Protein AF-0000000082584108 (afdb_homodimer)

Secondary structure (DSSP, 8-state):
----EEHHHHHHHHHHHHHHHHHHHH---HHHHHHHHHHHHHHHHHT-S---HHHHHHH--TT--STHHHHHHHHHHGGGEE-SPP--HHHHHHHTTT-TT-----GGGGGS--SSEEEEETTTTEEEEEEEETTEEEEEEEE--------EEE-TTT--EE-TTTEEEEEEBP---SS-TT--SBEEEEEES-HHHHHTT---SHHHHHHHHHHTT--/----EEHHHHHHHHHHHHHHHHHHHH---HHHHHHHHHHHHHHHHTT-S---HHHHHHH--TT--STHHHHHHHHHHGGGEE-SPP--HHHHHHHTTT-TT-----GGGTTS--SSEEEEETTTTEEEEEEEETTEEEEEEEE--------EEE-TTT--EE-TTTEEEEEEBP---SSSTT--SBEEEEEES-HHHHHTT---SHHHHHHHHHHTT--

Radius of gyration: 22.36 Å; Cα contacts (8 Å, |Δi|>4): 696; chains: 2; bounding box: 54×60×50 Å

Sequence (438 aa):
MEAFIKKHEYNYIKKCLNDLNNTFKSCVDINIVEASKAYISDKILNTFTSLSHEQKELLDINEINDPFQIDKYLDGLDKYVYGMPKVTNAQISKLFKKEKKLKLQNLDSQDSKNVYLGWIDEPIKKLFVAYNMNGNLIGMTCRMPNHSSNNTHICSLCNHVGRKDEVAFVSPVCKTSNSGEGAYKSIGFYICLDSKKCNDRIASTEKLERILKNVNNIKMEAFIKKHEYNYIKKCLNDLNNTFKSCVDINIVEASKAYISDKILNTFTSLSHEQKELLDINEINDPFQIDKYLDGLDKYVYGMPKVTNAQISKLFKKEKKLKLQNLDSQDSKNVYLGWIDEPIKKLFVAYNMNGNLIGMTCRMPNHSSNNTHICSLCNHVGRKDEVAFVSPVCKTSNSGEGAYKSIGFYICLDSKKCNDRIASTEKLERILKNVNNIK

InterPro domains:
  IPR010841 Elongation factor G-binding protein, N-terminal [PF07299] (4-85)
  IPR032330 Elongation factor G-binding protein, C-terminal treble-clef zinc-finger [PF16571] (100-207)
  IPR038344 EF-G binding protein, N-terminal domain superfamily [G3DSA:1.20.1280.250] (1-82)

Structure (mmCIF, N/CA/C/O backbone):
data_AF-0000000082584108-model_v1
#
loop_
_entity.id
_entity.type
_entity.pdbx_description
1 polymer 'FusB/FusC family EF-G-binding protein'
#
loop_
_atom_site.group_PDB
_atom_site.id
_atom_site.type_symbol
_atom_s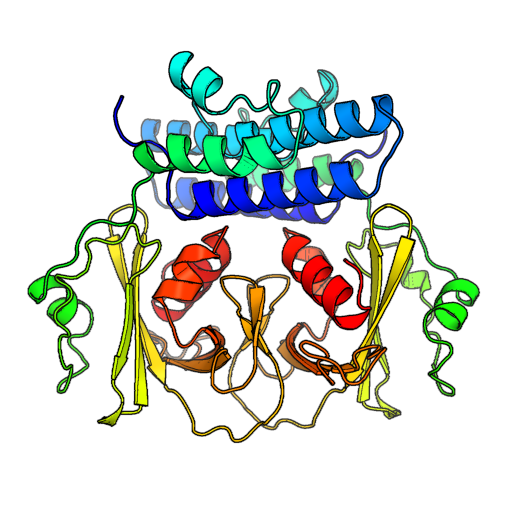ite.label_atom_id
_atom_site.label_alt_id
_atom_site.label_comp_id
_atom_site.label_asym_id
_atom_site.label_entity_id
_atom_site.label_seq_id
_atom_site.pdbx_PDB_ins_code
_atom_site.Cartn_x
_atom_site.Cartn_y
_atom_site.Cartn_z
_atom_site.occupancy
_atom_site.B_iso_or_equiv
_atom_site.auth_seq_id
_atom_site.auth_comp_id
_atom_site.auth_asym_id
_atom_site.auth_atom_id
_atom_site.pdbx_PDB_model_num
ATOM 1 N N . MET A 1 1 ? 15.797 -13.25 -20.016 1 81.75 1 MET A N 1
ATOM 2 C CA . MET A 1 1 ? 15.828 -13.016 -18.578 1 81.75 1 MET A CA 1
ATOM 3 C C . MET A 1 1 ? 14.57 -13.562 -17.906 1 81.75 1 MET A C 1
ATOM 5 O O . MET A 1 1 ? 13.477 -13.477 -18.469 1 81.75 1 MET A O 1
ATOM 9 N N . GLU A 1 2 ? 14.781 -14.18 -16.828 1 90.19 2 GLU A N 1
ATOM 10 C CA . GLU A 1 2 ? 13.695 -14.805 -16.094 1 90.19 2 GLU A CA 1
ATOM 11 C C . GLU A 1 2 ? 12.867 -13.766 -15.336 1 90.19 2 GLU A C 1
ATOM 13 O O . GLU A 1 2 ? 13.344 -12.656 -15.078 1 90.19 2 GLU A O 1
ATOM 18 N N . ALA A 1 3 ? 11.594 -14.109 -15.156 1 94.81 3 ALA A N 1
ATOM 19 C CA . ALA A 1 3 ? 10.719 -13.242 -14.375 1 94.81 3 ALA A CA 1
ATOM 20 C C . ALA A 1 3 ? 11.289 -12.992 -12.984 1 94.81 3 ALA A C 1
ATOM 22 O O . ALA A 1 3 ? 11.773 -13.922 -12.328 1 94.81 3 ALA A O 1
ATOM 23 N N . PHE A 1 4 ? 11.344 -11.633 -12.578 1 96.5 4 PHE A N 1
ATOM 24 C CA . PHE A 1 4 ? 11.953 -11.32 -11.289 1 96.5 4 PHE A CA 1
ATOM 25 C C . PHE A 1 4 ? 11.109 -10.305 -10.531 1 96.5 4 PHE A C 1
ATOM 27 O O . PHE A 1 4 ? 11.461 -9.914 -9.414 1 96.5 4 PHE A O 1
ATOM 34 N N . ILE A 1 5 ? 10.031 -9.867 -11.109 1 97.56 5 ILE A N 1
ATOM 35 C CA . ILE A 1 5 ? 9.156 -8.875 -10.492 1 97.56 5 ILE A CA 1
ATOM 36 C C . ILE A 1 5 ? 7.875 -9.547 -10 1 97.56 5 ILE A C 1
ATOM 38 O O . ILE A 1 5 ? 7.102 -10.086 -10.805 1 97.56 5 ILE A O 1
ATOM 42 N N . LYS A 1 6 ? 7.652 -9.477 -8.734 1 97.19 6 LYS A N 1
ATOM 43 C CA . LYS A 1 6 ? 6.391 -9.992 -8.219 1 97.19 6 LYS A CA 1
ATOM 44 C C . LYS A 1 6 ? 5.219 -9.117 -8.641 1 97.19 6 LYS A C 1
ATOM 46 O O . LYS A 1 6 ? 5.383 -7.914 -8.867 1 97.19 6 LYS A O 1
ATOM 51 N N . LYS A 1 7 ? 4.078 -9.695 -8.695 1 97.38 7 LYS A N 1
ATOM 52 C CA . LYS A 1 7 ? 2.896 -8.984 -9.172 1 97.38 7 LYS A CA 1
ATOM 53 C C . LYS A 1 7 ? 2.633 -7.73 -8.344 1 97.38 7 LYS A C 1
ATOM 55 O O . LYS A 1 7 ? 2.318 -6.672 -8.898 1 97.38 7 LYS A O 1
ATOM 60 N N . HIS A 1 8 ? 2.76 -7.777 -6.992 1 98.06 8 HIS A N 1
ATOM 61 C CA . HIS A 1 8 ? 2.498 -6.598 -6.172 1 98.06 8 HIS A CA 1
ATOM 62 C C . HIS A 1 8 ? 3.574 -5.535 -6.375 1 98.06 8 HIS A C 1
ATOM 64 O O . HIS A 1 8 ? 3.303 -4.34 -6.262 1 98.06 8 HIS A O 1
ATOM 70 N N . GLU A 1 9 ? 4.781 -5.938 -6.73 1 98 9 GLU A N 1
ATOM 71 C CA . GLU A 1 9 ? 5.844 -4.988 -7.051 1 98 9 GLU A CA 1
ATOM 72 C C . GLU A 1 9 ? 5.559 -4.266 -8.367 1 98 9 GLU A C 1
ATOM 74 O O . GLU A 1 9 ? 5.777 -3.057 -8.469 1 98 9 GLU A O 1
ATOM 79 N N . TYR A 1 10 ? 5.129 -5.07 -9.289 1 98.31 10 TYR A N 1
ATOM 80 C CA . TYR A 1 10 ? 4.727 -4.477 -10.562 1 98.31 10 TYR A CA 1
ATOM 81 C C . TYR A 1 10 ? 3.617 -3.451 -10.359 1 98.31 10 TYR A C 1
ATOM 83 O O . TYR A 1 10 ? 3.645 -2.371 -10.953 1 98.31 10 TYR A O 1
ATOM 91 N N . ASN A 1 11 ? 2.58 -3.807 -9.539 1 98.38 11 ASN A N 1
ATOM 92 C CA . ASN A 1 11 ? 1.493 -2.885 -9.234 1 98.38 11 ASN A CA 1
ATOM 93 C C . ASN A 1 11 ? 2.01 -1.617 -8.555 1 98.38 11 ASN A C 1
ATOM 95 O O . ASN A 1 11 ? 1.476 -0.529 -8.781 1 98.38 11 ASN A O 1
ATOM 99 N N . TYR A 1 12 ? 3.035 -1.747 -7.699 1 98.12 12 TYR A N 1
ATOM 100 C CA . TYR A 1 12 ? 3.648 -0.586 -7.066 1 98.12 12 TYR A CA 1
ATOM 101 C C . TYR A 1 12 ? 4.316 0.312 -8.102 1 98.12 12 TYR A C 1
ATOM 103 O O . TYR A 1 12 ? 4.207 1.538 -8.031 1 98.12 12 TYR A O 1
ATOM 111 N N . ILE A 1 13 ? 4.984 -0.255 -9.047 1 98.44 13 ILE A N 1
ATOM 112 C CA . ILE A 1 13 ? 5.633 0.501 -10.109 1 98.44 13 ILE A CA 1
ATOM 113 C C . ILE A 1 13 ? 4.578 1.235 -10.938 1 98.44 13 ILE A C 1
ATOM 115 O O . ILE A 1 13 ? 4.75 2.41 -11.273 1 98.44 13 ILE A O 1
ATOM 119 N N . LYS A 1 14 ? 3.584 0.509 -11.242 1 97.94 14 LYS A N 1
ATOM 120 C CA . LYS A 1 14 ? 2.48 1.116 -11.984 1 97.94 14 LYS A CA 1
ATOM 121 C C . LYS A 1 14 ? 1.935 2.338 -11.25 1 97.94 14 LYS A C 1
ATOM 123 O O . LYS A 1 14 ? 1.669 3.371 -11.867 1 97.94 14 LYS A O 1
ATOM 128 N N . LYS A 1 15 ? 1.729 2.215 -9.984 1 96.56 15 LYS A N 1
ATOM 129 C CA . LYS A 1 15 ? 1.267 3.336 -9.18 1 96.56 15 LYS A CA 1
ATOM 130 C C . LYS A 1 15 ? 2.248 4.504 -9.242 1 96.56 15 LYS A C 1
ATOM 132 O O . LYS A 1 15 ? 1.84 5.66 -9.375 1 96.56 15 LYS A O 1
ATOM 137 N N . CYS A 1 16 ? 3.533 4.242 -9.117 1 97.19 16 CYS A N 1
ATOM 138 C CA . CYS A 1 16 ? 4.57 5.266 -9.203 1 97.19 16 CYS A CA 1
ATOM 139 C C . CYS A 1 16 ? 4.508 5.992 -10.539 1 97.19 16 CYS A C 1
ATOM 141 O O . CYS A 1 16 ? 4.629 7.219 -10.586 1 97.19 16 CYS A O 1
ATOM 143 N N . LEU A 1 17 ? 4.293 5.266 -11.594 1 97.62 17 LEU A N 1
ATOM 144 C CA . LEU A 1 17 ? 4.27 5.863 -12.922 1 97.62 17 LEU A CA 1
ATOM 145 C C . LEU A 1 17 ? 2.992 6.668 -13.133 1 97.62 17 LEU A C 1
ATOM 147 O O . LEU A 1 17 ? 2.992 7.656 -13.875 1 97.62 17 LEU A O 1
ATOM 151 N N . ASN A 1 18 ? 1.944 6.195 -12.484 1 95.38 18 ASN A N 1
ATOM 152 C CA . ASN A 1 18 ? 0.742 7.02 -12.5 1 95.38 18 ASN A CA 1
ATOM 153 C C . ASN A 1 18 ? 0.973 8.367 -11.812 1 95.38 18 ASN A C 1
ATOM 155 O O . ASN A 1 18 ? 0.444 9.391 -12.25 1 95.38 18 ASN A O 1
ATOM 159 N N . ASP A 1 19 ? 1.688 8.352 -10.719 1 93.56 19 ASP A N 1
ATOM 160 C CA . ASP A 1 19 ? 2.07 9.602 -10.07 1 93.56 19 ASP A CA 1
ATOM 161 C C . ASP A 1 19 ? 2.904 10.477 -11 1 93.56 19 ASP A C 1
ATOM 163 O O . ASP A 1 19 ? 2.736 11.703 -11.031 1 93.56 19 ASP A O 1
ATOM 167 N N . LEU A 1 20 ? 3.779 9.898 -11.711 1 95.56 20 LEU A N 1
ATOM 168 C CA . LEU A 1 20 ? 4.594 10.633 -12.672 1 95.56 20 LEU A CA 1
ATOM 169 C C . LEU A 1 20 ? 3.727 11.234 -13.773 1 95.56 20 LEU A C 1
ATOM 171 O O . LEU A 1 20 ? 3.943 12.375 -14.188 1 95.56 20 LEU A O 1
ATOM 175 N N . ASN A 1 21 ? 2.828 10.398 -14.227 1 95.5 21 ASN A N 1
ATOM 176 C CA . ASN A 1 21 ? 1.881 10.875 -15.234 1 95.5 21 ASN A CA 1
ATOM 177 C C . ASN A 1 21 ? 1.145 12.125 -14.758 1 95.5 21 ASN A C 1
ATOM 179 O O . ASN A 1 21 ? 0.963 13.07 -15.523 1 95.5 21 ASN A O 1
ATOM 183 N N . ASN A 1 22 ? 0.681 12.109 -13.5 1 92.12 22 ASN A N 1
ATOM 184 C CA . ASN A 1 22 ? 0.005 13.266 -12.922 1 92.12 22 ASN A CA 1
ATOM 185 C C . ASN A 1 22 ? 0.927 14.477 -12.867 1 92.12 22 ASN A C 1
ATOM 187 O O . ASN A 1 22 ? 0.483 15.609 -13.062 1 92.12 22 ASN A O 1
ATOM 191 N N . THR A 1 23 ? 2.158 14.305 -12.57 1 91.69 23 THR A N 1
ATOM 192 C CA . THR A 1 23 ? 3.141 15.383 -12.531 1 91.69 23 THR A CA 1
ATOM 193 C C . THR A 1 23 ? 3.324 16 -13.914 1 91.69 23 THR A C 1
ATOM 195 O O . THR A 1 23 ? 3.414 17.219 -14.047 1 91.69 23 THR A O 1
ATOM 198 N N . PHE A 1 24 ? 3.389 15.125 -14.93 1 92.75 24 PHE A N 1
ATOM 199 C CA . PHE A 1 24 ? 3.508 15.602 -16.297 1 92.75 24 PHE A CA 1
ATOM 200 C C . PHE A 1 24 ? 2.348 16.531 -16.656 1 92.75 24 PHE A C 1
ATOM 202 O O . PHE A 1 24 ? 2.527 17.516 -17.375 1 92.75 24 PHE A O 1
ATOM 209 N N . LYS A 1 25 ? 1.238 16.219 -16.156 1 90.88 25 LYS A N 1
ATOM 210 C CA . LYS A 1 25 ? 0.021 16.938 -16.516 1 90.88 25 LYS A CA 1
ATOM 211 C C . LYS A 1 25 ? -0.118 18.234 -15.719 1 90.88 25 LYS A C 1
ATOM 213 O O . LYS A 1 25 ? -0.604 19.234 -16.234 1 90.88 25 LYS A O 1
ATOM 218 N N . SER A 1 26 ? 0.315 18.25 -14.5 1 88.31 26 SER A N 1
ATOM 219 C CA . SER A 1 26 ? 0.018 19.359 -13.602 1 88.31 26 SER A CA 1
ATOM 220 C C . SER A 1 26 ? 1.205 20.312 -13.492 1 88.31 26 SER A C 1
ATOM 222 O O . SER A 1 26 ? 1.053 21.453 -13.055 1 88.31 26 SER A O 1
ATOM 224 N N . CYS A 1 27 ? 2.334 19.875 -13.836 1 88.19 27 CYS A N 1
ATOM 225 C CA . CYS A 1 27 ? 3.535 20.672 -13.625 1 88.19 27 CYS A CA 1
ATOM 226 C C . CYS A 1 27 ? 4.16 21.078 -14.953 1 88.19 27 CYS A C 1
ATOM 228 O O . CYS A 1 27 ? 4.441 20.234 -15.797 1 88.19 27 CYS A O 1
ATOM 230 N N . VAL A 1 28 ? 4.449 22.359 -15.047 1 88.94 28 VAL A N 1
ATOM 231 C CA . VAL A 1 28 ? 5.047 22.875 -16.281 1 88.94 28 VAL A CA 1
ATOM 232 C C . VAL A 1 28 ? 6.551 23.062 -16.078 1 88.94 28 VAL A C 1
ATOM 234 O O . VAL A 1 28 ? 7.312 23.078 -17.047 1 88.94 28 VAL A O 1
ATOM 237 N N . ASP A 1 29 ? 7 23.094 -14.922 1 93.19 29 ASP A N 1
ATOM 238 C CA . ASP A 1 29 ? 8.414 23.297 -14.641 1 93.19 29 ASP A CA 1
ATOM 239 C C . ASP A 1 29 ? 9.219 22.016 -14.859 1 93.19 29 ASP A C 1
ATOM 241 O O . ASP A 1 29 ? 9.062 21.047 -14.117 1 93.19 29 ASP A O 1
ATOM 245 N N . ILE A 1 30 ? 10.125 22.172 -15.727 1 90.5 30 ILE A N 1
ATOM 246 C CA . ILE A 1 30 ? 10.898 21 -16.141 1 90.5 30 ILE A CA 1
ATOM 247 C C . ILE A 1 30 ? 11.773 20.531 -14.977 1 90.5 30 ILE A C 1
ATOM 249 O O . ILE A 1 30 ? 12.016 19.328 -14.82 1 90.5 30 ILE A O 1
ATOM 253 N N . ASN A 1 31 ? 12.195 21.375 -14.305 1 93.06 31 ASN A N 1
ATOM 254 C CA . ASN A 1 31 ? 13.047 21.016 -13.18 1 93.06 31 ASN A CA 1
ATOM 255 C C . ASN A 1 31 ? 12.281 20.234 -12.109 1 93.06 31 ASN A C 1
ATOM 257 O O . ASN A 1 31 ? 12.82 19.312 -11.5 1 93.06 31 ASN A O 1
ATOM 261 N N . ILE A 1 32 ? 11.094 20.719 -11.891 1 92 32 ILE A N 1
ATOM 262 C CA . ILE A 1 32 ? 10.242 20.031 -10.922 1 92 32 ILE A CA 1
ATOM 263 C C . ILE A 1 32 ? 9.891 18.641 -11.445 1 92 32 ILE A C 1
ATOM 265 O O . ILE A 1 32 ? 9.875 17.672 -10.68 1 92 32 ILE A O 1
ATOM 269 N N . VAL A 1 33 ? 9.625 18.516 -12.742 1 92.81 33 VAL A N 1
ATOM 270 C CA . VAL A 1 33 ? 9.312 17.234 -13.375 1 92.81 33 VAL A CA 1
ATOM 271 C C . VAL A 1 33 ? 10.508 16.297 -13.258 1 92.81 33 VAL A C 1
ATOM 273 O O . VAL A 1 33 ? 10.344 15.125 -12.914 1 92.81 33 VAL A O 1
ATOM 276 N N . GLU A 1 34 ? 11.711 16.766 -13.445 1 94.25 34 GLU A N 1
ATOM 277 C CA . GLU A 1 34 ? 12.93 15.953 -13.367 1 94.25 34 GLU A CA 1
ATOM 278 C C . GLU A 1 34 ? 13.203 15.5 -11.938 1 94.25 34 GLU A C 1
ATOM 280 O O . GLU A 1 34 ? 13.672 14.383 -11.719 1 94.25 34 GLU A O 1
ATOM 285 N N . ALA A 1 35 ? 12.953 16.406 -11.117 1 93.38 35 ALA A N 1
ATOM 286 C CA . ALA A 1 35 ? 13.125 16.062 -9.711 1 93.38 35 ALA A CA 1
ATOM 287 C C . ALA A 1 35 ? 12.141 14.961 -9.297 1 93.38 35 ALA A C 1
ATOM 289 O O . ALA A 1 35 ? 12.5 14.055 -8.547 1 93.38 35 ALA A O 1
ATOM 290 N N . SER A 1 36 ? 10.922 15.086 -9.727 1 93.62 36 SER A N 1
ATOM 291 C CA . SER A 1 36 ? 9.898 14.086 -9.438 1 93.62 36 SER A CA 1
ATOM 292 C C . SER A 1 36 ? 10.258 12.742 -10.062 1 93.62 36 SER A C 1
ATOM 294 O O . SER A 1 36 ? 10.062 11.688 -9.445 1 93.62 36 SER A O 1
ATOM 296 N N . LYS A 1 37 ? 10.758 12.812 -11.273 1 95.12 37 LYS A N 1
ATOM 297 C CA . LYS A 1 37 ? 11.172 11.586 -11.969 1 95.12 37 LYS A CA 1
ATOM 298 C C . LYS A 1 37 ? 12.312 10.891 -11.227 1 95.12 37 LYS A C 1
ATOM 300 O O . LYS A 1 37 ? 12.312 9.672 -11.094 1 95.12 37 LYS A O 1
ATOM 305 N N . ALA A 1 38 ? 13.25 11.656 -10.773 1 95.06 38 ALA A N 1
ATOM 306 C CA . ALA A 1 38 ? 14.367 11.102 -10.008 1 95.06 38 ALA A CA 1
ATOM 307 C C . ALA A 1 38 ? 13.875 10.461 -8.711 1 95.06 38 ALA A C 1
ATOM 309 O O . ALA A 1 38 ? 14.344 9.383 -8.336 1 95.06 38 ALA A O 1
ATOM 310 N N . TYR A 1 39 ? 12.977 11.133 -8.109 1 93.69 39 TYR A N 1
ATOM 311 C CA . TYR A 1 39 ? 12.406 10.633 -6.867 1 93.69 39 TYR A CA 1
ATOM 312 C C . TYR A 1 39 ? 11.672 9.312 -7.094 1 93.69 39 TYR A C 1
ATOM 314 O O . TYR A 1 39 ? 11.867 8.352 -6.348 1 93.69 39 TYR A O 1
ATOM 322 N N . ILE A 1 40 ? 10.898 9.242 -8.109 1 96.19 40 ILE A N 1
ATOM 323 C CA . ILE A 1 40 ? 10.117 8.055 -8.445 1 96.19 40 ILE A CA 1
ATOM 324 C C . ILE A 1 40 ? 11.039 6.918 -8.852 1 96.19 40 ILE A C 1
ATOM 326 O O . ILE A 1 40 ? 10.805 5.758 -8.508 1 96.19 40 ILE A O 1
ATOM 330 N N . SER A 1 41 ? 12.078 7.23 -9.562 1 96.69 41 SER A N 1
ATOM 331 C CA . SER A 1 41 ? 13.078 6.234 -9.938 1 96.69 41 SER A CA 1
ATOM 332 C C . SER A 1 41 ? 13.695 5.578 -8.711 1 96.69 41 SER A C 1
ATOM 334 O O . SER A 1 41 ? 13.844 4.355 -8.664 1 96.69 41 SER A O 1
ATOM 336 N N . ASP A 1 42 ? 13.984 6.379 -7.777 1 93.75 42 ASP A N 1
ATOM 337 C CA . ASP A 1 42 ? 14.555 5.852 -6.539 1 93.75 42 ASP A CA 1
ATOM 338 C C . ASP A 1 42 ? 13.562 4.945 -5.816 1 93.75 42 ASP A C 1
ATOM 340 O O . ASP A 1 42 ? 13.93 3.889 -5.305 1 93.75 42 ASP A O 1
ATOM 344 N N . LYS A 1 43 ? 12.406 5.336 -5.781 1 94.31 43 LYS A N 1
ATOM 345 C CA . LYS A 1 43 ? 11.359 4.547 -5.137 1 94.31 43 LYS A CA 1
ATOM 346 C C . LYS A 1 43 ? 11.227 3.17 -5.785 1 94.31 43 LYS A C 1
ATOM 348 O O . LYS A 1 43 ? 11.102 2.16 -5.09 1 94.31 43 LYS A O 1
ATOM 353 N N . ILE A 1 44 ? 11.281 3.182 -7.086 1 96.88 44 ILE A N 1
ATOM 354 C CA . ILE A 1 44 ? 11.125 1.944 -7.844 1 96.88 44 ILE A CA 1
ATOM 355 C C . ILE A 1 44 ? 12.312 1.021 -7.574 1 96.88 44 ILE A C 1
ATOM 357 O O . ILE A 1 44 ? 12.125 -0.16 -7.27 1 96.88 44 ILE A O 1
ATOM 361 N N . LEU A 1 45 ? 13.5 1.556 -7.602 1 94.62 45 LEU A N 1
ATOM 362 C CA . LEU A 1 45 ? 14.695 0.748 -7.41 1 94.62 45 LEU A CA 1
ATOM 363 C C . LEU A 1 45 ? 14.773 0.227 -5.977 1 94.62 45 LEU A C 1
ATOM 365 O O . LEU A 1 45 ? 15.242 -0.89 -5.742 1 94.62 45 LEU A O 1
ATOM 369 N N . ASN A 1 46 ? 14.258 0.952 -5.07 1 92.06 46 ASN A N 1
ATOM 370 C CA . ASN A 1 46 ? 14.352 0.607 -3.654 1 92.06 46 ASN A CA 1
ATOM 371 C C . ASN A 1 46 ? 13.367 -0.492 -3.275 1 92.06 46 ASN A C 1
ATOM 373 O O . ASN A 1 46 ? 13.445 -1.05 -2.18 1 92.06 46 ASN A O 1
ATOM 377 N N . THR A 1 47 ? 12.445 -0.805 -4.188 1 92.31 47 THR A N 1
ATOM 378 C CA . THR A 1 47 ? 11.5 -1.896 -3.963 1 92.31 47 THR A CA 1
ATOM 379 C C . THR A 1 47 ? 12.219 -3.24 -3.961 1 92.31 47 THR A C 1
ATOM 381 O O . THR A 1 47 ? 11.719 -4.219 -3.406 1 92.31 47 THR A O 1
ATOM 384 N N . PHE A 1 48 ? 13.469 -3.232 -4.516 1 92.88 48 PHE A N 1
ATOM 385 C CA . PHE A 1 48 ? 14.219 -4.473 -4.676 1 92.88 48 PHE A CA 1
ATOM 386 C C . PHE A 1 48 ? 15.484 -4.453 -3.826 1 92.88 48 PHE A C 1
ATOM 388 O O . PHE A 1 48 ? 16.125 -3.412 -3.686 1 92.88 48 PHE A O 1
ATOM 395 N N . THR A 1 49 ? 15.758 -5.609 -3.254 1 84.62 49 THR A N 1
ATOM 396 C CA . THR A 1 49 ? 16.922 -5.699 -2.379 1 84.62 49 THR A CA 1
ATOM 397 C C . THR A 1 49 ? 18.188 -5.957 -3.189 1 84.62 49 THR A C 1
ATOM 399 O O . THR A 1 49 ? 19.281 -5.598 -2.762 1 84.62 49 THR A O 1
ATOM 402 N N . SER A 1 50 ? 18.078 -6.676 -4.211 1 88.25 50 SER A N 1
ATOM 403 C CA . SER A 1 50 ? 19.219 -6.996 -5.059 1 88.25 50 SER A CA 1
ATOM 404 C C . SER A 1 50 ? 18.812 -7.027 -6.531 1 88.25 50 SER A C 1
ATOM 406 O O . SER A 1 50 ? 17.766 -7.559 -6.883 1 88.25 50 SER A O 1
ATOM 408 N N . LEU A 1 51 ? 19.578 -6.289 -7.316 1 92.81 51 LEU A N 1
ATOM 409 C CA . LEU A 1 51 ? 19.312 -6.211 -8.75 1 92.81 51 LEU A CA 1
ATOM 410 C C . LEU A 1 51 ? 20.609 -6.398 -9.547 1 92.81 51 LEU A C 1
ATOM 412 O O . LEU A 1 51 ? 21.656 -5.863 -9.172 1 92.81 51 LEU A O 1
ATOM 416 N N . SER A 1 52 ? 20.516 -7.254 -10.508 1 95.06 52 SER A N 1
ATOM 417 C CA . SER A 1 52 ? 21.609 -7.293 -11.484 1 95.06 52 SER A CA 1
ATOM 418 C C . SER A 1 52 ? 21.641 -6.023 -12.32 1 95.06 52 SER A C 1
ATOM 420 O O . SER A 1 52 ? 20.719 -5.211 -12.273 1 95.06 52 SER A O 1
ATOM 422 N N . HIS A 1 53 ? 22.703 -5.906 -13.07 1 94.94 53 HIS A N 1
ATOM 423 C CA . HIS A 1 53 ? 22.828 -4.75 -13.953 1 94.94 53 HIS A CA 1
ATOM 424 C C . HIS A 1 53 ? 21.719 -4.723 -14.992 1 94.94 53 HIS A C 1
ATOM 426 O O . HIS A 1 53 ? 21.156 -3.668 -15.273 1 94.94 53 HIS A O 1
ATOM 432 N N . GLU A 1 54 ? 21.453 -5.82 -15.516 1 96 54 GLU A N 1
ATOM 433 C CA . GLU A 1 54 ? 20.406 -5.93 -16.531 1 96 54 GLU A CA 1
ATOM 434 C C . GLU A 1 54 ? 19.031 -5.582 -15.961 1 96 54 GLU A C 1
ATOM 436 O O . GLU A 1 54 ? 18.219 -4.93 -16.625 1 96 54 GLU A O 1
ATOM 441 N N . GLN A 1 55 ? 18.766 -6.02 -14.758 1 97 55 GLN A N 1
ATOM 442 C CA . GLN A 1 55 ? 17.484 -5.742 -14.094 1 97 55 GLN A CA 1
ATOM 443 C C . GLN A 1 55 ? 17.344 -4.25 -13.797 1 97 55 GLN A C 1
ATOM 445 O O . GLN A 1 55 ? 16.266 -3.686 -13.953 1 97 55 GLN A O 1
ATOM 450 N N . LYS A 1 56 ? 18.406 -3.6 -13.422 1 96 56 LYS A N 1
ATOM 451 C CA . LYS A 1 56 ? 18.391 -2.162 -13.172 1 96 56 LYS A CA 1
ATOM 452 C C . LYS A 1 56 ? 18.062 -1.385 -14.438 1 96 56 LYS A C 1
ATOM 454 O O . LYS A 1 56 ? 17.344 -0.382 -14.398 1 96 56 LYS A O 1
ATOM 459 N N . GLU A 1 57 ? 18.578 -1.85 -15.508 1 95.88 57 GLU A N 1
ATOM 460 C CA . GLU A 1 57 ? 18.328 -1.202 -16.781 1 95.88 57 GLU A CA 1
ATOM 461 C C . GLU A 1 57 ? 16.859 -1.331 -17.188 1 95.88 57 GLU A C 1
ATOM 463 O O . GLU A 1 57 ? 16.266 -0.395 -17.734 1 95.88 57 GLU A O 1
ATOM 468 N N . LEU A 1 58 ? 16.391 -2.471 -16.922 1 96.5 58 LEU A N 1
ATOM 469 C CA . LEU A 1 58 ? 14.984 -2.723 -17.234 1 96.5 58 LEU A CA 1
ATOM 470 C C . LEU A 1 58 ? 14.07 -1.819 -16.422 1 96.5 58 LEU A C 1
ATOM 472 O O . LEU A 1 58 ? 13.016 -1.391 -16.891 1 96.5 58 LEU A O 1
ATOM 476 N N . LEU A 1 59 ? 14.492 -1.456 -15.164 1 97.62 59 LEU A N 1
ATOM 477 C CA . LEU A 1 59 ? 13.664 -0.697 -14.234 1 97.62 59 LEU A CA 1
ATOM 478 C C . LEU A 1 59 ? 13.922 0.8 -14.367 1 97.62 59 LEU A C 1
ATOM 480 O O . LEU A 1 59 ? 13.258 1.611 -13.727 1 97.62 59 LEU A O 1
ATOM 484 N N . ASP A 1 60 ? 14.766 1.125 -15.266 1 96.81 60 ASP A N 1
ATOM 485 C CA . ASP A 1 60 ? 15.133 2.523 -15.461 1 96.81 60 ASP A CA 1
ATOM 486 C C . ASP A 1 60 ? 14.008 3.295 -16.156 1 96.81 60 ASP A C 1
ATOM 488 O O . ASP A 1 60 ? 13.57 2.924 -17.25 1 96.81 60 ASP A O 1
ATOM 492 N N . ILE A 1 61 ? 13.641 4.426 -15.508 1 97.31 61 ILE A N 1
ATOM 493 C CA . ILE A 1 61 ? 12.523 5.184 -16.078 1 97.31 61 ILE A CA 1
ATOM 494 C C . ILE A 1 61 ? 13.031 6.531 -16.594 1 97.31 61 ILE A C 1
ATOM 496 O O . ILE A 1 61 ? 12.234 7.43 -16.875 1 97.31 61 ILE A O 1
ATOM 500 N N . ASN A 1 62 ? 14.242 6.746 -16.719 1 94.44 62 ASN A N 1
ATOM 501 C CA . ASN A 1 62 ? 14.844 8.023 -17.078 1 94.44 62 ASN A CA 1
ATOM 502 C C . ASN A 1 62 ? 14.43 8.461 -18.484 1 94.44 62 ASN A C 1
ATOM 504 O O . ASN A 1 62 ? 14.398 9.656 -18.781 1 94.44 62 ASN A O 1
ATOM 508 N N . GLU A 1 63 ? 14.094 7.5 -19.297 1 92.62 63 GLU A N 1
ATOM 509 C CA . GLU A 1 63 ? 13.773 7.812 -20.688 1 92.62 63 GLU A CA 1
ATOM 510 C C . GLU A 1 63 ? 12.289 8.109 -20.859 1 92.62 63 GLU A C 1
ATOM 512 O O . GLU A 1 63 ? 11.844 8.469 -21.953 1 92.62 63 GLU A O 1
ATOM 517 N N . ILE A 1 64 ? 11.562 7.984 -19.812 1 95.38 64 ILE A N 1
ATOM 518 C CA . ILE A 1 64 ? 10.141 8.312 -19.891 1 95.38 64 ILE A CA 1
ATOM 519 C C . ILE A 1 64 ? 9.953 9.82 -19.75 1 95.38 64 ILE A C 1
ATOM 521 O O . ILE A 1 64 ? 10.078 10.367 -18.656 1 95.38 64 ILE A O 1
ATOM 525 N N . ASN A 1 65 ? 9.539 10.422 -20.875 1 90.69 65 ASN A N 1
ATOM 526 C CA . ASN A 1 65 ? 9.43 11.883 -20.859 1 90.69 65 ASN A CA 1
ATOM 527 C C . ASN A 1 65 ? 8.031 12.344 -21.25 1 90.69 65 ASN A C 1
ATOM 529 O O . ASN A 1 65 ? 7.738 13.539 -21.234 1 90.69 65 ASN A O 1
ATOM 533 N N . ASP A 1 66 ? 7.219 11.391 -21.562 1 90.12 66 ASP A N 1
ATOM 534 C CA . ASP A 1 66 ? 5.828 11.734 -21.844 1 90.12 66 ASP A CA 1
ATOM 535 C C . ASP A 1 66 ? 4.887 10.617 -21.406 1 90.12 66 ASP A C 1
ATOM 537 O O . ASP A 1 66 ? 5.293 9.461 -21.297 1 90.12 66 ASP A O 1
ATOM 541 N N . PRO A 1 67 ? 3.602 11.055 -21.109 1 90.5 67 PRO A N 1
ATOM 542 C CA . PRO A 1 67 ? 2.594 10.117 -20.609 1 90.5 67 PRO A CA 1
ATOM 543 C C . PRO A 1 67 ? 2.398 8.914 -21.531 1 90.5 67 PRO A C 1
ATOM 545 O O . PRO A 1 67 ? 2.1 7.812 -21.047 1 90.5 67 PRO A O 1
ATOM 548 N N . PHE A 1 68 ? 2.68 8.984 -22.766 1 91.12 68 PHE A N 1
ATOM 549 C CA . PHE A 1 68 ? 2.412 7.922 -23.719 1 91.12 68 PHE A CA 1
ATOM 550 C C . PHE A 1 68 ? 3.445 6.809 -23.594 1 91.12 68 PHE A C 1
ATOM 552 O O . PHE A 1 68 ? 3.184 5.668 -23.984 1 91.12 68 PHE A O 1
ATOM 559 N N . GLN A 1 69 ? 4.613 7.117 -23.125 1 95.81 69 GLN A N 1
ATOM 560 C CA . GLN A 1 69 ? 5.68 6.133 -22.984 1 95.81 69 GLN A CA 1
ATOM 561 C C . GLN A 1 69 ? 5.43 5.223 -21.781 1 95.81 69 GLN A C 1
ATOM 563 O O . GLN A 1 69 ? 6.031 4.152 -21.672 1 95.81 69 GLN A O 1
ATOM 568 N N . ILE A 1 70 ? 4.52 5.652 -20.891 1 96.88 70 ILE A N 1
ATOM 569 C CA . ILE A 1 70 ? 4.305 4.934 -19.641 1 96.88 70 ILE A CA 1
ATOM 570 C C . ILE A 1 70 ? 3.676 3.57 -19.922 1 96.88 70 ILE A C 1
ATOM 572 O O . ILE A 1 70 ? 4.145 2.547 -19.422 1 96.88 70 ILE A O 1
ATOM 576 N N . ASP A 1 71 ? 2.705 3.559 -20.766 1 95.69 71 ASP A N 1
ATOM 577 C CA . ASP A 1 71 ? 2.021 2.307 -21.078 1 95.69 71 ASP A CA 1
ATOM 578 C C . ASP A 1 71 ? 2.957 1.333 -21.781 1 95.69 71 ASP A C 1
ATOM 580 O O . ASP A 1 71 ? 2.93 0.13 -21.516 1 95.69 71 ASP A O 1
ATOM 584 N N . LYS A 1 72 ? 3.756 1.853 -22.703 1 95.62 72 LYS A N 1
ATOM 585 C CA . LYS A 1 72 ? 4.715 1.015 -23.406 1 95.62 72 LYS A CA 1
ATOM 586 C C . LYS A 1 72 ? 5.742 0.415 -22.453 1 95.62 72 LYS A C 1
ATOM 588 O O . LYS A 1 72 ? 6.094 -0.761 -22.562 1 95.62 72 LYS A O 1
ATOM 593 N N . TYR A 1 73 ? 6.199 1.225 -21.594 1 97.88 73 TYR A N 1
ATOM 594 C CA . TYR A 1 73 ? 7.152 0.772 -20.578 1 97.88 73 TYR A CA 1
ATOM 595 C C . TYR A 1 73 ? 6.555 -0.341 -19.734 1 97.88 73 TYR A C 1
ATOM 597 O O . TYR A 1 73 ? 7.195 -1.373 -19.516 1 97.88 73 TYR A O 1
ATOM 605 N N . LEU A 1 74 ? 5.363 -0.128 -19.297 1 97.69 74 LEU A N 1
ATOM 606 C CA . LEU A 1 74 ? 4.695 -1.093 -18.438 1 97.69 74 LEU A CA 1
ATOM 607 C C . LEU A 1 74 ? 4.422 -2.396 -19.172 1 97.69 74 LEU A C 1
ATOM 609 O O . LEU A 1 74 ? 4.539 -3.48 -18.594 1 97.69 74 LEU A O 1
ATOM 613 N N . ASP A 1 75 ? 4.039 -2.314 -20.375 1 96.31 75 ASP A N 1
ATOM 614 C CA . ASP A 1 75 ? 3.809 -3.5 -21.203 1 96.31 75 ASP A CA 1
ATOM 615 C C . ASP A 1 75 ? 5.082 -4.332 -21.344 1 96.31 75 ASP A C 1
ATOM 617 O O . ASP A 1 75 ? 5.031 -5.562 -21.297 1 96.31 75 ASP A O 1
ATOM 621 N N . GLY A 1 76 ? 6.199 -3.68 -21.562 1 96.19 76 GLY A N 1
ATOM 622 C CA . GLY A 1 76 ? 7.477 -4.367 -21.641 1 96.19 76 GLY A CA 1
ATOM 623 C C . GLY A 1 76 ? 7.879 -5.023 -20.328 1 96.19 76 GLY A C 1
ATOM 624 O O . GLY A 1 76 ? 8.438 -6.121 -20.328 1 96.19 76 GLY A O 1
ATOM 625 N N . LEU A 1 77 ? 7.551 -4.344 -19.266 1 97.19 77 LEU A N 1
ATOM 626 C CA . LEU A 1 77 ? 7.934 -4.828 -17.953 1 97.19 77 LEU A CA 1
ATOM 627 C C . LEU A 1 77 ? 7.102 -6.043 -17.547 1 97.19 77 LEU A C 1
ATOM 629 O O . LEU A 1 77 ? 7.57 -6.906 -16.812 1 97.19 77 LEU A O 1
ATOM 633 N N . ASP A 1 78 ? 5.934 -6.113 -18.062 1 96.5 78 ASP A N 1
ATOM 634 C CA . ASP A 1 78 ? 4.98 -7.16 -17.703 1 96.5 78 ASP A CA 1
ATOM 635 C C . ASP A 1 78 ? 5.535 -8.547 -18.047 1 96.5 78 ASP A C 1
ATOM 637 O O . ASP A 1 78 ? 5.164 -9.539 -17.406 1 96.5 78 ASP A O 1
ATOM 641 N N . LYS A 1 79 ? 6.426 -8.664 -18.969 1 95.69 79 LYS A N 1
ATOM 642 C CA . LYS A 1 79 ? 7.031 -9.922 -19.406 1 95.69 79 LYS A CA 1
ATOM 643 C C . LYS A 1 79 ? 7.883 -10.531 -18.297 1 95.69 79 LYS A C 1
ATOM 645 O O . LYS A 1 79 ? 8.141 -11.734 -18.297 1 95.69 79 LYS A O 1
ATOM 650 N N . TYR A 1 80 ? 8.227 -9.688 -17.344 1 97.44 80 TYR A N 1
ATOM 651 C CA . TYR A 1 80 ? 9.141 -10.141 -16.297 1 97.44 80 TYR A CA 1
ATOM 652 C C . TYR A 1 80 ? 8.414 -10.266 -14.961 1 97.44 80 TYR A C 1
ATOM 654 O O . TYR A 1 80 ? 9.055 -10.375 -13.914 1 97.44 80 TYR A O 1
ATOM 662 N N . VAL A 1 81 ? 7.066 -10.234 -15.008 1 97.5 81 VAL A N 1
ATOM 663 C CA . VAL A 1 81 ? 6.242 -10.289 -13.812 1 97.5 81 VAL A CA 1
ATOM 664 C C . VAL A 1 81 ? 5.773 -11.719 -13.57 1 97.5 81 VAL A C 1
ATOM 666 O O . VAL A 1 81 ? 5.473 -12.445 -14.516 1 97.5 81 VAL A O 1
ATOM 669 N N . TYR A 1 82 ? 5.789 -12.133 -12.289 1 96.06 82 TYR A N 1
ATOM 670 C CA . TYR A 1 82 ? 5.262 -13.445 -11.93 1 96.06 82 TYR A CA 1
ATOM 671 C C . TYR A 1 82 ? 4.355 -13.352 -10.703 1 96.06 82 TYR A C 1
ATOM 673 O O . TYR A 1 82 ? 4.418 -12.375 -9.953 1 96.06 82 TYR A O 1
ATOM 681 N N . GLY A 1 83 ? 3.395 -14.25 -10.633 1 94.06 83 GLY A N 1
ATOM 682 C CA . GLY A 1 83 ? 2.5 -14.367 -9.492 1 94.06 83 GLY A CA 1
ATOM 683 C C . GLY A 1 83 ? 2.805 -15.57 -8.625 1 94.06 83 GLY A C 1
ATOM 684 O O . GLY A 1 83 ? 3.844 -16.219 -8.781 1 94.06 83 GLY A O 1
ATOM 685 N N . MET A 1 84 ? 1.97 -15.828 -7.668 1 93.19 84 MET A N 1
ATOM 686 C CA . MET A 1 84 ? 2.154 -16.984 -6.797 1 93.19 84 MET A CA 1
ATOM 687 C C . MET A 1 84 ? 2.092 -18.281 -7.594 1 93.19 84 MET A C 1
ATOM 689 O O . MET A 1 84 ? 1.49 -18.328 -8.664 1 93.19 84 MET A O 1
ATOM 693 N N . PRO A 1 85 ? 2.701 -19.344 -7.066 1 91.12 85 PRO A N 1
ATOM 694 C CA . PRO A 1 85 ? 2.629 -20.625 -7.754 1 91.12 85 PRO A CA 1
ATOM 695 C C . PRO A 1 85 ? 1.198 -21.141 -7.914 1 91.12 85 PRO A C 1
ATOM 697 O O . PRO A 1 85 ? 0.334 -20.828 -7.09 1 91.12 85 PRO A O 1
ATOM 700 N N . LYS A 1 86 ? 1.043 -21.859 -8.969 1 88.5 86 LYS A N 1
ATOM 701 C CA . LYS A 1 86 ? -0.254 -22.5 -9.172 1 88.5 86 LYS A CA 1
ATOM 702 C C . LYS A 1 86 ? -0.589 -23.438 -8.031 1 88.5 86 LYS A C 1
ATOM 704 O O . LYS A 1 86 ? 0.292 -24.125 -7.504 1 88.5 86 LYS A O 1
ATOM 709 N N . VAL A 1 87 ? -1.794 -23.453 -7.684 1 88.75 87 VAL A N 1
ATOM 710 C CA . VAL A 1 87 ? -2.27 -24.312 -6.598 1 88.75 87 VAL A CA 1
ATOM 711 C C . VAL A 1 87 ? -3.193 -25.391 -7.156 1 88.75 87 VAL A C 1
ATOM 713 O O . VAL A 1 87 ? -4.066 -25.094 -7.98 1 88.75 87 VAL A O 1
ATOM 716 N N . THR A 1 88 ? -3 -26.578 -6.734 1 86.31 88 THR A N 1
ATOM 717 C CA . THR A 1 88 ? -3.811 -27.688 -7.211 1 86.31 88 THR A CA 1
ATOM 718 C C . THR A 1 88 ? -5.078 -27.844 -6.375 1 86.31 88 THR A C 1
ATOM 720 O O . THR A 1 88 ? -5.16 -27.312 -5.266 1 86.31 88 THR A O 1
ATOM 723 N N . ASN A 1 89 ? -6.004 -28.547 -6.992 1 86.19 89 ASN A N 1
ATOM 724 C CA . ASN A 1 89 ? -7.223 -28.859 -6.25 1 86.19 89 ASN A CA 1
ATOM 725 C C . ASN A 1 89 ? -6.926 -29.641 -4.973 1 86.19 89 ASN A C 1
ATOM 727 O O . ASN A 1 89 ? -7.598 -29.453 -3.957 1 86.19 89 ASN A O 1
ATOM 731 N N . ALA A 1 90 ? -5.953 -30.469 -5.09 1 88.25 90 ALA A N 1
ATOM 732 C CA . ALA A 1 90 ? -5.566 -31.234 -3.916 1 88.25 90 ALA A CA 1
ATOM 733 C C . ALA A 1 90 ? -5.039 -30.328 -2.807 1 88.25 90 ALA A C 1
ATOM 735 O O . ALA A 1 90 ? -5.34 -30.547 -1.629 1 88.25 90 ALA A O 1
ATOM 736 N N . GLN A 1 91 ? -4.262 -29.375 -3.168 1 90.44 91 GLN A N 1
ATOM 737 C CA . GLN A 1 91 ? -3.719 -28.422 -2.203 1 90.44 91 GLN A CA 1
ATOM 738 C C . GLN A 1 91 ? -4.824 -27.578 -1.578 1 90.44 91 GLN A C 1
ATOM 740 O O . GLN A 1 91 ? -4.801 -27.312 -0.375 1 90.44 91 GLN A O 1
ATOM 745 N N . ILE A 1 92 ? -5.773 -27.203 -2.391 1 90.06 92 ILE A N 1
ATOM 746 C CA . ILE A 1 92 ? -6.895 -26.391 -1.919 1 90.06 92 ILE A CA 1
ATOM 747 C C . ILE A 1 92 ? -7.75 -27.219 -0.956 1 90.06 92 ILE A C 1
ATOM 749 O O . ILE A 1 92 ? -8.156 -26.719 0.098 1 90.06 92 ILE A O 1
ATOM 753 N N . SER A 1 93 ? -8.031 -28.438 -1.312 1 89.44 93 SER A N 1
ATOM 754 C CA . SER A 1 93 ? -8.828 -29.312 -0.46 1 89.44 93 SER A CA 1
ATOM 755 C C . SER A 1 93 ? -8.156 -29.531 0.891 1 89.44 93 SER A C 1
ATOM 757 O O . SER A 1 93 ? -8.828 -29.578 1.923 1 89.44 93 SER A O 1
ATOM 759 N N . LYS A 1 94 ? -6.836 -29.656 0.799 1 91.44 94 LYS A N 1
ATOM 760 C CA . LYS A 1 94 ? -6.086 -29.844 2.037 1 91.44 94 LYS A CA 1
ATOM 761 C C . LYS A 1 94 ? -6.098 -28.578 2.885 1 91.44 94 LYS A C 1
ATOM 763 O O . LYS A 1 94 ? -6.211 -28.641 4.113 1 91.44 94 LYS A O 1
ATOM 768 N N . LEU A 1 95 ? -6.039 -27.484 2.188 1 92.31 95 LEU A N 1
ATOM 769 C CA . LEU A 1 95 ? -5.984 -26.188 2.846 1 92.31 95 LEU A CA 1
ATOM 770 C C . LEU A 1 95 ? -7.305 -25.875 3.547 1 92.31 95 LEU A C 1
ATOM 772 O O . LEU A 1 95 ? -7.312 -25.297 4.637 1 92.31 95 LEU A O 1
ATOM 776 N N . PHE A 1 96 ? -8.375 -26.234 2.955 1 92.25 96 PHE A N 1
ATOM 777 C CA . PHE A 1 96 ? -9.703 -25.938 3.479 1 92.25 96 PHE A CA 1
ATOM 778 C C . PHE A 1 96 ? -10.445 -27.219 3.834 1 92.25 96 PHE A C 1
ATOM 780 O O . PHE A 1 96 ? -11.617 -27.375 3.48 1 92.25 96 PHE A O 1
ATOM 787 N N . LYS A 1 97 ? -9.844 -28.062 4.492 1 88.56 97 LYS A N 1
ATOM 788 C CA . LYS A 1 97 ? -10.359 -29.391 4.812 1 88.56 97 LYS A CA 1
ATOM 789 C C . LYS A 1 97 ? -11.609 -29.297 5.688 1 88.56 97 LYS A C 1
ATOM 791 O O . LYS A 1 97 ? -12.469 -30.188 5.648 1 88.56 97 LYS A O 1
ATOM 796 N N . LYS A 1 98 ? -11.734 -28.234 6.453 1 85.31 98 LYS A N 1
ATOM 797 C CA . LYS A 1 98 ? -12.875 -28.094 7.344 1 85.31 98 LYS A CA 1
ATOM 798 C C . LYS A 1 98 ? -14.133 -27.688 6.574 1 85.31 98 LYS A C 1
ATOM 800 O O . LYS A 1 98 ? -15.242 -27.781 7.094 1 85.31 98 LYS A O 1
ATOM 805 N N . GLU A 1 99 ? -13.852 -27.344 5.41 1 83.81 99 GLU A N 1
ATOM 806 C CA . GLU A 1 99 ? -14.992 -26.953 4.582 1 83.81 99 GLU A CA 1
ATOM 807 C C . GLU A 1 99 ? -15.5 -28.125 3.748 1 83.81 99 GLU A C 1
ATOM 809 O O . GLU A 1 99 ? -14.945 -28.422 2.689 1 83.81 99 GLU A O 1
ATOM 814 N N . LYS A 1 100 ? -16.562 -28.781 4.117 1 73.75 100 LYS A N 1
ATOM 815 C CA . LYS A 1 100 ? -17.094 -30 3.514 1 73.75 100 LYS A CA 1
ATOM 816 C C . LYS A 1 100 ? -17.719 -29.703 2.15 1 73.75 100 LYS A C 1
ATOM 818 O O . LYS A 1 100 ? -17.672 -30.547 1.248 1 73.75 100 LYS A O 1
ATOM 823 N N . LYS A 1 101 ? -18.203 -28.578 1.917 1 72.31 101 LYS A N 1
ATOM 824 C CA . LYS A 1 101 ? -18.953 -28.281 0.699 1 72.31 101 LYS A CA 1
ATOM 825 C C . LYS A 1 101 ? -18.156 -27.328 -0.206 1 72.31 101 LYS A C 1
ATOM 827 O O . LYS A 1 101 ? -18.75 -26.547 -0.947 1 72.31 101 LYS A O 1
ATOM 832 N N . LEU A 1 102 ? -16.922 -27.469 -0.132 1 76.56 102 LEU A N 1
ATOM 833 C CA . LEU A 1 102 ? -16.078 -26.562 -0.911 1 76.56 102 LEU A CA 1
ATOM 834 C C . LEU A 1 102 ? -16.156 -26.906 -2.398 1 76.56 102 LEU A C 1
ATOM 836 O O . LEU A 1 102 ? -15.938 -28.047 -2.795 1 76.56 102 LEU A O 1
ATOM 840 N N . LYS A 1 103 ? -16.766 -26 -3.143 1 71.75 103 LYS A N 1
ATOM 841 C CA . LYS A 1 103 ? -16.734 -26.172 -4.594 1 71.75 103 LYS A CA 1
ATOM 842 C C . LYS A 1 103 ? -15.414 -25.656 -5.176 1 71.75 103 LYS A C 1
ATOM 844 O O . LYS A 1 103 ? -15.062 -24.484 -5.004 1 71.75 103 LYS A O 1
ATOM 849 N N . LEU A 1 104 ? -14.617 -26.625 -5.512 1 66.75 104 LEU A N 1
ATOM 850 C CA . LEU A 1 104 ? -13.336 -26.266 -6.102 1 66.75 104 LEU A CA 1
ATOM 851 C C . LEU A 1 104 ? -13.531 -25.594 -7.457 1 66.75 104 LEU A C 1
ATOM 853 O O . LEU A 1 104 ? -14.359 -26.031 -8.258 1 66.75 104 LEU A O 1
ATOM 857 N N . GLN A 1 105 ? -13.469 -24.359 -7.5 1 60.41 105 GLN A N 1
ATOM 858 C CA . GLN A 1 105 ? -13.578 -23.703 -8.797 1 60.41 105 GLN A CA 1
ATOM 859 C C . GLN A 1 105 ? -12.367 -24 -9.68 1 60.41 105 GLN A C 1
ATOM 861 O O . GLN A 1 105 ? -11.312 -24.375 -9.172 1 60.41 105 GLN A O 1
ATOM 866 N N . ASN A 1 106 ? -12.727 -24.172 -10.977 1 54.22 106 ASN A N 1
ATOM 867 C CA . ASN A 1 106 ? -11.68 -24.328 -11.984 1 54.22 106 ASN A CA 1
ATOM 868 C C . ASN A 1 106 ? -10.578 -23.297 -11.828 1 54.22 106 ASN A C 1
ATOM 870 O O . ASN A 1 106 ? -10.75 -22.141 -12.219 1 54.22 106 ASN A O 1
ATOM 874 N N . LEU A 1 107 ? -9.812 -23.453 -10.898 1 56.09 107 LEU A N 1
ATOM 875 C CA . LEU A 1 107 ? -8.695 -22.578 -10.562 1 56.09 107 LEU A CA 1
ATOM 876 C C . LEU A 1 107 ? -7.789 -22.359 -11.773 1 56.09 107 LEU A C 1
ATOM 878 O O . LEU A 1 107 ? -6.73 -21.734 -11.656 1 56.09 107 LEU A O 1
ATOM 882 N N . ASP A 1 108 ? -8.148 -23 -12.859 1 49.84 108 ASP A N 1
ATOM 883 C CA . ASP A 1 108 ? -7.363 -22.766 -14.062 1 49.84 108 ASP A CA 1
ATOM 884 C C . ASP A 1 108 ? -7.195 -21.281 -14.336 1 49.84 108 ASP A C 1
ATOM 886 O O . ASP A 1 108 ? -6.492 -20.875 -15.266 1 49.84 108 ASP A O 1
ATOM 890 N N . SER A 1 109 ? -8.039 -20.562 -13.836 1 51.41 109 SER A N 1
ATOM 891 C CA . SER A 1 109 ? -7.781 -19.141 -14 1 51.41 109 SER A CA 1
ATOM 892 C C . SER A 1 109 ? -6.395 -18.766 -13.484 1 51.41 109 SER A C 1
ATOM 894 O O . SER A 1 109 ? -6.066 -17.578 -13.367 1 51.41 109 SER A O 1
ATOM 896 N N . GLN A 1 110 ? -5.754 -19.797 -13.141 1 56.31 110 GLN A N 1
ATOM 897 C CA . GLN A 1 110 ? -4.441 -19.641 -12.523 1 56.31 110 GLN A CA 1
ATOM 898 C C . GLN A 1 110 ? -3.416 -19.125 -13.539 1 56.31 110 GLN A C 1
ATOM 900 O O . GLN A 1 110 ? -2.248 -18.922 -13.195 1 56.31 110 GLN A O 1
ATOM 905 N N . ASP A 1 111 ? -3.971 -18.891 -14.664 1 59.97 111 ASP A N 1
ATOM 906 C CA . ASP A 1 111 ? -2.938 -18.406 -15.57 1 59.97 111 ASP A CA 1
ATOM 907 C C . ASP A 1 111 ? -2.605 -16.938 -15.281 1 59.97 111 ASP A C 1
ATOM 909 O O . ASP A 1 111 ? -1.758 -16.344 -15.945 1 59.97 111 ASP A O 1
ATOM 913 N N . SER A 1 112 ? -3.168 -16.484 -14.312 1 75.38 112 SER A N 1
ATOM 914 C CA . SER A 1 112 ? -2.918 -15.078 -14.047 1 75.38 112 SER A CA 1
ATOM 915 C C . SER A 1 112 ? -1.856 -14.891 -12.969 1 75.38 112 SER A C 1
ATOM 917 O O . SER A 1 112 ? -1.655 -15.773 -12.133 1 75.38 112 SER A O 1
ATOM 919 N N . LYS A 1 113 ? -1.049 -14.023 -13.258 1 91.94 113 LYS A N 1
ATOM 920 C CA . LYS A 1 113 ? -0.064 -13.586 -12.273 1 91.94 113 LYS A CA 1
ATOM 921 C C . LYS A 1 113 ? -0.744 -13.008 -11.031 1 91.94 113 LYS A C 1
ATOM 923 O O . LYS A 1 113 ? -1.037 -11.812 -10.977 1 91.94 113 LYS A O 1
ATOM 928 N N . ASN A 1 114 ? -1.102 -13.883 -10.117 1 93.81 114 ASN A N 1
ATOM 929 C CA . ASN A 1 114 ? -1.829 -13.422 -8.938 1 93.81 114 ASN A CA 1
ATOM 930 C C . ASN A 1 114 ? -0.9 -13.242 -7.742 1 93.81 114 ASN A C 1
ATOM 932 O O . ASN A 1 114 ? 0.052 -14.008 -7.57 1 93.81 114 ASN A O 1
ATOM 936 N N . VAL A 1 115 ? -1.265 -12.227 -6.977 1 96.94 115 VAL A N 1
ATOM 937 C CA . VAL A 1 115 ? -0.633 -12.102 -5.668 1 96.94 115 VAL A CA 1
ATOM 938 C C . VAL A 1 115 ? -1.204 -13.148 -4.715 1 96.94 115 VAL A C 1
ATOM 940 O O . VAL A 1 115 ? -0.456 -13.828 -4.008 1 96.94 115 VAL A O 1
ATOM 943 N N . TYR A 1 116 ? -2.5 -13.305 -4.727 1 96.19 116 TYR A N 1
ATOM 944 C CA . TYR A 1 116 ? -3.229 -14.281 -3.926 1 96.19 116 TYR A CA 1
ATOM 945 C C . TYR A 1 116 ? -4.363 -14.906 -4.727 1 96.19 116 TYR A C 1
ATOM 947 O O . TYR A 1 116 ? -4.789 -14.352 -5.742 1 96.19 116 TYR A O 1
ATOM 955 N N . LEU A 1 117 ? -4.82 -15.992 -4.262 1 93.38 117 LEU A N 1
ATOM 956 C CA . LEU A 1 117 ? -6 -16.625 -4.844 1 93.38 117 LEU A CA 1
ATOM 957 C C . LEU A 1 117 ? -7.242 -16.344 -4.004 1 93.38 117 LEU A C 1
ATOM 959 O O . LEU A 1 117 ? -7.227 -16.531 -2.783 1 93.38 117 LEU A O 1
ATOM 963 N N . GLY A 1 118 ? -8.258 -15.773 -4.652 1 93.19 118 GLY A N 1
ATOM 964 C CA . GLY A 1 118 ? -9.523 -15.5 -3.982 1 93.19 118 GLY A CA 1
ATOM 965 C C . GLY A 1 118 ? -10.734 -15.914 -4.797 1 93.19 118 GLY A C 1
ATOM 966 O O . GLY A 1 118 ? -10.742 -15.773 -6.02 1 93.19 118 GLY A O 1
ATOM 967 N N . TRP A 1 119 ? -11.711 -16.484 -4.133 1 92 119 TRP A N 1
ATOM 968 C CA . TRP A 1 119 ? -12.969 -16.797 -4.801 1 92 119 TRP A CA 1
ATOM 969 C C . TRP A 1 119 ? -14.117 -16.844 -3.801 1 92 119 TRP A C 1
ATOM 971 O O . TRP A 1 119 ? -13.898 -17 -2.6 1 92 119 TRP A O 1
ATOM 981 N N . ILE A 1 120 ? -15.289 -16.672 -4.332 1 92 120 ILE A N 1
ATOM 982 C CA . ILE A 1 120 ? -16.484 -16.656 -3.5 1 92 120 ILE A CA 1
ATOM 983 C C . ILE A 1 120 ? -17.344 -17.891 -3.791 1 92 120 ILE A C 1
ATOM 985 O O . ILE A 1 120 ? -17.562 -18.25 -4.953 1 92 120 ILE A O 1
ATOM 989 N N . ASP A 1 121 ? -17.656 -18.594 -2.717 1 90.62 121 ASP A N 1
ATOM 990 C CA . ASP A 1 121 ? -18.703 -19.609 -2.779 1 90.62 121 ASP A CA 1
ATOM 991 C C . ASP A 1 121 ? -20.078 -19.016 -2.436 1 90.62 121 ASP A C 1
ATOM 993 O O . ASP A 1 121 ? -20.422 -18.906 -1.261 1 90.62 121 ASP A O 1
ATOM 997 N N . GLU A 1 122 ? -20.844 -18.766 -3.42 1 88.75 122 GLU A N 1
ATOM 998 C CA . GLU A 1 122 ? -22.078 -18.016 -3.262 1 88.75 122 GLU A CA 1
ATOM 999 C C . GLU A 1 122 ? -23.094 -18.797 -2.436 1 88.75 122 GLU A C 1
ATOM 1001 O O . GLU A 1 122 ? -23.781 -18.219 -1.585 1 88.75 122 GLU A O 1
ATOM 1006 N N . PRO A 1 123 ? -23.266 -20.031 -2.6 1 87.5 123 PRO A N 1
ATOM 1007 C CA . PRO A 1 123 ? -24.281 -20.781 -1.846 1 87.5 123 PRO A CA 1
ATOM 1008 C C . PRO A 1 123 ? -24.062 -20.703 -0.336 1 87.5 123 PRO A C 1
ATOM 1010 O O . PRO A 1 123 ? -25.016 -20.594 0.425 1 87.5 123 PRO A O 1
ATOM 1013 N N . ILE A 1 124 ? -22.812 -20.719 0.086 1 87.88 124 ILE A N 1
ATOM 1014 C CA . ILE A 1 124 ? -22.562 -20.719 1.523 1 87.88 124 ILE A CA 1
ATOM 1015 C C . ILE A 1 124 ? -22.109 -19.328 1.969 1 87.88 124 ILE A C 1
ATOM 1017 O O . ILE A 1 124 ? -21.875 -19.094 3.156 1 87.88 124 ILE A O 1
ATOM 1021 N N . LYS A 1 125 ? -21.953 -18.391 1.076 1 90.81 125 LYS A N 1
ATOM 1022 C CA . LYS A 1 125 ? -21.625 -16.984 1.332 1 90.81 125 LYS A CA 1
ATOM 1023 C C . LYS A 1 125 ? -20.297 -16.875 2.068 1 90.81 125 LYS A C 1
ATOM 1025 O O . LYS A 1 125 ? -20.203 -16.219 3.109 1 90.81 125 LYS A O 1
ATOM 1030 N N . LYS A 1 126 ? -19.312 -17.516 1.455 1 93.62 126 LYS A N 1
ATOM 1031 C CA . LYS A 1 126 ? -17.969 -17.469 2.012 1 93.62 126 LYS A CA 1
ATOM 1032 C C . LYS A 1 126 ? -16.953 -17.047 0.95 1 93.62 126 LYS A C 1
ATOM 1034 O O . LYS A 1 126 ? -17.062 -17.438 -0.213 1 93.62 126 LYS A O 1
ATOM 1039 N N . LEU A 1 127 ? -16.047 -16.234 1.401 1 94.69 127 LEU A N 1
ATOM 1040 C CA . LEU A 1 127 ? -14.883 -15.875 0.593 1 94.69 127 LEU A CA 1
ATOM 1041 C C . LEU A 1 127 ? -13.664 -16.688 1.013 1 94.69 127 LEU A C 1
ATOM 1043 O O . LEU A 1 127 ? -13.336 -16.75 2.199 1 94.69 127 LEU A O 1
ATOM 1047 N N . PHE A 1 128 ? -13.047 -17.344 0.043 1 94.44 128 PHE A N 1
ATOM 1048 C CA . PHE A 1 128 ? -11.828 -18.109 0.277 1 94.44 128 PHE A CA 1
ATOM 1049 C C . PHE A 1 128 ? -10.609 -17.359 -0.25 1 94.44 128 PHE A C 1
ATOM 1051 O O . PHE A 1 128 ? -10.648 -16.797 -1.343 1 94.44 128 PHE A O 1
ATOM 1058 N N . VAL A 1 129 ? -9.586 -17.328 0.569 1 95.31 129 VAL A N 1
ATOM 1059 C CA . VAL A 1 129 ? -8.32 -16.703 0.201 1 95.31 129 VAL A CA 1
ATOM 1060 C C . VAL A 1 129 ? -7.172 -17.688 0.428 1 95.31 129 VAL A C 1
ATOM 1062 O O . VAL A 1 129 ? -7.105 -18.344 1.468 1 95.31 129 VAL A O 1
ATOM 1065 N N . ALA A 1 130 ? -6.332 -17.859 -0.517 1 94.88 130 ALA A N 1
ATOM 1066 C CA . ALA A 1 130 ? -5.098 -18.641 -0.411 1 94.88 130 ALA A CA 1
ATOM 1067 C C . ALA A 1 130 ? -3.893 -17.812 -0.856 1 94.88 130 ALA A C 1
ATOM 1069 O O . ALA A 1 130 ? -3.973 -17.062 -1.826 1 94.88 130 ALA A O 1
ATOM 1070 N N . TYR A 1 131 ? -2.82 -17.922 -0.173 1 96.5 131 TYR A N 1
ATOM 1071 C CA . TYR A 1 131 ? -1.615 -17.125 -0.384 1 96.5 131 TYR A CA 1
ATOM 1072 C C . TYR A 1 131 ? -0.365 -17.938 -0.074 1 96.5 131 TYR A C 1
ATOM 1074 O O . TYR A 1 131 ? -0.334 -18.688 0.9 1 96.5 131 TYR A O 1
ATOM 1082 N N . ASN A 1 132 ? 0.58 -17.875 -1.004 1 95.94 132 ASN A N 1
ATOM 1083 C CA . ASN A 1 132 ? 1.884 -18.484 -0.769 1 95.94 132 ASN A CA 1
ATOM 1084 C C . ASN A 1 132 ? 2.791 -17.562 0.05 1 95.94 132 ASN A C 1
ATOM 1086 O O . ASN A 1 132 ? 3.414 -16.656 -0.494 1 95.94 132 ASN A O 1
ATOM 1090 N N . MET A 1 133 ? 2.91 -17.844 1.293 1 95.12 133 MET A N 1
ATOM 1091 C CA . MET A 1 133 ? 3.752 -17.047 2.189 1 95.12 133 MET A CA 1
ATOM 1092 C C . MET A 1 133 ? 5.09 -17.734 2.426 1 95.12 133 MET A C 1
ATOM 1094 O O . MET A 1 133 ? 5.188 -18.656 3.25 1 95.12 133 MET A O 1
ATOM 1098 N N . ASN A 1 134 ? 6.113 -17.25 1.809 1 89.56 134 ASN A N 1
ATOM 1099 C CA . ASN A 1 134 ? 7.461 -17.797 1.947 1 89.56 134 ASN A CA 1
ATOM 1100 C C . ASN A 1 134 ? 7.488 -19.297 1.674 1 89.56 134 ASN A C 1
ATOM 1102 O O . ASN A 1 134 ? 8.023 -20.078 2.473 1 89.56 134 ASN A O 1
ATOM 1106 N N . GLY A 1 135 ? 6.773 -19.719 0.71 1 91.75 135 GLY A N 1
ATOM 1107 C CA . GLY A 1 135 ? 6.797 -21.109 0.275 1 91.75 135 GLY A CA 1
ATOM 1108 C C . GLY A 1 135 ? 5.723 -21.953 0.93 1 91.75 135 GLY A C 1
ATOM 1109 O O . GLY A 1 135 ? 5.527 -23.109 0.556 1 91.75 135 GLY A O 1
ATOM 1110 N N . ASN A 1 136 ? 4.988 -21.422 1.835 1 94.56 136 ASN A N 1
ATOM 1111 C CA . ASN A 1 136 ? 3.912 -22.125 2.521 1 94.56 136 ASN A CA 1
ATOM 1112 C C . ASN A 1 136 ? 2.541 -21.609 2.105 1 94.56 136 ASN A C 1
ATOM 1114 O O . ASN A 1 136 ? 2.289 -20.406 2.174 1 94.56 136 ASN A O 1
ATOM 1118 N N . LEU A 1 137 ? 1.729 -22.547 1.678 1 95.38 137 LEU A N 1
ATOM 1119 C CA . LEU A 1 137 ? 0.367 -22.172 1.312 1 95.38 137 LEU A CA 1
ATOM 1120 C C . LEU A 1 137 ? -0.496 -21.984 2.553 1 95.38 137 LEU A C 1
ATOM 1122 O O . LEU A 1 137 ? -0.68 -22.906 3.34 1 95.38 137 LEU A O 1
ATOM 1126 N N . ILE A 1 138 ? -0.952 -20.75 2.754 1 96.5 138 ILE A N 1
ATOM 1127 C CA . ILE A 1 138 ? -1.78 -20.375 3.896 1 96.5 138 ILE A CA 1
ATOM 1128 C C . ILE A 1 138 ? -3.129 -19.844 3.408 1 96.5 138 ILE A C 1
ATOM 1130 O O . ILE A 1 138 ? -3.199 -19.156 2.387 1 96.5 138 ILE A O 1
ATOM 1134 N N . GLY A 1 139 ? -4.199 -20.219 4.117 1 95 139 GLY A N 1
ATOM 1135 C CA . GLY A 1 139 ? -5.523 -19.812 3.674 1 95 139 GLY A CA 1
ATOM 1136 C C . GLY A 1 139 ? -6.387 -19.266 4.797 1 95 139 GLY A C 1
ATOM 1137 O O . GLY A 1 139 ? -6.016 -19.344 5.969 1 95 139 GLY A O 1
ATOM 1138 N N . MET A 1 140 ? -7.449 -18.625 4.457 1 95.94 140 MET A N 1
ATOM 1139 C CA . MET A 1 140 ? -8.5 -18.203 5.387 1 95.94 140 MET A CA 1
ATOM 1140 C C . MET A 1 140 ? -9.867 -18.266 4.727 1 95.94 140 MET A C 1
ATOM 1142 O O . MET A 1 140 ? -9.992 -18.078 3.516 1 95.94 140 MET A O 1
ATOM 1146 N N . THR A 1 141 ? -10.844 -18.609 5.477 1 95.06 141 THR A N 1
ATOM 1147 C CA . THR A 1 141 ? -12.25 -18.578 5.09 1 95.06 141 THR A CA 1
ATOM 1148 C C . THR A 1 141 ? -12.984 -17.438 5.77 1 95.06 141 THR A C 1
ATOM 1150 O O . THR A 1 141 ? -12.961 -17.312 6.996 1 95.06 141 THR A O 1
ATOM 1153 N N . CYS A 1 142 ? -13.57 -16.609 4.926 1 95.69 142 CYS A N 1
ATOM 1154 C CA . CYS A 1 142 ? -14.234 -15.422 5.441 1 95.69 142 CYS A CA 1
ATOM 1155 C C . CYS A 1 142 ? -15.75 -15.539 5.297 1 95.69 142 CYS A C 1
ATOM 1157 O O . CYS A 1 142 ? -16.25 -15.773 4.199 1 95.69 142 CYS A O 1
ATOM 1159 N N . ARG A 1 143 ? -16.438 -15.344 6.379 1 94.25 143 ARG A N 1
ATOM 1160 C CA . ARG A 1 143 ? -17.891 -15.188 6.285 1 94.25 143 ARG A CA 1
ATOM 1161 C C . ARG A 1 143 ? -18.266 -13.852 5.652 1 94.25 143 ARG A C 1
ATOM 1163 O O . ARG A 1 143 ? -17.594 -12.836 5.895 1 94.25 143 ARG A O 1
ATOM 1170 N N . MET A 1 144 ? -19.25 -13.844 4.863 1 93.62 144 MET A N 1
ATOM 1171 C CA . MET A 1 144 ? -19.766 -12.633 4.223 1 93.62 144 MET A CA 1
ATOM 1172 C C . MET A 1 144 ? -21.188 -12.328 4.691 1 93.62 144 MET A C 1
ATOM 1174 O O . MET A 1 144 ? -22.156 -12.797 4.094 1 93.62 144 MET A O 1
ATOM 1178 N N . PRO A 1 145 ? -21.266 -11.586 5.711 1 87.38 145 PRO A N 1
ATOM 1179 C CA . PRO A 1 145 ? -22.625 -11.266 6.164 1 87.38 145 PRO A CA 1
ATOM 1180 C C . PRO A 1 145 ? -23.391 -10.406 5.164 1 87.38 145 PRO A C 1
ATOM 1182 O O . PRO A 1 145 ? -22.781 -9.719 4.344 1 87.38 145 PRO A O 1
ATOM 1185 N N . ASN A 1 146 ? -24.688 -10.508 5.25 1 77.19 146 ASN A N 1
ATOM 1186 C CA . ASN A 1 146 ? -25.547 -9.68 4.41 1 77.19 146 ASN A CA 1
ATOM 1187 C C . ASN A 1 146 ? -25.641 -8.25 4.926 1 77.19 146 ASN A C 1
ATOM 1189 O O . ASN A 1 146 ? -26.094 -8.008 6.047 1 77.19 146 ASN A O 1
ATOM 1193 N N . HIS A 1 147 ? -24.594 -7.523 4.688 1 66.19 147 HIS A N 1
ATOM 1194 C CA . HIS A 1 147 ? -24.75 -6.152 5.16 1 66.19 147 HIS A CA 1
ATOM 1195 C C . HIS A 1 147 ? -25.234 -5.234 4.043 1 66.19 147 HIS A C 1
ATOM 1197 O O . HIS A 1 147 ? -24.781 -5.348 2.902 1 66.19 147 HIS A O 1
ATOM 1203 N N . SER A 1 148 ? -26.375 -4.613 4.316 1 61.25 148 SER A N 1
ATOM 1204 C CA . SER A 1 148 ? -27.125 -3.752 3.406 1 61.25 148 SER A CA 1
ATOM 1205 C C . SER A 1 148 ? -26.547 -2.34 3.385 1 61.25 148 SER A C 1
ATOM 1207 O O . SER A 1 148 ? -27.219 -1.401 2.938 1 61.25 148 SER A O 1
ATOM 1209 N N . SER A 1 149 ? -25.312 -2.178 3.66 1 67.56 149 SER A N 1
ATOM 1210 C CA . SER A 1 149 ? -25.016 -0.75 3.617 1 67.56 149 SER A CA 1
ATOM 1211 C C . SER A 1 149 ? -24.703 -0.291 2.193 1 67.56 149 SER A C 1
ATOM 1213 O O . SER A 1 149 ? -24 -0.974 1.451 1 67.56 149 SER A O 1
ATOM 1215 N N . ASN A 1 150 ? -25.406 0.723 1.824 1 74.5 150 ASN A N 1
ATOM 1216 C CA . ASN A 1 150 ? -25.172 1.365 0.535 1 74.5 150 ASN A CA 1
ATOM 1217 C C . ASN A 1 150 ? -23.922 2.238 0.558 1 74.5 150 ASN A C 1
ATOM 1219 O O . ASN A 1 150 ? -23.594 2.877 -0.441 1 74.5 150 ASN A O 1
ATOM 1223 N N . ASN A 1 151 ? -23.25 2.08 1.604 1 83.31 151 ASN A N 1
ATOM 1224 C CA . ASN A 1 151 ? -22.094 2.955 1.758 1 83.31 151 ASN A CA 1
ATOM 1225 C C . ASN A 1 151 ? -20.875 2.404 1.021 1 83.31 151 ASN A C 1
ATOM 1227 O O . ASN A 1 151 ? -20.828 1.222 0.68 1 83.31 151 ASN A O 1
ATOM 1231 N N . THR A 1 152 ? -20 3.328 0.662 1 92.88 152 THR A N 1
ATOM 1232 C CA . THR A 1 152 ? -18.734 2.982 0.043 1 92.88 152 THR A CA 1
ATOM 1233 C C . THR A 1 152 ? -17.688 2.658 1.104 1 92.88 152 THR A C 1
ATOM 1235 O O . THR A 1 152 ? -17.719 3.205 2.209 1 92.88 152 THR A O 1
ATOM 1238 N N . HIS A 1 153 ? -16.844 1.705 0.818 1 95.38 153 HIS A N 1
ATOM 1239 C CA . HIS A 1 153 ? -15.773 1.29 1.71 1 95.38 153 HIS A CA 1
ATOM 1240 C C . HIS A 1 153 ? -14.445 1.197 0.966 1 95.38 153 HIS A C 1
ATOM 1242 O O . HIS A 1 153 ? -14.414 1.252 -0.266 1 95.38 153 HIS A O 1
ATOM 1248 N N . ILE A 1 154 ? -13.414 1.185 1.697 1 96.75 154 ILE A N 1
ATOM 1249 C CA . ILE A 1 154 ? -12.086 1.071 1.104 1 96.75 154 ILE A CA 1
ATOM 1250 C C . ILE A 1 154 ? -11.523 -0.327 1.358 1 96.75 154 ILE A C 1
ATOM 1252 O O . ILE A 1 154 ? -11.609 -0.844 2.475 1 96.75 154 ILE A O 1
ATOM 1256 N N . CYS A 1 155 ? -11.023 -0.969 0.329 1 98.19 155 CYS A N 1
ATOM 1257 C CA . CYS A 1 155 ? -10.438 -2.303 0.421 1 98.19 155 CYS A CA 1
ATOM 1258 C C . CYS A 1 155 ? -9.18 -2.287 1.282 1 98.19 155 CYS A C 1
ATOM 1260 O O . CYS A 1 155 ? -8.312 -1.424 1.112 1 98.19 155 CYS A O 1
ATOM 1262 N N . SER A 1 156 ? -9.078 -3.252 2.162 1 97.81 156 SER A N 1
ATOM 1263 C CA . SER A 1 156 ? -7.945 -3.35 3.07 1 97.81 156 SER A CA 1
ATOM 1264 C C . SER A 1 156 ? -6.664 -3.697 2.32 1 97.81 156 SER A C 1
ATOM 1266 O O . SER A 1 156 ? -5.566 -3.33 2.748 1 97.81 156 SER A O 1
ATOM 1268 N N . LEU A 1 157 ? -6.77 -4.352 1.173 1 98.19 157 LEU A N 1
ATOM 1269 C CA . LEU A 1 157 ? -5.586 -4.891 0.514 1 98.19 157 LEU A CA 1
ATOM 1270 C C . LEU A 1 157 ? -5.09 -3.945 -0.576 1 98.19 157 LEU A C 1
ATOM 1272 O O . LEU A 1 157 ? -3.887 -3.717 -0.707 1 98.19 157 LEU A O 1
ATOM 1276 N N . CYS A 1 158 ? -5.988 -3.41 -1.347 1 98.12 158 CYS A N 1
ATOM 1277 C CA . CYS A 1 158 ? -5.543 -2.664 -2.518 1 98.12 158 CYS A CA 1
ATOM 1278 C C . CYS A 1 158 ? -5.957 -1.2 -2.422 1 98.12 158 CYS A C 1
ATOM 1280 O O . CYS A 1 158 ? -5.645 -0.403 -3.307 1 98.12 158 CYS A O 1
ATOM 1282 N N . ASN A 1 159 ? -6.73 -0.8 -1.479 1 96.44 159 ASN A N 1
ATOM 1283 C CA . ASN A 1 159 ? -7.156 0.565 -1.194 1 96.44 159 ASN A CA 1
ATOM 1284 C C . ASN A 1 159 ? -8.172 1.062 -2.221 1 96.44 159 ASN A C 1
ATOM 1286 O O . ASN A 1 159 ? -8.406 2.266 -2.334 1 96.44 159 ASN A O 1
ATOM 1290 N N . HIS A 1 160 ? -8.742 0.178 -3.02 1 96.44 160 HIS A N 1
ATOM 1291 C CA . HIS A 1 160 ? -9.828 0.562 -3.912 1 96.44 160 HIS A CA 1
ATOM 1292 C C . HIS A 1 160 ? -11.078 0.952 -3.127 1 96.44 160 HIS A C 1
ATOM 1294 O O . HIS A 1 160 ? -11.438 0.282 -2.158 1 96.44 160 HIS A O 1
ATOM 1300 N N . VAL A 1 161 ? -11.641 2.062 -3.486 1 94.88 161 VAL A N 1
ATOM 1301 C CA . VAL A 1 161 ? -12.898 2.506 -2.902 1 94.88 161 VAL A CA 1
ATOM 1302 C C . VAL A 1 161 ? -14.062 2.059 -3.785 1 94.88 161 VAL A C 1
ATOM 1304 O O . VAL A 1 161 ? -14.07 2.314 -4.992 1 94.88 161 VAL A O 1
ATOM 1307 N N . GLY A 1 162 ? -14.992 1.397 -3.213 1 93.69 162 GLY A N 1
ATOM 1308 C CA . GLY A 1 162 ? -16.125 0.922 -3.99 1 93.69 162 GLY A CA 1
ATOM 1309 C C . GLY A 1 162 ? -17.359 0.691 -3.152 1 93.69 162 GLY A C 1
ATOM 1310 O O . GLY A 1 162 ? -17.297 0.669 -1.922 1 93.69 162 GLY A O 1
ATOM 1311 N N . ARG A 1 163 ? -18.516 0.524 -3.869 1 92.94 163 ARG A N 1
ATOM 1312 C CA . ARG A 1 163 ? -19.797 0.221 -3.225 1 92.94 163 ARG A CA 1
ATOM 1313 C C . ARG A 1 163 ? -19.859 -1.245 -2.811 1 92.94 163 ARG A C 1
ATOM 1315 O O . ARG A 1 163 ? -18.891 -1.983 -2.957 1 92.94 163 ARG A O 1
ATOM 1322 N N . LYS A 1 164 ? -20.953 -1.599 -2.207 1 90.06 164 LYS A N 1
ATOM 1323 C CA . LYS A 1 164 ? -21.125 -2.918 -1.607 1 90.06 164 LYS A CA 1
ATOM 1324 C C . LYS A 1 164 ? -20.938 -4.023 -2.645 1 90.06 164 LYS A C 1
ATOM 1326 O O . LYS A 1 164 ? -20.594 -5.152 -2.297 1 90.06 164 LYS A O 1
ATOM 1331 N N . ASP A 1 165 ? -21.172 -3.742 -3.887 1 91.81 165 ASP A N 1
ATOM 1332 C CA . ASP A 1 165 ? -21.031 -4.746 -4.934 1 91.81 165 ASP A CA 1
ATOM 1333 C C . ASP A 1 165 ? -19.578 -4.875 -5.387 1 91.81 165 ASP A C 1
ATOM 1335 O O . ASP A 1 165 ? -19.234 -5.785 -6.141 1 91.81 165 ASP A O 1
ATOM 1339 N N . GLU A 1 166 ? -18.703 -4.059 -4.938 1 94.94 166 GLU A N 1
ATOM 1340 C CA . GLU A 1 166 ? -17.281 -4.09 -5.277 1 94.94 166 GLU A CA 1
ATOM 1341 C C . GLU A 1 166 ? -16.438 -4.418 -4.055 1 94.94 166 GLU A C 1
ATOM 1343 O O . GLU A 1 166 ? -15.484 -5.203 -4.141 1 94.94 166 GLU A O 1
ATOM 1348 N N . VAL A 1 167 ? -16.688 -3.744 -2.953 1 96.25 167 VAL A N 1
ATOM 1349 C CA . VAL A 1 167 ? -15.969 -3.898 -1.696 1 96.25 167 VAL A CA 1
ATOM 1350 C C . VAL A 1 167 ? -16.938 -4.262 -0.579 1 96.25 167 VAL A C 1
ATOM 1352 O O . VAL A 1 167 ? -17.906 -3.537 -0.331 1 96.25 167 VAL A O 1
ATOM 1355 N N . ALA A 1 168 ? -16.734 -5.414 0.09 1 94.94 168 ALA A N 1
ATOM 1356 C CA . ALA A 1 168 ? -17.672 -5.918 1.084 1 94.94 168 ALA A CA 1
ATOM 1357 C C . ALA A 1 168 ? -16.969 -6.273 2.387 1 94.94 168 ALA A C 1
ATOM 1359 O O . ALA A 1 168 ? -15.758 -6.539 2.391 1 94.94 168 ALA A O 1
ATOM 1360 N N . PHE A 1 169 ? -17.75 -6.227 3.41 1 95.06 169 PHE A N 1
ATOM 1361 C CA . PHE A 1 169 ? -17.266 -6.672 4.715 1 95.06 169 PHE A CA 1
ATOM 1362 C C . PHE A 1 169 ? -17.125 -8.188 4.754 1 95.06 169 PHE A C 1
ATOM 1364 O O . PHE A 1 169 ? -17.984 -8.914 4.254 1 95.06 169 PHE A O 1
ATOM 1371 N N . VAL A 1 170 ? -16.031 -8.641 5.355 1 95.44 170 VAL A N 1
ATOM 1372 C CA . VAL A 1 170 ? -15.844 -10.07 5.57 1 95.44 170 VAL A CA 1
ATOM 1373 C C . VAL A 1 170 ? -15.234 -10.305 6.953 1 95.44 170 VAL A C 1
ATOM 1375 O O . VAL A 1 170 ? -14.688 -9.383 7.566 1 95.44 170 VAL A O 1
ATOM 1378 N N . SER A 1 171 ? -15.352 -11.539 7.375 1 94.62 171 SER A N 1
ATOM 1379 C CA . SER A 1 171 ? -14.82 -11.898 8.68 1 94.62 171 SER A CA 1
ATOM 1380 C C . SER A 1 171 ? -14.305 -13.336 8.688 1 94.62 171 SER A C 1
ATOM 1382 O O . SER A 1 171 ? -15.086 -14.281 8.773 1 94.62 171 SER A O 1
ATOM 1384 N N . PRO A 1 172 ? -13.031 -13.43 8.648 1 93.81 172 PRO A N 1
ATOM 1385 C CA . PRO A 1 172 ? -12.469 -14.781 8.734 1 93.81 172 PRO A CA 1
ATOM 1386 C C . PRO A 1 172 ? -12.609 -15.383 10.133 1 93.81 172 PRO A C 1
ATOM 1388 O O . PRO A 1 172 ? -12.508 -14.672 11.133 1 93.81 172 PRO A O 1
ATOM 1391 N N . VAL A 1 173 ? -12.742 -16.688 10.078 1 86.31 173 VAL A N 1
ATOM 1392 C CA . VAL A 1 173 ? -12.75 -17.453 11.328 1 86.31 173 VAL A CA 1
ATOM 1393 C C . VAL A 1 173 ? -11.32 -17.781 11.742 1 86.31 173 VAL A C 1
ATOM 1395 O O . VAL A 1 173 ? -10.555 -18.359 10.969 1 86.31 173 VAL A O 1
ATOM 1398 N N . CYS A 1 174 ? -10.992 -17.406 12.93 1 87.38 174 CYS A N 1
ATOM 1399 C CA . CYS A 1 174 ? -9.633 -17.625 13.398 1 87.38 174 CYS A CA 1
ATOM 1400 C C . CYS A 1 174 ? -9.469 -19.047 13.945 1 87.38 174 CYS A C 1
ATOM 1402 O O . CYS A 1 174 ? -10.391 -19.594 14.547 1 87.38 174 CYS A O 1
ATOM 1404 N N . LYS A 1 175 ? -8.266 -19.641 13.633 1 81 175 LYS A N 1
ATOM 1405 C CA . LYS A 1 175 ? -7.93 -20.969 14.164 1 81 175 LYS A CA 1
ATOM 1406 C C . LYS A 1 175 ? -7.5 -20.875 15.625 1 81 175 LYS A C 1
ATOM 1408 O O . LYS A 1 175 ? -6.641 -20.062 15.977 1 81 175 LYS A O 1
ATOM 1413 N N . THR A 1 176 ? -8.438 -20.562 16.625 1 64.69 176 THR A N 1
ATOM 1414 C CA . THR A 1 176 ? -8.148 -20.312 18.047 1 64.69 176 THR A CA 1
ATOM 1415 C C . THR A 1 176 ? -7.562 -21.562 18.703 1 64.69 176 THR A C 1
ATOM 1417 O O . THR A 1 176 ? -8.086 -22.656 18.531 1 64.69 176 THR A O 1
ATOM 1420 N N . SER A 1 177 ? -6.297 -21.609 18.766 1 56.34 177 SER A N 1
ATOM 1421 C CA . SER A 1 177 ? -5.941 -22.656 19.703 1 56.34 177 SER A CA 1
ATOM 1422 C C . SER A 1 177 ? -6.695 -22.5 21.031 1 56.34 177 SER A C 1
ATOM 1424 O O . SER A 1 177 ? -7.387 -23.422 21.469 1 56.34 177 SER A O 1
ATOM 1426 N N . ASN A 1 178 ? -5.84 -22.219 22.25 1 47.72 178 ASN A N 1
ATOM 1427 C CA . ASN A 1 178 ? -6.223 -22.125 23.656 1 47.72 178 ASN A CA 1
ATOM 1428 C C . ASN A 1 178 ? -6.977 -20.828 23.938 1 47.72 178 ASN A C 1
ATOM 1430 O O . ASN A 1 178 ? -6.789 -19.828 23.234 1 47.72 178 ASN A O 1
ATOM 1434 N N . SER A 1 179 ? -8.078 -20.859 24.719 1 48.84 179 SER A N 1
ATOM 1435 C CA . SER A 1 179 ? -8.914 -19.891 25.422 1 48.84 179 SER A CA 1
ATOM 1436 C C . SER A 1 179 ? -8.109 -18.656 25.828 1 48.84 179 SER A C 1
ATOM 1438 O O . SER A 1 179 ? -8.625 -17.781 26.531 1 48.84 179 SER A O 1
ATOM 1440 N N . GLY A 1 180 ? -6.785 -18.609 25.469 1 46.47 180 GLY A N 1
ATOM 1441 C CA . GLY A 1 180 ? -6.121 -17.562 26.234 1 46.47 180 GLY A CA 1
ATOM 1442 C C . GLY A 1 180 ? -6.27 -16.188 25.625 1 46.47 180 GLY A C 1
ATOM 1443 O O . GLY A 1 180 ? -6.996 -16.016 24.641 1 46.47 180 GLY A O 1
ATOM 1444 N N . GLU A 1 181 ? -5.582 -15.211 26.172 1 46.47 181 GLU A N 1
ATOM 1445 C CA . GLU A 1 181 ? -5.402 -13.781 25.953 1 46.47 181 GLU A CA 1
ATOM 1446 C C . GLU A 1 181 ? -4.867 -13.492 24.562 1 46.47 181 GLU A C 1
ATOM 1448 O O . GLU A 1 181 ? -3.832 -14.031 24.156 1 46.47 181 GLU A O 1
ATOM 1453 N N . GLY A 1 182 ? -5.758 -13.117 23.531 1 54.81 182 GLY A N 1
ATOM 1454 C CA . GLY A 1 182 ? -5.391 -12.75 22.172 1 54.81 182 GLY A CA 1
ATOM 1455 C C . GLY A 1 182 ? -6.066 -13.609 21.125 1 54.81 182 GLY A C 1
ATOM 1456 O O . GLY A 1 182 ? -5.781 -13.477 19.938 1 54.81 182 GLY A O 1
ATOM 1457 N N . ALA A 1 183 ? -6.738 -14.508 21.531 1 62.72 183 ALA A N 1
ATOM 1458 C CA . ALA A 1 183 ? -7.426 -15.375 20.578 1 62.72 183 ALA A CA 1
ATOM 1459 C C . ALA A 1 183 ? -8.719 -14.734 20.094 1 62.72 183 ALA A C 1
ATOM 1461 O O . ALA A 1 183 ? -9.594 -14.391 20.891 1 62.72 183 ALA A O 1
ATOM 1462 N N . TYR A 1 184 ? -8.578 -14.258 19 1 74 184 TYR A N 1
ATOM 1463 C CA . TYR A 1 184 ? -9.773 -13.695 18.375 1 74 184 TYR A CA 1
ATOM 1464 C C . TYR A 1 184 ? -10.562 -14.773 17.641 1 74 184 TYR A C 1
ATOM 1466 O O . TYR A 1 184 ? -9.977 -15.695 17.062 1 74 184 TYR A O 1
ATOM 1474 N N . LYS A 1 185 ? -11.898 -14.68 17.859 1 80.12 185 LYS A N 1
ATOM 1475 C CA . LYS A 1 185 ? -12.766 -15.609 17.141 1 80.12 185 LYS A CA 1
ATOM 1476 C C . LYS A 1 185 ? -12.82 -15.258 15.656 1 80.12 185 LYS A C 1
ATOM 1478 O O . LYS A 1 185 ? -12.867 -16.156 14.805 1 80.12 185 LYS A O 1
ATOM 1483 N N . SER A 1 186 ? -12.766 -13.977 15.438 1 90.56 186 SER A N 1
ATOM 1484 C CA . SER A 1 186 ? -12.836 -13.492 14.062 1 90.56 186 SER A CA 1
ATOM 1485 C C . SER A 1 186 ? -12.227 -12.102 13.93 1 90.56 186 SER A C 1
ATOM 1487 O O . SER A 1 186 ? -12.023 -11.406 14.93 1 90.56 186 SER A O 1
ATOM 1489 N N . ILE A 1 187 ? -11.859 -11.773 12.742 1 94.12 187 ILE A N 1
ATOM 1490 C CA . ILE A 1 187 ? -11.305 -10.461 12.43 1 94.12 187 ILE A CA 1
ATOM 1491 C C . ILE A 1 187 ? -12.039 -9.859 11.234 1 94.12 187 ILE A C 1
ATOM 1493 O O . ILE A 1 187 ? -11.938 -10.367 10.117 1 94.12 187 ILE A O 1
ATOM 1497 N N . GLY A 1 188 ? -12.742 -8.766 11.43 1 94.5 188 GLY A N 1
ATOM 1498 C CA . GLY A 1 188 ? -13.508 -8.133 10.375 1 94.5 188 GLY A CA 1
ATOM 1499 C C . GLY A 1 188 ? -12.711 -7.105 9.586 1 94.5 188 GLY A C 1
ATOM 1500 O O . GLY A 1 188 ? -11.898 -6.375 10.156 1 94.5 188 GLY A O 1
ATOM 1501 N N . PHE A 1 189 ? -12.922 -7.062 8.266 1 96.12 189 PHE A N 1
ATOM 1502 C CA . PHE A 1 189 ? -12.328 -6.059 7.387 1 96.12 189 PHE A CA 1
ATOM 1503 C C . PHE A 1 189 ? -13.07 -6 6.055 1 96.12 189 PHE A C 1
ATOM 1505 O O . PHE A 1 189 ? -13.953 -6.812 5.797 1 96.12 189 PHE A O 1
ATOM 1512 N N . TYR A 1 190 ? -12.797 -4.961 5.25 1 96.69 190 TYR A N 1
ATOM 1513 C CA . TYR A 1 190 ? -13.391 -4.809 3.928 1 96.69 190 TYR A CA 1
ATOM 1514 C C . TYR A 1 190 ? -12.414 -5.23 2.836 1 96.69 190 TYR A C 1
ATOM 1516 O O . TYR A 1 190 ? -11.219 -4.961 2.926 1 96.69 190 TYR A O 1
ATOM 1524 N N . ILE A 1 191 ? -12.953 -5.922 1.853 1 97.62 191 ILE A N 1
ATOM 1525 C CA . ILE A 1 191 ? -12.102 -6.426 0.778 1 97.62 191 ILE A CA 1
ATOM 1526 C C . ILE A 1 191 ? -12.875 -6.402 -0.541 1 97.62 191 ILE A C 1
ATOM 1528 O O . ILE A 1 191 ? -14.109 -6.41 -0.548 1 97.62 191 ILE A O 1
ATOM 1532 N N . CYS A 1 192 ? -12.164 -6.348 -1.626 1 97.56 192 CYS A N 1
ATOM 1533 C CA . CYS A 1 192 ? -12.766 -6.445 -2.951 1 97.56 192 CYS A CA 1
ATOM 1534 C C . CYS A 1 192 ? -13.438 -7.801 -3.145 1 97.56 192 CYS A C 1
ATOM 1536 O O . CYS A 1 192 ? -12.859 -8.836 -2.812 1 97.56 192 CYS A O 1
ATOM 1538 N N . LEU A 1 193 ? -14.594 -7.77 -3.785 1 95.25 193 LEU A N 1
ATOM 1539 C CA . LEU A 1 193 ? -15.289 -9.016 -4.113 1 95.25 193 LEU A CA 1
ATOM 1540 C C . LEU A 1 193 ? -14.664 -9.672 -5.336 1 95.25 193 LEU A C 1
ATOM 1542 O O . LEU A 1 193 ? -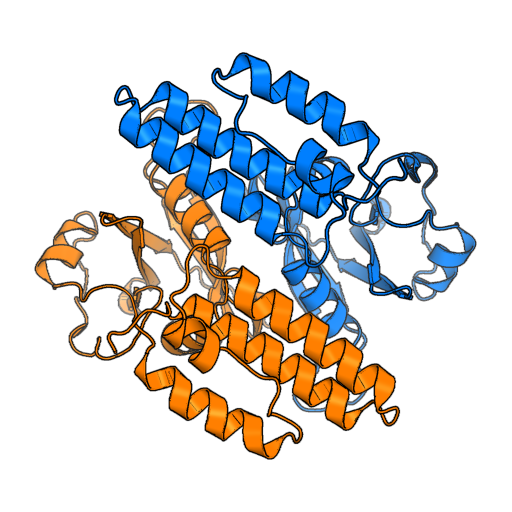14.656 -10.906 -5.445 1 95.25 193 LEU A O 1
ATOM 1546 N N . ASP A 1 194 ? -14.195 -8.922 -6.246 1 95.12 194 ASP A N 1
ATOM 1547 C CA . ASP A 1 194 ? -13.492 -9.414 -7.426 1 95.12 194 ASP A CA 1
ATOM 1548 C C . ASP A 1 194 ? -11.984 -9.508 -7.168 1 95.12 194 ASP A C 1
ATOM 1550 O O . ASP A 1 194 ? -11.266 -8.516 -7.289 1 95.12 194 ASP A O 1
ATOM 1554 N N . SER A 1 195 ? -11.531 -10.703 -6.969 1 94 195 SER A N 1
ATOM 1555 C CA . SER A 1 195 ? -10.133 -10.891 -6.605 1 94 195 SER A CA 1
ATOM 1556 C C . SER A 1 195 ? -9.211 -10.586 -7.777 1 94 195 SER A C 1
ATOM 1558 O O . SER A 1 195 ? -8.055 -10.203 -7.582 1 94 195 SER A O 1
ATOM 1560 N N . LYS A 1 196 ? -9.672 -10.742 -8.961 1 93.44 196 LYS A N 1
ATOM 1561 C CA . LYS A 1 196 ? -8.852 -10.414 -10.125 1 93.44 196 LYS A CA 1
ATOM 1562 C C . LYS A 1 196 ? -8.523 -8.922 -10.164 1 93.44 196 LYS A C 1
ATOM 1564 O O . LYS A 1 196 ? -7.379 -8.539 -10.406 1 93.44 196 LYS A O 1
ATOM 1569 N N . LYS A 1 197 ? -9.531 -8.172 -9.969 1 96.25 197 LYS A N 1
ATOM 1570 C CA . LYS A 1 197 ? -9.32 -6.727 -9.953 1 96.25 197 LYS A CA 1
ATOM 1571 C C . LYS A 1 197 ? -8.43 -6.316 -8.781 1 96.25 197 LYS A C 1
ATOM 1573 O O . LYS A 1 197 ? -7.59 -5.426 -8.914 1 96.25 197 LYS A O 1
ATOM 1578 N N . CYS A 1 198 ? -8.664 -6.914 -7.648 1 97.25 198 CYS A N 1
ATOM 1579 C CA . CYS A 1 198 ? -7.844 -6.625 -6.477 1 97.25 198 CYS A CA 1
ATOM 1580 C C . CYS A 1 198 ? -6.379 -6.965 -6.734 1 97.25 198 CYS A C 1
ATOM 1582 O O . CYS A 1 198 ? -5.484 -6.207 -6.355 1 97.25 198 CYS A O 1
ATOM 1584 N N . ASN A 1 199 ? -6.109 -8.125 -7.406 1 96.56 199 ASN A N 1
ATOM 1585 C CA . ASN A 1 199 ? -4.766 -8.57 -7.754 1 96.56 199 ASN A CA 1
ATOM 1586 C C . ASN A 1 199 ? -4.082 -7.586 -8.703 1 96.56 199 ASN A C 1
ATOM 1588 O O . ASN A 1 199 ? -2.857 -7.441 -8.672 1 96.56 199 ASN A O 1
ATOM 1592 N N . ASP A 1 200 ? -4.844 -6.852 -9.414 1 96.25 200 ASP A N 1
ATOM 1593 C CA . ASP A 1 200 ? -4.289 -5.895 -10.359 1 96.25 200 ASP A CA 1
ATOM 1594 C C . ASP A 1 200 ? -3.922 -4.586 -9.664 1 96.25 200 ASP A C 1
ATOM 1596 O O . ASP A 1 200 ? -3.232 -3.742 -10.242 1 96.25 200 ASP A O 1
ATOM 1600 N N . ARG A 1 201 ? -4.312 -4.438 -8.391 1 97.56 201 ARG A N 1
ATOM 1601 C CA . ARG A 1 201 ? -4.129 -3.15 -7.73 1 97.56 201 ARG A CA 1
ATOM 1602 C C . ARG A 1 201 ? -3.232 -3.287 -6.508 1 97.56 201 ARG A C 1
ATOM 1604 O O . ARG A 1 201 ? -2.568 -2.328 -6.105 1 97.56 201 ARG A O 1
ATOM 1611 N N . ILE A 1 202 ? -3.275 -4.418 -5.855 1 98.12 202 ILE A N 1
ATOM 1612 C CA . ILE A 1 202 ? -2.566 -4.609 -4.598 1 98.12 202 ILE A CA 1
ATOM 1613 C C . ILE A 1 202 ? -1.079 -4.328 -4.789 1 98.12 202 ILE A C 1
ATOM 1615 O O . ILE A 1 202 ? -0.432 -4.934 -5.645 1 98.12 202 ILE A O 1
ATOM 1619 N N . ALA A 1 203 ? -0.551 -3.436 -4.012 1 97.81 203 ALA A N 1
ATOM 1620 C CA . ALA A 1 203 ? 0.824 -2.982 -4.211 1 97.81 203 ALA A CA 1
ATOM 1621 C C . ALA A 1 203 ? 1.707 -3.385 -3.033 1 97.81 203 ALA A C 1
ATOM 1623 O O . ALA A 1 203 ? 2.91 -3.113 -3.031 1 97.81 203 ALA A O 1
ATOM 1624 N N . SER A 1 204 ? 1.146 -3.961 -2.021 1 96.62 204 SER A N 1
ATOM 1625 C CA . SER A 1 204 ? 1.858 -4.461 -0.851 1 96.62 204 SER A CA 1
ATOM 1626 C C . SER A 1 204 ? 1.162 -5.684 -0.259 1 96.62 204 SER A C 1
ATOM 1628 O O . SER A 1 204 ? -0.068 -5.758 -0.253 1 96.62 204 SER A O 1
ATOM 1630 N N . THR A 1 205 ? 1.966 -6.586 0.25 1 96.94 205 THR A N 1
ATOM 1631 C CA . THR A 1 205 ? 1.394 -7.805 0.806 1 96.94 205 THR A CA 1
ATOM 1632 C C . THR A 1 205 ? 1.329 -7.73 2.328 1 96.94 205 THR A C 1
ATOM 1634 O O . THR A 1 205 ? 0.887 -8.672 2.984 1 96.94 205 THR A O 1
ATOM 1637 N N . GLU A 1 206 ? 1.696 -6.629 2.893 1 94.56 206 GLU A N 1
ATOM 1638 C CA . GLU A 1 206 ? 1.82 -6.508 4.344 1 94.56 206 GLU A CA 1
ATOM 1639 C C . GLU A 1 206 ? 0.489 -6.781 5.035 1 94.56 206 GLU A C 1
ATOM 1641 O O . GLU A 1 206 ? 0.422 -7.578 5.973 1 94.56 206 GLU A O 1
ATOM 1646 N N . LYS A 1 207 ? -0.563 -6.137 4.598 1 96.44 207 LYS A N 1
ATOM 1647 C CA . LYS A 1 207 ? -1.88 -6.297 5.203 1 96.44 207 LYS A CA 1
ATOM 1648 C C . LYS A 1 207 ? -2.387 -7.727 5.047 1 96.44 207 LYS A C 1
ATOM 1650 O O . LYS A 1 207 ? -2.906 -8.312 6 1 96.44 207 LYS A O 1
ATOM 1655 N N . LEU A 1 208 ? -2.211 -8.234 3.908 1 97.75 208 LEU A N 1
ATOM 1656 C CA . LEU A 1 208 ? -2.625 -9.609 3.627 1 97.75 208 LEU A CA 1
ATOM 1657 C C . LEU A 1 208 ? -1.917 -10.586 4.555 1 97.75 208 LEU A C 1
ATOM 1659 O O . LEU A 1 208 ? -2.559 -11.453 5.156 1 97.75 208 LEU A O 1
ATOM 1663 N N . GLU A 1 209 ? -0.665 -10.406 4.68 1 96.62 209 GLU A N 1
ATOM 1664 C CA . GLU A 1 209 ? 0.131 -11.32 5.496 1 96.62 209 GLU A CA 1
ATOM 1665 C C . GLU A 1 209 ? -0.204 -11.164 6.977 1 96.62 209 GLU A C 1
ATOM 1667 O O . GLU A 1 209 ? -0.248 -12.148 7.715 1 96.62 209 GLU A O 1
ATOM 1672 N N . ARG A 1 210 ? -0.449 -9.984 7.402 1 94.5 210 ARG A N 1
ATOM 1673 C CA . ARG A 1 210 ? -0.818 -9.75 8.797 1 94.5 210 ARG A CA 1
ATOM 1674 C C . ARG A 1 210 ? -2.148 -10.414 9.133 1 94.5 210 ARG A C 1
ATOM 1676 O O . ARG A 1 210 ? -2.289 -11.039 10.188 1 94.5 210 ARG A O 1
ATOM 1683 N N . ILE A 1 211 ? -3.088 -10.297 8.273 1 96.5 211 ILE A N 1
ATOM 1684 C CA . ILE A 1 211 ? -4.395 -10.906 8.484 1 96.5 211 ILE A CA 1
ATOM 1685 C C . ILE A 1 211 ? -4.25 -12.43 8.547 1 96.5 211 ILE A C 1
ATOM 1687 O O . ILE A 1 211 ? -4.75 -13.07 9.477 1 96.5 211 ILE A O 1
ATOM 1691 N N . LEU A 1 212 ? -3.514 -12.961 7.625 1 96.44 212 LEU A N 1
ATOM 1692 C CA . LEU A 1 212 ? -3.355 -14.406 7.535 1 96.44 212 LEU A CA 1
ATOM 1693 C C . LEU A 1 212 ? -2.615 -14.945 8.758 1 96.44 212 LEU A C 1
ATOM 1695 O O . LEU A 1 212 ? -2.934 -16.031 9.25 1 96.44 212 LEU A O 1
ATOM 1699 N N . LYS A 1 213 ? -1.624 -14.203 9.188 1 93.38 213 LYS A N 1
ATOM 1700 C CA . LYS A 1 213 ? -0.889 -14.625 10.375 1 93.38 213 LYS A CA 1
ATOM 1701 C C . LYS A 1 213 ? -1.799 -14.672 11.594 1 93.38 213 LYS A C 1
ATOM 1703 O O . LYS A 1 213 ? -1.755 -15.625 12.375 1 93.38 213 LYS A O 1
ATOM 1708 N N . ASN A 1 214 ? -2.59 -13.648 11.805 1 92.12 214 ASN A N 1
ATOM 1709 C CA . ASN A 1 214 ? -3.502 -13.602 12.938 1 92.12 214 ASN A CA 1
ATOM 1710 C C . ASN A 1 214 ? -4.566 -14.688 12.852 1 92.12 214 ASN A C 1
ATOM 1712 O O . ASN A 1 214 ? -4.871 -15.352 13.844 1 92.12 214 ASN A O 1
ATOM 1716 N N . VAL A 1 215 ? -5.094 -14.914 11.711 1 93.44 215 VAL A N 1
ATOM 1717 C CA . VAL A 1 215 ? -6.168 -15.875 11.484 1 93.44 215 VAL A CA 1
ATOM 1718 C C . VAL A 1 215 ? -5.652 -17.297 11.734 1 93.44 215 VAL A C 1
ATOM 1720 O O . VAL A 1 215 ? -6.375 -18.141 12.273 1 93.44 215 VAL A O 1
ATOM 1723 N N . ASN A 1 216 ? -4.406 -17.516 11.359 1 93 216 ASN A N 1
ATOM 1724 C CA . ASN A 1 216 ? -3.85 -18.859 11.445 1 93 216 ASN A CA 1
ATOM 1725 C C . ASN A 1 216 ? -2.959 -19.031 12.672 1 93 216 ASN A C 1
ATOM 1727 O O . ASN A 1 216 ? -2.266 -20.031 12.812 1 93 216 ASN A O 1
ATOM 1731 N N . ASN A 1 217 ? -2.857 -18 13.453 1 89 217 ASN A N 1
ATOM 1732 C CA . ASN A 1 217 ? -2.062 -18.016 14.68 1 89 217 ASN A CA 1
ATOM 1733 C C . ASN A 1 217 ? -0.592 -18.297 14.391 1 89 217 ASN A C 1
ATOM 1735 O O . ASN A 1 217 ? 0.004 -19.188 15 1 89 217 ASN A O 1
ATOM 1739 N N . ILE A 1 218 ? -0.192 -17.672 13.344 1 83.62 218 ILE A N 1
ATOM 1740 C CA . ILE A 1 218 ? 1.217 -17.766 12.977 1 83.62 218 ILE A CA 1
ATOM 1741 C C . ILE A 1 218 ? 1.981 -16.594 13.594 1 83.62 218 ILE A C 1
ATOM 1743 O O . ILE A 1 218 ? 1.526 -15.445 13.539 1 83.62 218 ILE A O 1
ATOM 1747 N N . LYS A 1 219 ? 2.994 -16.891 14.227 1 71.19 219 LYS A N 1
ATOM 1748 C CA . LYS A 1 219 ? 3.832 -15.859 14.828 1 71.19 219 LYS A CA 1
ATOM 1749 C C . LYS A 1 219 ? 4.746 -15.219 13.789 1 71.19 219 LYS A C 1
ATOM 1751 O O . LYS A 1 219 ? 5.184 -15.875 12.844 1 71.19 219 LYS A O 1
ATOM 1756 N N . MET B 1 1 ? 23.297 16.031 14.703 1 81.88 1 MET B N 1
ATOM 1757 C CA . MET B 1 1 ? 22.562 15.734 13.469 1 81.88 1 MET B CA 1
ATOM 1758 C C . MET B 1 1 ? 21.078 15.984 13.641 1 81.88 1 MET B C 1
ATOM 1760 O O . MET B 1 1 ? 20.516 15.719 14.703 1 81.88 1 MET B O 1
ATOM 1764 N N . GLU B 1 2 ? 20.516 16.562 12.695 1 90.19 2 GLU B N 1
ATOM 1765 C CA . GLU B 1 2 ? 19.094 16.922 12.719 1 90.19 2 GLU B CA 1
ATOM 1766 C C . GLU B 1 2 ? 18.219 15.695 12.484 1 90.19 2 GLU B C 1
ATOM 1768 O O . GLU B 1 2 ? 18.672 14.688 11.945 1 90.19 2 GLU B O 1
ATOM 1773 N N . ALA B 1 3 ? 17.047 15.781 13.023 1 94.88 3 ALA B N 1
ATOM 1774 C CA . ALA B 1 3 ? 16.062 14.711 12.812 1 94.88 3 ALA B CA 1
ATOM 1775 C C . ALA B 1 3 ? 15.805 14.492 11.328 1 94.88 3 ALA B C 1
ATOM 1777 O O . ALA B 1 3 ? 15.641 15.453 10.578 1 94.88 3 ALA B O 1
ATOM 1778 N N . PHE B 1 4 ? 15.883 13.156 10.906 1 96.5 4 PHE B N 1
ATOM 1779 C CA . PHE B 1 4 ? 15.703 12.898 9.484 1 96.5 4 PHE B CA 1
ATOM 1780 C C . PHE B 1 4 ? 14.812 11.688 9.258 1 96.5 4 PHE B C 1
ATOM 1782 O O . PHE B 1 4 ? 14.539 11.305 8.117 1 96.5 4 PHE B O 1
ATOM 1789 N N . ILE B 1 5 ? 14.344 11.086 10.305 1 97.62 5 ILE B N 1
ATOM 1790 C CA . ILE B 1 5 ? 13.492 9.906 10.227 1 97.62 5 ILE B CA 1
ATOM 1791 C C . ILE B 1 5 ? 12.055 10.289 10.578 1 97.62 5 ILE B C 1
ATOM 1793 O O . ILE B 1 5 ? 11.773 10.711 11.703 1 97.62 5 ILE B O 1
ATOM 1797 N N . LYS B 1 6 ? 11.188 10.086 9.648 1 97.19 6 LYS B N 1
ATOM 1798 C CA . LYS B 1 6 ? 9.781 10.305 9.961 1 97.19 6 LYS B CA 1
ATOM 1799 C C . LYS B 1 6 ? 9.25 9.242 10.914 1 97.19 6 LYS B C 1
ATOM 1801 O O . LYS B 1 6 ? 9.742 8.117 10.93 1 97.19 6 LYS B O 1
ATOM 1806 N N . LYS B 1 7 ? 8.227 9.594 11.625 1 97.31 7 LYS B N 1
ATOM 1807 C CA . LYS B 1 7 ? 7.68 8.695 12.641 1 97.31 7 LYS B CA 1
ATOM 1808 C C . LYS B 1 7 ? 7.254 7.367 12.031 1 97.31 7 LYS B C 1
ATOM 1810 O O . LYS B 1 7 ? 7.516 6.305 12.594 1 97.31 7 LYS B O 1
ATOM 1815 N N . HIS B 1 8 ? 6.602 7.355 10.844 1 98.06 8 HIS B N 1
ATOM 1816 C CA . HIS B 1 8 ? 6.168 6.098 10.242 1 98.06 8 HIS B CA 1
ATOM 1817 C C . HIS B 1 8 ? 7.355 5.285 9.742 1 98.06 8 HIS B C 1
ATOM 1819 O O . HIS B 1 8 ? 7.309 4.055 9.727 1 98.06 8 HIS B O 1
ATOM 1825 N N . GLU B 1 9 ? 8.453 5.957 9.391 1 98 9 GLU B N 1
ATOM 1826 C CA . GLU B 1 9 ? 9.68 5.262 9 1 98 9 GLU B CA 1
ATOM 1827 C C . GLU B 1 9 ? 10.328 4.574 10.203 1 98 9 GLU B C 1
ATOM 1829 O O . GLU B 1 9 ? 10.797 3.439 10.094 1 98 9 GLU B O 1
ATOM 1834 N N . TYR B 1 10 ? 10.328 5.312 11.266 1 98.31 10 TYR B N 1
ATOM 1835 C CA . TYR B 1 10 ? 10.828 4.734 12.508 1 98.31 10 TYR B CA 1
ATOM 1836 C C . TYR B 1 10 ? 10.023 3.5 12.891 1 98.31 10 TYR B C 1
ATOM 1838 O O . TYR B 1 10 ? 10.594 2.484 13.305 1 98.31 10 TYR B O 1
ATOM 1846 N N . ASN B 1 11 ? 8.672 3.59 12.789 1 98.44 11 ASN B N 1
ATOM 1847 C CA . ASN B 1 11 ? 7.809 2.453 13.078 1 98.44 11 ASN B CA 1
ATOM 1848 C C . ASN B 1 11 ? 8.102 1.273 12.156 1 98.44 11 ASN B C 1
ATOM 1850 O O . ASN B 1 11 ? 8.023 0.117 12.578 1 98.44 11 ASN B O 1
ATOM 1854 N N . TYR B 1 12 ? 8.398 1.559 10.938 1 98.19 12 TYR B N 1
ATOM 1855 C CA . TYR B 1 12 ? 8.766 0.502 10 1 98.19 12 TYR B CA 1
ATOM 1856 C C . TYR B 1 12 ? 10.055 -0.183 10.43 1 98.19 12 TYR B C 1
ATOM 1858 O O . TYR B 1 12 ? 10.172 -1.409 10.359 1 98.19 12 TYR B O 1
ATOM 1866 N N . ILE B 1 13 ? 11.047 0.581 10.836 1 98.44 13 ILE B N 1
ATOM 1867 C CA . ILE B 1 13 ? 12.312 0.039 11.312 1 98.44 13 ILE B CA 1
ATOM 1868 C C . ILE B 1 13 ? 12.07 -0.841 12.531 1 98.44 13 ILE B C 1
ATOM 1870 O O . ILE B 1 13 ? 12.633 -1.936 12.641 1 98.44 13 ILE B O 1
ATOM 1874 N N . LYS B 1 14 ? 11.258 -0.331 13.414 1 97.94 14 LYS B N 1
ATOM 1875 C CA . LYS B 1 14 ? 10.898 -1.098 14.602 1 97.94 14 LYS B CA 1
ATOM 1876 C C . LYS B 1 14 ? 10.297 -2.447 14.227 1 97.94 14 LYS B C 1
ATOM 1878 O O . LYS B 1 14 ? 10.633 -3.473 14.82 1 97.94 14 LYS B O 1
ATOM 1883 N N . LYS B 1 15 ? 9.453 -2.441 13.258 1 96.5 15 LYS B N 1
ATOM 1884 C CA . LYS B 1 15 ? 8.844 -3.682 12.781 1 96.5 15 LYS B CA 1
ATOM 1885 C C . LYS B 1 15 ? 9.906 -4.621 12.211 1 96.5 15 LYS B C 1
ATOM 1887 O O . LYS B 1 15 ? 9.883 -5.824 12.477 1 96.5 15 LYS B O 1
ATOM 1892 N N . CYS B 1 16 ? 10.789 -4.113 11.469 1 97.19 16 CYS B N 1
ATOM 1893 C CA . CYS B 1 16 ? 11.883 -4.898 10.891 1 97.19 16 CYS B CA 1
ATOM 1894 C C . CYS B 1 16 ? 12.719 -5.543 11.992 1 97.19 16 CYS B C 1
ATOM 1896 O O . CYS B 1 16 ? 13.086 -6.715 11.891 1 97.19 16 CYS B O 1
ATOM 1898 N N . LEU B 1 17 ? 12.992 -4.816 12.992 1 97.56 17 LEU B N 1
ATOM 1899 C CA . LEU B 1 17 ? 13.836 -5.32 14.07 1 97.56 17 LEU B CA 1
ATOM 1900 C C . LEU B 1 17 ? 13.086 -6.352 14.906 1 97.56 17 LEU B C 1
ATOM 1902 O O . LEU B 1 17 ? 13.695 -7.273 15.461 1 97.56 17 LEU B O 1
ATOM 1906 N N . ASN B 1 18 ? 11.781 -6.133 15 1 95.31 18 ASN B N 1
ATOM 1907 C CA . ASN B 1 18 ? 10.992 -7.176 15.641 1 95.31 18 ASN B CA 1
ATOM 1908 C C . ASN B 1 18 ? 11.062 -8.484 14.867 1 95.31 18 ASN B C 1
ATOM 1910 O O . ASN B 1 18 ? 11.094 -9.562 15.461 1 95.31 18 ASN B O 1
ATOM 1914 N N . ASP B 1 19 ? 11.023 -8.406 13.539 1 93.44 19 ASP B N 1
ATOM 1915 C CA . ASP B 1 19 ? 11.211 -9.594 12.711 1 93.44 19 ASP B CA 1
ATOM 1916 C C . ASP B 1 19 ? 12.578 -10.227 12.961 1 93.44 19 ASP B C 1
ATOM 1918 O O . ASP B 1 19 ? 12.703 -11.453 13.008 1 93.44 19 ASP B O 1
ATOM 1922 N N . LEU B 1 20 ? 13.578 -9.43 13.102 1 95.5 20 LEU B N 1
ATOM 1923 C CA . LEU B 1 20 ? 14.914 -9.922 13.391 1 95.5 20 LEU B CA 1
ATOM 1924 C C . LEU B 1 20 ? 14.953 -10.617 14.75 1 95.5 20 LEU B C 1
ATOM 1926 O O . LEU B 1 20 ? 15.586 -11.664 14.898 1 95.5 20 LEU B O 1
ATOM 1930 N N . ASN B 1 21 ? 14.281 -9.977 15.688 1 95.44 21 ASN B N 1
ATOM 1931 C CA . ASN B 1 21 ? 14.172 -10.57 17.016 1 95.44 21 ASN B CA 1
ATOM 1932 C C . ASN B 1 21 ? 13.562 -11.969 16.953 1 95.44 21 ASN B C 1
ATOM 1934 O O . ASN B 1 21 ? 14.039 -12.883 17.625 1 95.44 21 ASN B O 1
ATOM 1938 N N . ASN B 1 22 ? 12.523 -12.102 16.188 1 92.06 22 ASN B N 1
ATOM 1939 C CA . ASN B 1 22 ? 11.883 -13.398 16.016 1 92.06 22 ASN B CA 1
ATOM 1940 C C . ASN B 1 22 ? 12.828 -14.414 15.367 1 92.06 22 ASN B C 1
ATOM 1942 O O . ASN B 1 22 ? 12.812 -15.594 15.711 1 92.06 22 ASN B O 1
ATOM 1946 N N . THR B 1 23 ? 13.602 -14.031 14.461 1 91.69 23 THR B N 1
ATOM 1947 C CA . THR B 1 23 ? 14.586 -14.891 13.812 1 91.69 23 THR B CA 1
ATOM 1948 C C . THR B 1 23 ? 15.633 -15.375 14.812 1 91.69 23 THR B C 1
ATOM 1950 O O . THR B 1 23 ? 16.016 -16.547 14.797 1 91.69 23 THR B O 1
ATOM 1953 N N . PHE B 1 24 ? 16.078 -14.43 15.664 1 92.56 24 PHE B N 1
ATOM 1954 C CA . PHE B 1 24 ? 17.031 -14.797 16.703 1 92.56 24 PHE B CA 1
ATOM 1955 C C . PHE B 1 24 ? 16.484 -15.906 17.578 1 92.56 24 PHE B C 1
ATOM 1957 O O . PHE B 1 24 ? 17.219 -16.812 18 1 92.56 24 PHE B O 1
ATOM 1964 N N . LYS B 1 25 ? 15.234 -15.859 17.828 1 90.81 25 LYS B N 1
ATOM 1965 C CA . LYS B 1 25 ? 14.602 -16.781 18.766 1 90.81 25 LYS B CA 1
ATOM 1966 C C . LYS B 1 25 ? 14.305 -18.125 18.109 1 90.81 25 LYS B C 1
ATOM 1968 O O . LYS B 1 25 ? 14.406 -19.172 18.75 1 90.81 25 LYS B O 1
ATOM 1973 N N . SER B 1 26 ? 13.992 -18.125 16.828 1 88.31 26 SER B N 1
ATOM 1974 C CA . SER B 1 26 ? 13.469 -19.328 16.188 1 88.31 26 SER B CA 1
ATOM 1975 C C . SER B 1 26 ? 14.555 -20.031 15.375 1 88.31 26 SER B C 1
ATOM 1977 O O . SER B 1 26 ? 14.414 -21.203 15.039 1 88.31 26 SER B O 1
ATOM 1979 N N . CYS B 1 27 ? 15.555 -19.375 15.078 1 88.25 27 CYS B N 1
ATOM 1980 C CA . CYS B 1 27 ? 16.562 -19.922 14.188 1 88.25 27 CYS B CA 1
ATOM 1981 C C . CYS B 1 27 ? 17.891 -20.109 14.906 1 88.25 27 CYS B C 1
ATOM 1983 O O . CYS B 1 27 ? 18.422 -19.172 15.5 1 88.25 27 CYS B O 1
ATOM 1985 N N . VAL B 1 28 ? 18.438 -21.297 14.734 1 88.75 28 VAL B N 1
ATOM 1986 C CA . VAL B 1 28 ? 19.703 -21.594 15.391 1 88.75 28 VAL B CA 1
ATOM 1987 C C . VAL B 1 28 ? 20.844 -21.516 14.375 1 88.75 28 VAL B C 1
ATOM 1989 O O . VAL B 1 28 ? 22.016 -21.328 14.75 1 88.75 28 VAL B O 1
ATOM 1992 N N . ASP B 1 29 ? 20.578 -21.516 13.156 1 93.06 29 ASP B N 1
ATOM 1993 C CA . ASP B 1 29 ? 21.609 -21.453 12.117 1 93.06 29 ASP B CA 1
ATOM 1994 C C . ASP B 1 29 ? 22.125 -20.031 11.93 1 93.06 29 ASP B C 1
ATOM 1996 O O . ASP B 1 29 ? 21.391 -19.156 11.453 1 93.06 29 ASP B O 1
ATOM 2000 N N . ILE B 1 30 ? 23.359 -19.922 12.141 1 90.75 30 ILE B N 1
ATOM 2001 C CA . ILE B 1 30 ? 23.984 -18.609 12.117 1 90.75 30 ILE B CA 1
ATOM 2002 C C . ILE B 1 30 ? 23.953 -18.047 10.695 1 90.75 30 ILE B C 1
ATOM 2004 O O . ILE B 1 30 ? 23.828 -16.828 10.508 1 90.75 30 ILE B O 1
ATOM 2008 N N . ASN B 1 31 ? 24.078 -18.859 9.805 1 93 31 ASN B N 1
ATOM 2009 C CA . ASN B 1 31 ? 24.062 -18.406 8.414 1 93 31 ASN B CA 1
ATOM 2010 C C . ASN B 1 31 ? 22.688 -17.859 8.016 1 93 31 ASN B C 1
ATOM 2012 O O . ASN B 1 31 ? 22.594 -16.891 7.273 1 93 31 ASN B O 1
ATOM 2016 N N . ILE B 1 32 ? 21.719 -18.562 8.516 1 92.06 32 ILE B N 1
ATOM 2017 C CA . ILE B 1 32 ? 20.359 -18.125 8.234 1 92.06 32 ILE B CA 1
ATOM 2018 C C . ILE B 1 32 ? 20.078 -16.797 8.945 1 92.06 32 ILE B C 1
ATOM 2020 O O . ILE B 1 32 ? 19.453 -15.898 8.383 1 92.06 32 ILE B O 1
ATOM 2024 N N . VAL B 1 33 ? 20.547 -16.672 10.156 1 93.12 33 VAL B N 1
ATOM 2025 C CA . VAL B 1 33 ? 20.391 -15.438 10.93 1 93.12 33 VAL B CA 1
ATOM 2026 C C . VAL B 1 33 ? 21.109 -14.289 10.219 1 93.12 33 VAL B C 1
ATOM 2028 O O . VAL B 1 33 ? 20.547 -13.195 10.086 1 93.12 33 VAL B O 1
ATOM 2031 N N . GLU B 1 34 ? 22.281 -14.484 9.688 1 94.31 34 GLU B N 1
ATOM 2032 C CA . GLU B 1 34 ? 23.062 -13.461 8.992 1 94.31 34 GLU B CA 1
ATOM 2033 C C . GLU B 1 34 ? 22.391 -13.047 7.688 1 94.31 34 GLU B C 1
ATOM 2035 O O . GLU B 1 34 ? 22.406 -11.875 7.309 1 94.31 34 GLU B O 1
ATOM 2040 N N . ALA B 1 35 ? 21.906 -14.047 7.078 1 93.38 35 ALA B N 1
ATOM 2041 C CA . ALA B 1 35 ? 21.188 -13.758 5.844 1 93.38 35 ALA B CA 1
ATOM 2042 C C . ALA B 1 35 ? 19.953 -12.914 6.113 1 93.38 35 ALA B C 1
ATOM 2044 O O . ALA B 1 35 ? 19.641 -11.984 5.359 1 93.38 35 ALA B O 1
ATOM 2045 N N . SER B 1 36 ? 19.234 -13.234 7.152 1 93.62 36 SER B N 1
ATOM 2046 C CA . SER B 1 36 ? 18.062 -12.477 7.543 1 93.62 36 SER B CA 1
ATOM 2047 C C . SER B 1 36 ? 18.422 -11.047 7.941 1 93.62 36 SER B C 1
ATOM 2049 O O . SER B 1 36 ? 17.719 -10.102 7.605 1 93.62 36 SER B O 1
ATOM 2051 N N . LYS B 1 37 ? 19.5 -10.953 8.656 1 95.25 37 LYS B N 1
ATOM 2052 C CA . LYS B 1 37 ? 19.969 -9.633 9.07 1 95.25 37 LYS B CA 1
ATOM 2053 C C . LYS B 1 37 ? 20.344 -8.773 7.867 1 95.25 37 LYS B C 1
ATOM 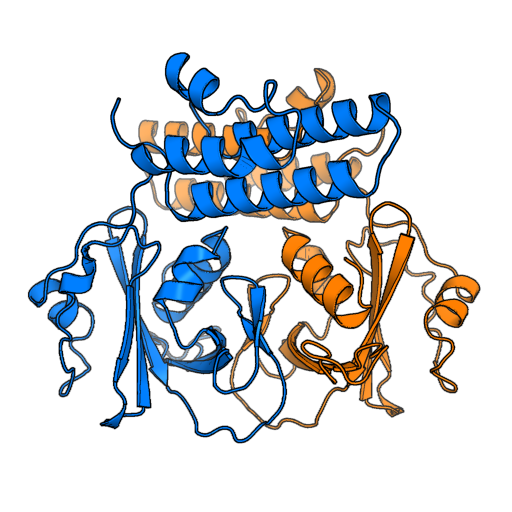2055 O O . LYS B 1 37 ? 20.016 -7.582 7.828 1 95.25 37 LYS B O 1
ATOM 2060 N N . ALA B 1 38 ? 21.016 -9.336 6.922 1 95 38 ALA B N 1
ATOM 2061 C CA . ALA B 1 38 ? 21.375 -8.625 5.699 1 95 38 ALA B CA 1
ATOM 2062 C C . ALA B 1 38 ? 20.125 -8.164 4.945 1 95 38 ALA B C 1
ATOM 2064 O O . ALA B 1 38 ? 20.078 -7.043 4.445 1 95 38 ALA B O 1
ATOM 2065 N N . TYR B 1 39 ? 19.203 -9.039 4.898 1 93.56 39 TYR B N 1
ATOM 2066 C CA . TYR B 1 39 ? 17.938 -8.742 4.223 1 93.56 39 TYR B CA 1
ATOM 2067 C C . TYR B 1 39 ? 17.219 -7.586 4.902 1 93.56 39 TYR B C 1
ATOM 2069 O O . TYR B 1 39 ? 16.766 -6.648 4.238 1 93.56 39 TYR B O 1
ATOM 2077 N N . ILE B 1 40 ? 17.172 -7.59 6.211 1 96.12 40 ILE B N 1
ATOM 2078 C CA . ILE B 1 40 ? 16.484 -6.566 6.996 1 96.12 40 ILE B CA 1
ATOM 2079 C C . ILE B 1 40 ? 17.234 -5.242 6.883 1 96.12 40 ILE B C 1
ATOM 2081 O O . ILE B 1 40 ? 16.625 -4.18 6.793 1 96.12 40 ILE B O 1
ATOM 2085 N N . SER B 1 41 ? 18.516 -5.355 6.84 1 96.62 41 SER B N 1
ATOM 2086 C CA . SER B 1 41 ? 19.328 -4.16 6.652 1 96.62 41 SER B CA 1
ATOM 2087 C C . SER B 1 41 ? 19 -3.471 5.332 1 96.62 41 SER B C 1
ATOM 2089 O O . SER B 1 41 ? 18.844 -2.248 5.289 1 96.62 41 SER B O 1
ATOM 2091 N N . ASP B 1 42 ? 18.906 -4.219 4.355 1 93.69 42 ASP B N 1
ATOM 2092 C CA . ASP B 1 42 ? 18.562 -3.67 3.047 1 93.69 42 ASP B CA 1
ATOM 2093 C C . ASP B 1 42 ? 17.172 -3.027 3.064 1 93.69 42 ASP B C 1
ATOM 2095 O O . ASP B 1 42 ? 16.984 -1.951 2.498 1 93.69 42 ASP B O 1
ATOM 2099 N N . LYS B 1 43 ? 16.281 -3.648 3.654 1 94.31 43 LYS B N 1
ATOM 2100 C CA . LYS B 1 43 ? 14.922 -3.123 3.758 1 94.31 43 LYS B CA 1
ATOM 2101 C C . LYS B 1 43 ? 14.906 -1.764 4.449 1 94.31 43 LYS B C 1
ATOM 2103 O O . LYS B 1 43 ? 14.219 -0.842 4.008 1 94.31 43 LYS B O 1
ATOM 2108 N N . ILE B 1 44 ? 15.688 -1.666 5.52 1 96.81 44 ILE B N 1
ATOM 2109 C CA . ILE B 1 44 ? 15.742 -0.439 6.305 1 96.81 44 ILE B CA 1
ATOM 2110 C C . ILE B 1 44 ? 16.375 0.679 5.473 1 96.81 44 ILE B C 1
ATOM 2112 O O . ILE B 1 44 ? 15.82 1.778 5.383 1 96.81 44 ILE B O 1
ATOM 2116 N N . LEU B 1 45 ? 17.422 0.385 4.758 1 94.62 45 LEU B N 1
ATOM 2117 C CA . LEU B 1 45 ? 18.125 1.4 3.979 1 94.62 45 LEU B CA 1
ATOM 2118 C C . LEU B 1 45 ? 17.297 1.835 2.779 1 94.62 45 LEU B C 1
ATOM 2120 O O . LEU B 1 45 ? 17.312 3.006 2.391 1 94.62 45 LEU B O 1
ATOM 2124 N N . ASN B 1 46 ? 16.531 0.953 2.301 1 92 46 ASN B N 1
ATOM 2125 C CA . ASN B 1 46 ? 15.742 1.224 1.1 1 92 46 ASN B CA 1
ATOM 2126 C C . ASN B 1 46 ? 14.516 2.08 1.41 1 92 46 ASN B C 1
ATOM 2128 O O . ASN B 1 46 ? 13.852 2.568 0.498 1 92 46 ASN B O 1
ATOM 2132 N N . THR B 1 47 ? 14.211 2.295 2.658 1 92.31 47 THR B N 1
ATOM 2133 C CA . THR B 1 47 ? 13.109 3.164 3.061 1 92.31 47 THR B CA 1
ATOM 2134 C C . THR B 1 47 ? 13.43 4.621 2.734 1 92.31 47 THR B C 1
ATOM 2136 O O . THR B 1 47 ? 12.516 5.445 2.613 1 92.31 47 THR B O 1
ATOM 2139 N N . PHE B 1 48 ? 14.758 4.855 2.535 1 92.88 48 PHE B N 1
ATOM 2140 C CA . PHE B 1 48 ? 15.195 6.23 2.318 1 92.88 48 PHE B CA 1
ATOM 2141 C C . PHE B 1 48 ? 15.742 6.406 0.904 1 92.88 48 PHE B C 1
ATOM 2143 O O . PHE B 1 48 ? 16.391 5.508 0.366 1 92.88 48 PHE B O 1
ATOM 2150 N N . THR B 1 49 ? 15.438 7.566 0.34 1 84.56 49 THR B N 1
ATOM 2151 C CA . THR B 1 49 ? 15.867 7.828 -1.028 1 84.56 49 THR B CA 1
ATOM 2152 C C . THR B 1 49 ? 17.297 8.383 -1.049 1 84.56 49 THR B C 1
ATOM 2154 O O . THR B 1 49 ? 18.016 8.227 -2.037 1 84.56 49 THR B O 1
ATOM 2157 N N . SER B 1 50 ? 17.625 9.133 -0.087 1 88.25 50 SER B N 1
ATOM 2158 C CA . SER B 1 50 ? 18.953 9.734 -0.001 1 88.25 50 SER B CA 1
ATOM 2159 C C . SER B 1 50 ? 19.453 9.773 1.44 1 88.25 50 SER B C 1
ATOM 2161 O O . SER B 1 50 ? 18.703 10.125 2.352 1 88.25 50 SER B O 1
ATOM 2163 N N . LEU B 1 51 ? 20.609 9.25 1.618 1 93 51 LEU B N 1
ATOM 2164 C CA . LEU B 1 51 ? 21.219 9.211 2.943 1 93 51 LEU B CA 1
ATOM 2165 C C . LEU B 1 51 ? 22.656 9.695 2.895 1 93 51 LEU B C 1
ATOM 2167 O O . LEU B 1 51 ? 23.406 9.352 1.972 1 93 51 LEU B O 1
ATOM 2171 N N . SER B 1 52 ? 23 10.562 3.766 1 94.94 52 SER B N 1
ATOM 2172 C CA . SER B 1 52 ? 24.406 10.867 3.971 1 94.94 52 SER B CA 1
ATOM 2173 C C . SER B 1 52 ? 25.156 9.68 4.566 1 94.94 52 SER B C 1
ATOM 2175 O O . SER B 1 52 ? 24.531 8.703 4.988 1 94.94 52 SER B O 1
ATOM 2177 N N . HIS B 1 53 ? 26.453 9.828 4.598 1 94.62 53 HIS B N 1
ATOM 2178 C CA . HIS B 1 53 ? 27.281 8.773 5.184 1 94.62 53 HIS B CA 1
ATOM 2179 C C . HIS B 1 53 ? 26.969 8.594 6.664 1 94.62 53 HIS B C 1
ATOM 2181 O O . HIS B 1 53 ? 26.875 7.461 7.148 1 94.62 53 HIS B O 1
ATOM 2187 N N . GLU B 1 54 ? 26.812 9.648 7.312 1 96 54 GLU B N 1
ATOM 2188 C CA . GLU B 1 54 ? 26.516 9.609 8.742 1 96 54 GLU B CA 1
ATOM 2189 C C . GLU B 1 54 ? 25.156 8.969 9.016 1 96 54 GLU B C 1
ATOM 2191 O O . GLU B 1 54 ? 25.016 8.203 9.969 1 96 54 GLU B O 1
ATOM 2196 N N . GLN B 1 55 ? 24.203 9.258 8.219 1 97 55 GLN B N 1
ATOM 2197 C CA . GLN B 1 55 ? 22.859 8.688 8.367 1 97 55 GLN B CA 1
ATOM 2198 C C . GLN B 1 55 ? 22.875 7.188 8.109 1 97 55 GLN B C 1
ATOM 2200 O O . GLN B 1 55 ? 22.203 6.43 8.82 1 97 55 GLN B O 1
ATOM 2205 N N . LYS B 1 56 ? 23.625 6.762 7.152 1 96.12 56 LYS B N 1
ATOM 2206 C CA . LYS B 1 56 ? 23.766 5.336 6.863 1 96.12 56 LYS B CA 1
ATOM 2207 C C . LYS B 1 56 ? 24.359 4.59 8.055 1 96.12 56 LYS B C 1
ATOM 2209 O O . LYS B 1 56 ? 23.953 3.467 8.359 1 96.12 56 LYS B O 1
ATOM 2214 N N . GLU B 1 57 ? 25.281 5.199 8.664 1 95.81 57 GLU B N 1
ATOM 2215 C CA . GLU B 1 57 ? 25.922 4.59 9.828 1 95.81 57 GLU B CA 1
ATOM 2216 C C . GLU B 1 57 ? 24.938 4.449 10.984 1 95.81 57 GLU B C 1
ATOM 2218 O O . GLU B 1 57 ? 24.953 3.449 11.703 1 95.81 57 GLU B O 1
ATOM 2223 N N . LEU B 1 58 ? 24.172 5.469 11.125 1 96.5 58 LEU B N 1
ATOM 2224 C CA . LEU B 1 58 ? 23.172 5.457 12.188 1 96.5 58 LEU B CA 1
ATOM 2225 C C . LEU B 1 58 ? 22.156 4.34 11.969 1 96.5 58 LEU B C 1
ATOM 2227 O O . LEU B 1 58 ? 21.656 3.74 12.93 1 96.5 58 LEU B O 1
ATOM 2231 N N . LEU B 1 59 ? 21.875 4.004 10.641 1 97.69 59 LEU B N 1
ATOM 2232 C CA . LEU B 1 59 ? 20.828 3.043 10.289 1 97.69 59 LEU B CA 1
ATOM 2233 C C . LEU B 1 59 ? 21.406 1.637 10.172 1 97.69 59 LEU B C 1
ATOM 2235 O O . LEU B 1 59 ? 20.672 0.673 9.953 1 97.69 59 LEU B O 1
ATOM 2239 N N . ASP B 1 60 ? 22.672 1.525 10.422 1 96.81 60 ASP B N 1
ATOM 2240 C CA . ASP B 1 60 ? 23.359 0.245 10.289 1 96.81 60 ASP B CA 1
ATOM 2241 C C . ASP B 1 60 ? 23 -0.692 11.438 1 96.81 60 ASP B C 1
ATOM 2243 O O . ASP B 1 60 ? 23.203 -0.354 12.609 1 96.81 60 ASP B O 1
ATOM 2247 N N . ILE B 1 61 ? 22.531 -1.894 11.078 1 97.31 61 ILE B N 1
ATOM 2248 C CA . ILE B 1 61 ? 22.109 -2.816 12.125 1 97.31 61 ILE B CA 1
ATOM 2249 C C . ILE B 1 61 ? 23.062 -4.004 12.18 1 97.31 61 ILE B C 1
ATOM 2251 O O . ILE B 1 61 ? 22.766 -5.023 12.812 1 97.31 61 ILE B O 1
ATOM 2255 N N . ASN B 1 62 ? 24.172 -3.957 11.57 1 94.44 62 ASN B N 1
ATOM 2256 C CA . ASN B 1 62 ? 25.109 -5.066 11.453 1 94.44 62 ASN B CA 1
ATOM 2257 C C . ASN B 1 62 ? 25.656 -5.48 12.82 1 94.44 62 ASN B C 1
ATOM 2259 O O . ASN B 1 62 ? 26.031 -6.637 13.016 1 94.44 62 ASN B O 1
ATOM 2263 N N . GLU B 1 63 ? 25.625 -4.602 13.742 1 92.75 63 GLU B N 1
ATOM 2264 C CA . GLU B 1 63 ? 26.219 -4.887 15.047 1 92.75 63 GLU B CA 1
ATOM 2265 C C . GLU B 1 63 ? 25.172 -5.457 16 1 92.75 63 GLU B C 1
ATOM 2267 O O . GLU B 1 63 ? 25.5 -5.82 17.141 1 92.75 63 GLU B O 1
ATOM 2272 N N . ILE B 1 64 ? 23.969 -5.512 15.609 1 95.5 64 ILE B N 1
ATOM 2273 C CA . ILE B 1 64 ? 22.938 -6.105 16.453 1 95.5 64 ILE B CA 1
ATOM 2274 C C . ILE B 1 64 ? 23 -7.629 16.344 1 95.5 64 ILE B C 1
ATOM 2276 O O . ILE B 1 64 ? 22.562 -8.211 15.344 1 95.5 64 ILE B O 1
ATOM 2280 N N . ASN B 1 65 ? 23.453 -8.258 17.406 1 90.69 65 ASN B N 1
ATOM 2281 C CA . ASN B 1 65 ? 23.641 -9.703 17.359 1 90.69 65 ASN B CA 1
ATOM 2282 C C . ASN B 1 65 ? 22.812 -10.414 18.438 1 90.69 65 ASN B C 1
ATOM 2284 O O . ASN B 1 65 ? 22.828 -11.641 18.516 1 90.69 65 ASN B O 1
ATOM 2288 N N . ASP B 1 66 ? 22.109 -9.633 19.234 1 90.06 66 ASP B N 1
ATOM 2289 C CA . ASP B 1 66 ? 21.219 -10.227 20.234 1 90.06 66 ASP B CA 1
ATOM 2290 C C . ASP B 1 66 ? 20 -9.352 20.469 1 90.06 66 ASP B C 1
ATOM 2292 O O . ASP B 1 66 ? 20.031 -8.148 20.219 1 90.06 66 ASP B O 1
ATOM 2296 N N . PRO B 1 67 ? 18.922 -10.016 20.922 1 90.44 67 PRO B N 1
ATOM 2297 C CA . PRO B 1 67 ? 17.641 -9.336 21.125 1 90.44 67 PRO B CA 1
ATOM 2298 C C . PRO B 1 67 ? 17.75 -8.133 22.062 1 90.44 67 PRO B C 1
ATOM 2300 O O . PRO B 1 67 ? 17.031 -7.148 21.906 1 90.44 67 PRO B O 1
ATOM 2303 N N . PHE B 1 68 ? 18.672 -8.086 22.938 1 91.19 68 PHE B N 1
ATOM 2304 C CA . PHE B 1 68 ? 18.781 -7.043 23.953 1 91.19 68 PHE B CA 1
ATOM 2305 C C . PHE B 1 68 ? 19.312 -5.754 23.344 1 91.19 68 PHE B C 1
ATOM 2307 O O . PHE B 1 68 ? 19.094 -4.668 23.875 1 91.19 68 PHE B O 1
ATOM 2314 N N . GLN B 1 69 ? 20.047 -5.859 22.266 1 95.69 69 GLN B N 1
ATOM 2315 C CA . GLN B 1 69 ? 20.625 -4.691 21.609 1 95.69 69 GLN B CA 1
ATOM 2316 C C . GLN B 1 69 ? 19.578 -3.924 20.812 1 95.69 69 GLN B C 1
ATOM 2318 O O . GLN B 1 69 ? 19.797 -2.766 20.453 1 95.69 69 GLN B O 1
ATOM 2323 N N . ILE B 1 70 ? 18.453 -4.555 20.547 1 96.81 70 ILE B N 1
ATOM 2324 C CA . ILE B 1 70 ? 17.438 -3.975 19.672 1 96.81 70 ILE B CA 1
ATOM 2325 C C . ILE B 1 70 ? 16.828 -2.748 20.344 1 96.81 70 ILE B C 1
ATOM 2327 O O . ILE B 1 70 ? 16.734 -1.681 19.734 1 96.81 70 ILE B O 1
ATOM 2331 N N . ASP B 1 71 ? 16.484 -2.896 21.594 1 95.62 71 ASP B N 1
ATOM 2332 C CA . ASP B 1 71 ? 15.852 -1.788 22.297 1 95.62 71 ASP B CA 1
ATOM 2333 C C . ASP B 1 71 ? 16.797 -0.605 22.438 1 95.62 71 ASP B C 1
ATOM 2335 O O . ASP B 1 71 ? 16.391 0.549 22.297 1 95.62 71 ASP B O 1
ATOM 2339 N N . LYS B 1 72 ? 18.078 -0.88 22.703 1 95.75 72 LYS B N 1
ATOM 2340 C CA . LYS B 1 72 ? 19.078 0.174 22.812 1 95.75 72 LYS B CA 1
ATOM 2341 C C . LYS B 1 72 ? 19.25 0.903 21.484 1 95.75 72 LYS B C 1
ATOM 2343 O O . LYS B 1 72 ? 19.375 2.131 21.453 1 95.75 72 LYS B O 1
ATOM 2348 N N . TYR B 1 73 ? 19.281 0.128 20.469 1 97.88 73 TYR B N 1
ATOM 2349 C CA . TYR B 1 73 ? 19.406 0.697 19.125 1 97.88 73 TYR B CA 1
ATOM 2350 C C . TYR B 1 73 ? 18.219 1.616 18.812 1 97.88 73 TYR B C 1
ATOM 2352 O O . TYR B 1 73 ? 18.406 2.742 18.359 1 97.88 73 TYR B O 1
ATOM 2360 N N . LEU B 1 74 ? 17.078 1.165 19.125 1 97.62 74 LEU B N 1
ATOM 2361 C CA . LEU B 1 74 ? 15.867 1.922 18.828 1 97.62 74 LEU B CA 1
ATOM 2362 C C . LEU B 1 74 ? 15.797 3.189 19.672 1 97.62 74 LEU B C 1
ATOM 2364 O O . LEU B 1 74 ? 15.359 4.238 19.188 1 97.62 74 LEU B O 1
ATOM 2368 N N . ASP B 1 75 ? 16.203 3.08 20.891 1 96.25 75 ASP B N 1
ATOM 2369 C CA . ASP B 1 75 ? 16.234 4.246 21.766 1 96.25 75 ASP B CA 1
ATOM 2370 C C . ASP B 1 75 ? 17.172 5.32 21.219 1 96.25 75 ASP B C 1
ATOM 2372 O O . ASP B 1 75 ? 16.859 6.512 21.281 1 96.25 75 ASP B O 1
ATOM 2376 N N . GLY B 1 76 ? 18.312 4.926 20.734 1 96.19 76 GLY B N 1
ATOM 2377 C CA . GLY B 1 76 ? 19.25 5.855 20.125 1 96.19 76 GLY B CA 1
ATOM 2378 C C . GLY B 1 76 ? 18.703 6.496 18.859 1 96.19 76 GLY B C 1
ATOM 2379 O O . GLY B 1 76 ? 18.938 7.684 18.609 1 96.19 76 GLY B O 1
ATOM 2380 N N . LEU B 1 77 ? 18 5.699 18.109 1 97.19 77 LEU B N 1
ATOM 2381 C CA . LEU B 1 77 ? 17.469 6.168 16.828 1 97.19 77 LEU B CA 1
ATOM 2382 C C . LEU B 1 77 ? 16.344 7.168 17.047 1 97.19 77 LEU B C 1
ATOM 2384 O O . LEU B 1 77 ? 16.141 8.062 16.219 1 97.19 77 LEU B O 1
ATOM 2388 N N . ASP B 1 78 ? 15.648 7.039 18.141 1 96.5 78 ASP B N 1
ATOM 2389 C CA . ASP B 1 78 ? 14.469 7.852 18.438 1 96.5 78 ASP B CA 1
ATOM 2390 C C . ASP B 1 78 ? 14.828 9.336 18.484 1 96.5 78 ASP B C 1
ATOM 2392 O O . ASP B 1 78 ? 13.977 10.195 18.234 1 96.5 78 ASP B O 1
ATOM 2396 N N . LYS B 1 79 ? 16.094 9.688 18.75 1 95.69 79 LYS B N 1
ATOM 2397 C CA . LYS B 1 79 ? 16.578 11.062 18.844 1 95.69 79 LYS B CA 1
ATOM 2398 C C . LYS B 1 79 ? 16.516 11.758 17.484 1 95.69 79 LYS B C 1
ATOM 2400 O O . LYS B 1 79 ? 16.484 12.984 17.406 1 95.69 79 LYS B O 1
ATOM 2405 N N . TYR B 1 80 ? 16.391 10.938 16.469 1 97.44 80 TYR B N 1
ATOM 2406 C CA . TYR B 1 80 ? 16.453 11.492 15.125 1 97.44 80 TYR B CA 1
ATOM 2407 C C . TYR B 1 80 ? 15.102 11.391 14.43 1 97.44 80 TYR B C 1
ATOM 2409 O O . TYR B 1 80 ? 15.008 11.562 13.211 1 97.44 80 TYR B O 1
ATOM 2417 N N . VAL B 1 81 ? 14.062 11.109 15.203 1 97.5 81 VAL B N 1
ATOM 2418 C CA . VAL B 1 81 ? 12.719 10.922 14.672 1 97.5 81 VAL B CA 1
ATOM 2419 C C . VAL B 1 81 ? 11.922 12.219 14.82 1 97.5 81 VAL B C 1
ATOM 2421 O O . VAL B 1 81 ? 12.07 12.93 15.82 1 97.5 81 VAL B O 1
ATOM 2424 N N . TYR B 1 82 ? 11.125 12.523 13.805 1 96.06 82 TYR B N 1
ATOM 2425 C CA . TYR B 1 82 ? 10.242 13.68 13.891 1 96.06 82 TYR B CA 1
ATOM 2426 C C . TYR B 1 82 ? 8.852 13.336 13.383 1 96.06 82 TYR B C 1
ATOM 2428 O O . TYR B 1 82 ? 8.672 12.352 12.656 1 96.06 82 TYR B O 1
ATOM 2436 N N . GLY B 1 83 ? 7.879 14.031 13.875 1 94.19 83 GLY B N 1
ATOM 2437 C CA . GLY B 1 83 ? 6.496 13.906 13.445 1 94.19 83 GLY B CA 1
ATOM 2438 C C . GLY B 1 83 ? 6.016 15.086 12.617 1 94.19 83 GLY B C 1
ATOM 2439 O O . GLY B 1 83 ? 6.816 15.93 12.211 1 94.19 83 GLY B O 1
ATOM 2440 N N . MET B 1 84 ? 4.738 15.102 12.336 1 93.31 84 MET B N 1
ATOM 2441 C CA . MET B 1 84 ? 4.168 16.219 11.578 1 93.31 84 MET B CA 1
ATOM 2442 C C . MET B 1 84 ? 4.305 17.516 12.352 1 93.31 84 MET B C 1
ATOM 2444 O O . MET B 1 84 ? 4.414 17.516 13.578 1 93.31 84 MET B O 1
ATOM 2448 N N . PRO B 1 85 ? 4.289 18.641 11.656 1 91.38 85 PRO B N 1
ATOM 2449 C CA . PRO B 1 85 ? 4.359 19.938 12.344 1 91.38 85 PRO B CA 1
ATOM 2450 C C . PRO B 1 85 ? 3.195 20.156 13.305 1 91.38 85 PRO B C 1
ATOM 2452 O O . PRO B 1 85 ? 2.102 19.625 13.086 1 91.38 85 PRO B O 1
ATOM 2455 N N . LYS B 1 86 ? 3.518 20.891 14.289 1 88.62 86 LYS B N 1
ATOM 2456 C CA . LYS B 1 86 ? 2.461 21.266 15.227 1 88.62 86 LYS B CA 1
ATOM 2457 C C . LYS B 1 86 ? 1.361 22.062 14.523 1 88.62 86 LYS B C 1
ATOM 2459 O O . LYS B 1 86 ? 1.642 22.875 13.648 1 88.62 86 LYS B O 1
ATOM 2464 N N . VAL B 1 87 ? 0.203 21.797 14.914 1 88.75 87 VAL B N 1
ATOM 2465 C CA . VAL B 1 87 ? -0.956 22.469 14.336 1 88.75 87 VAL B CA 1
ATOM 2466 C C . VAL B 1 87 ? -1.603 23.375 15.383 1 88.75 87 VAL B C 1
ATOM 2468 O O . VAL B 1 87 ? -1.792 22.984 16.531 1 88.75 87 VAL B O 1
ATOM 2471 N N . THR B 1 88 ? -1.926 24.547 15.008 1 86.56 88 THR B N 1
ATOM 2472 C CA . THR B 1 88 ? -2.531 25.516 15.922 1 86.56 88 THR B CA 1
ATOM 2473 C C . THR B 1 88 ? -4.047 2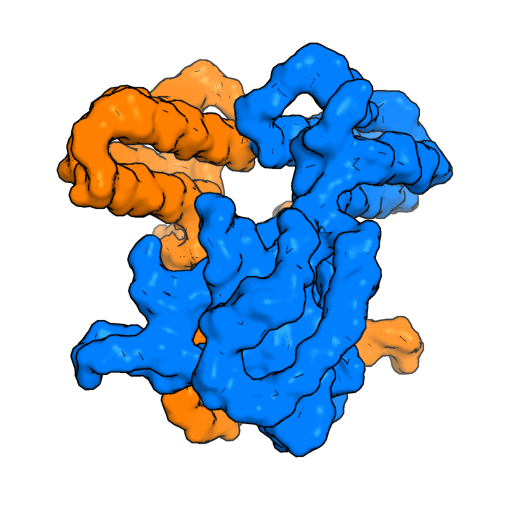5.359 15.945 1 86.56 88 THR B C 1
ATOM 2475 O O . THR B 1 88 ? -4.629 24.766 15.039 1 86.56 88 THR B O 1
ATOM 2478 N N . ASN B 1 89 ? -4.598 25.922 17 1 85.94 89 ASN B N 1
ATOM 2479 C CA . ASN B 1 89 ? -6.055 25.938 17.078 1 85.94 89 ASN B CA 1
ATOM 2480 C C . ASN B 1 89 ? -6.672 26.688 15.906 1 85.94 89 ASN B C 1
ATOM 2482 O O . ASN B 1 89 ? -7.75 26.312 15.43 1 85.94 89 ASN B O 1
ATOM 2486 N N . ALA B 1 90 ? -5.973 27.703 15.523 1 88.06 90 ALA B N 1
ATOM 2487 C CA . ALA B 1 90 ? -6.465 28.469 14.383 1 88.06 90 ALA B CA 1
ATOM 2488 C C . ALA B 1 90 ? -6.48 27.625 13.117 1 88.06 90 ALA B C 1
ATOM 2490 O O . ALA B 1 90 ? -7.422 27.688 12.32 1 88.06 90 ALA B O 1
ATOM 2491 N N . GLN B 1 91 ? -5.477 26.859 12.914 1 90.44 91 GLN B N 1
ATOM 2492 C CA . GLN B 1 91 ? -5.387 25.969 11.758 1 90.44 91 GLN B CA 1
ATOM 2493 C C . GLN B 1 91 ? -6.465 24.891 11.805 1 90.44 91 GLN B C 1
ATOM 2495 O O . GLN B 1 91 ? -7.059 24.562 10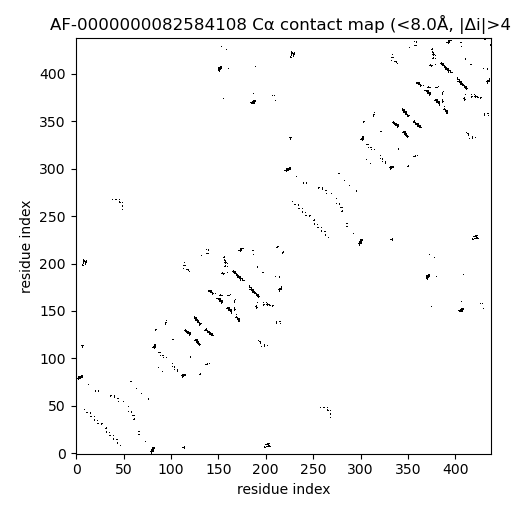.773 1 90.44 91 GLN B O 1
ATOM 2500 N N . ILE B 1 92 ? -6.691 24.406 12.969 1 90.19 92 ILE B N 1
ATOM 2501 C CA . ILE B 1 92 ? -7.703 23.359 13.148 1 90.19 92 ILE B CA 1
ATOM 2502 C C . ILE B 1 92 ? -9.086 23.938 12.875 1 90.19 92 ILE B C 1
ATOM 2504 O O . ILE B 1 92 ? -9.906 23.312 12.188 1 90.19 92 ILE B O 1
ATOM 2508 N N . SER B 1 93 ? -9.359 25.094 13.398 1 89.44 93 SER B N 1
ATOM 2509 C CA . SER B 1 93 ? -10.648 25.734 13.195 1 89.44 93 SER B CA 1
ATOM 2510 C C . SER B 1 93 ? -10.906 26 11.711 1 89.44 93 SER B C 1
ATOM 2512 O O . SER B 1 93 ? -12.031 25.859 11.234 1 89.44 93 SER B O 1
ATOM 2514 N N . LYS B 1 94 ? -9.797 26.391 11.07 1 91.44 94 LYS B N 1
ATOM 2515 C CA . LYS B 1 94 ? -9.922 26.656 9.641 1 91.44 94 LYS B CA 1
ATOM 2516 C C . LYS B 1 94 ? -10.156 25.359 8.867 1 91.44 94 LYS B C 1
ATOM 2518 O O . LYS B 1 94 ? -10.938 25.328 7.918 1 91.44 94 LYS B O 1
ATOM 2523 N N . LEU B 1 95 ? -9.5 24.344 9.328 1 92.31 95 LEU B N 1
ATOM 2524 C CA . LEU B 1 95 ? -9.57 23.047 8.68 1 92.31 95 LEU B CA 1
ATOM 2525 C C . LEU B 1 95 ? -10.969 22.438 8.812 1 92.31 95 LEU B C 1
ATOM 2527 O O . LEU B 1 95 ? -11.469 21.812 7.875 1 92.31 95 LEU B O 1
ATOM 2531 N N . PHE B 1 96 ? -11.57 22.609 9.93 1 92.25 96 PHE B N 1
ATOM 2532 C CA . PHE B 1 96 ? -12.875 22.031 10.219 1 92.25 96 PHE B CA 1
ATOM 2533 C C . PHE B 1 96 ? -13.922 23.125 10.414 1 92.25 96 PHE B C 1
ATOM 2535 O O . PHE B 1 96 ? -14.703 23.078 11.375 1 92.25 96 PHE B O 1
ATOM 2542 N N . LYS B 1 97 ? -13.977 24.031 9.586 1 88.5 97 LYS B N 1
ATOM 2543 C CA . LYS B 1 97 ? -14.828 25.203 9.688 1 88.5 97 LYS B CA 1
ATOM 2544 C C . LYS B 1 97 ? -16.297 24.828 9.656 1 88.5 97 LYS B C 1
ATOM 2546 O O . LYS B 1 97 ? -17.141 25.531 10.219 1 88.5 97 LYS B O 1
ATOM 2551 N N . LYS B 1 98 ? -16.625 23.703 9.016 1 85.06 98 LYS B N 1
ATOM 2552 C CA . LYS B 1 98 ? -18.016 23.297 8.914 1 85.06 98 LYS B CA 1
ATOM 2553 C C . LYS B 1 98 ? -18.516 22.703 10.227 1 85.06 98 LYS B C 1
ATOM 2555 O O . LYS B 1 98 ? -19.719 22.547 10.422 1 85.06 98 LYS B O 1
ATOM 2560 N N . GLU B 1 99 ? -17.578 22.484 11.023 1 83.06 99 GLU B N 1
ATOM 2561 C CA . GLU B 1 99 ? -17.953 21.922 12.312 1 83.06 99 GLU B CA 1
ATOM 2562 C C . GLU B 1 99 ? -18.141 23.016 13.359 1 83.06 99 GLU B C 1
ATOM 2564 O O . GLU B 1 99 ? -17.156 23.516 13.922 1 83.06 99 GLU B O 1
ATOM 2569 N N . LYS B 1 100 ? -19.312 23.422 13.688 1 73.62 100 LYS B N 1
ATOM 2570 C CA . LYS B 1 100 ? -19.656 24.547 14.57 1 73.62 100 LYS B CA 1
ATOM 2571 C C . LYS B 1 100 ? -19.344 24.203 16.016 1 73.62 100 LYS B C 1
ATOM 2573 O O . LYS B 1 100 ? -18.969 25.094 16.797 1 73.62 100 LYS B O 1
ATOM 2578 N N . LYS B 1 101 ? -19.375 23.031 16.406 1 72.19 101 LYS B N 1
ATOM 2579 C CA . LYS B 1 101 ? -19.234 22.656 17.812 1 72.19 101 LYS B CA 1
ATOM 2580 C C . LYS B 1 101 ? -17.906 21.938 18.062 1 72.19 101 LYS B C 1
ATOM 2582 O O . LYS B 1 101 ? -17.812 21.094 18.938 1 72.19 101 LYS B O 1
ATOM 2587 N N . LEU B 1 102 ? -16.969 22.328 17.312 1 76.56 102 LEU B N 1
ATOM 2588 C CA . LEU B 1 102 ? -15.688 21.656 17.438 1 76.56 102 LEU B CA 1
ATOM 2589 C C . LEU B 1 102 ? -14.984 22.047 18.734 1 76.56 102 LEU B C 1
ATOM 2591 O O . LEU B 1 102 ? -14.812 23.234 19.016 1 76.56 102 LEU B O 1
ATOM 2595 N N . LYS B 1 103 ? -14.891 21.078 19.641 1 71.81 103 LYS B N 1
ATOM 2596 C CA . LYS B 1 103 ? -14.086 21.328 20.828 1 71.81 103 LYS B CA 1
ATOM 2597 C C . LYS B 1 103 ? -12.602 21.141 20.547 1 71.81 103 LYS B C 1
ATOM 2599 O O . LYS B 1 103 ? -12.172 20.047 20.141 1 71.81 103 LYS B O 1
ATOM 2604 N N . LEU B 1 104 ? -11.969 22.25 20.391 1 66.5 104 LEU B N 1
ATOM 2605 C CA . LEU B 1 104 ? -10.531 22.203 20.141 1 66.5 104 LEU B CA 1
ATOM 2606 C C . LEU B 1 104 ? -9.797 21.609 21.344 1 66.5 104 LEU B C 1
ATOM 2608 O O . LEU B 1 104 ? -10.117 21.922 22.484 1 66.5 104 LEU B O 1
ATOM 2612 N N . GLN B 1 105 ? -9.43 20.438 21.266 1 60.53 105 GLN B N 1
ATOM 2613 C CA . GLN B 1 105 ? -8.641 19.891 22.359 1 60.53 105 GLN B CA 1
ATOM 2614 C C . GLN B 1 105 ? -7.258 20.531 22.406 1 60.53 105 GLN B C 1
ATOM 2616 O O . GLN B 1 105 ? -6.785 21.078 21.422 1 60.53 105 GLN B O 1
ATOM 2621 N N . ASN B 1 106 ? -6.832 20.734 23.688 1 53.81 106 ASN B N 1
ATOM 2622 C CA . ASN B 1 106 ? -5.488 21.25 23.922 1 53.81 106 ASN B CA 1
ATOM 2623 C C . ASN B 1 106 ? -4.445 20.469 23.125 1 53.81 106 ASN B C 1
ATOM 2625 O O . ASN B 1 106 ? -3.99 19.406 23.562 1 53.81 106 ASN B O 1
ATOM 2629 N N . LEU B 1 107 ? -4.41 20.703 21.891 1 56.78 107 LEU B N 1
ATOM 2630 C CA . LEU B 1 107 ? -3.496 20.047 20.953 1 56.78 107 LEU B CA 1
ATOM 2631 C C . LEU B 1 107 ? -2.045 20.328 21.344 1 56.78 107 LEU B C 1
ATOM 2633 O O . LEU B 1 107 ? -1.124 19.812 20.688 1 56.78 107 LEU B O 1
ATOM 2637 N N . ASP B 1 108 ? -1.875 21.25 22.266 1 49.62 108 ASP B N 1
ATOM 2638 C CA . ASP B 1 108 ? -0.516 21.547 22.703 1 49.62 108 ASP B CA 1
ATOM 2639 C C . ASP B 1 108 ? 0.22 20.266 23.094 1 49.62 108 ASP B C 1
ATOM 2641 O O . ASP B 1 108 ? 1.448 20.25 23.203 1 49.62 108 ASP B O 1
ATOM 2645 N N . SER B 1 109 ? -0.492 19.375 23.531 1 50.44 109 SER B N 1
ATOM 2646 C CA . SER B 1 109 ? 0.172 18.125 23.891 1 50.44 109 SER B CA 1
ATOM 2647 C C . SER B 1 109 ? 0.807 17.453 22.688 1 50.44 109 SER B C 1
ATOM 2649 O O . SER B 1 109 ? 1.158 16.281 22.734 1 50.44 109 SER B O 1
ATOM 2651 N N . GLN B 1 110 ? 0.82 18.25 21.75 1 56.47 110 GLN B N 1
ATOM 2652 C CA . GLN B 1 110 ? 1.367 17.688 20.516 1 56.47 110 GLN B CA 1
ATOM 2653 C C . GLN B 1 110 ? 2.873 17.484 20.625 1 56.47 110 GLN B C 1
ATOM 2655 O O . GLN B 1 110 ? 3.592 17.547 19.625 1 56.47 110 GLN B O 1
ATOM 2660 N N . ASP B 1 111 ? 3.291 17.281 21.844 1 60.72 111 ASP B N 1
ATOM 2661 C CA . ASP B 1 111 ? 4.727 17.031 21.922 1 60.72 111 ASP B CA 1
ATOM 2662 C C . ASP B 1 111 ? 5.078 15.664 21.328 1 60.72 111 ASP B C 1
ATOM 2664 O O . ASP B 1 111 ? 6.238 15.25 21.375 1 60.72 111 ASP B O 1
ATOM 2668 N N . SER B 1 112 ? 4.145 15.102 20.781 1 76.12 112 SER B N 1
ATOM 2669 C CA . SER B 1 112 ? 4.457 13.758 20.312 1 76.12 112 SER B CA 1
ATOM 2670 C C . SER B 1 112 ? 4.742 13.734 18.812 1 76.12 112 SER B C 1
ATOM 2672 O O . SER B 1 112 ? 4.273 14.609 18.078 1 76.12 112 SER B O 1
ATOM 2674 N N . LYS B 1 113 ? 5.766 13.062 18.547 1 92.12 113 LYS B N 1
ATOM 2675 C CA . LYS B 1 113 ? 6.105 12.789 17.141 1 92.12 113 LYS B CA 1
ATOM 2676 C C . LYS B 1 113 ? 4.988 12.008 16.453 1 92.12 113 LYS B C 1
ATOM 2678 O O . LYS B 1 113 ? 4.984 10.781 16.453 1 92.12 113 LYS B O 1
ATOM 2683 N N . ASN B 1 114 ? 4.012 12.773 15.945 1 93.88 114 ASN B N 1
ATOM 2684 C CA . ASN B 1 114 ? 2.861 12.102 15.352 1 93.88 114 ASN B CA 1
ATOM 2685 C C . ASN B 1 114 ? 2.977 12.039 13.836 1 93.88 114 ASN B C 1
ATOM 2687 O O . ASN B 1 114 ? 3.498 12.961 13.203 1 93.88 114 ASN B O 1
ATOM 2691 N N . VAL B 1 115 ? 2.439 10.906 13.352 1 96.94 115 VAL B N 1
ATOM 2692 C CA . VAL B 1 115 ? 2.242 10.828 11.906 1 96.94 115 VAL B CA 1
ATOM 2693 C C . VAL B 1 115 ? 1.042 11.68 11.5 1 96.94 115 VAL B C 1
ATOM 2695 O O . VAL B 1 115 ? 1.116 12.453 10.539 1 96.94 115 VAL B O 1
ATOM 2698 N N . TYR B 1 116 ? 0.02 11.586 12.234 1 96.31 116 TYR B N 1
ATOM 2699 C CA . TYR B 1 116 ? -1.212 12.344 12.039 1 96.31 116 TYR B CA 1
ATOM 2700 C C . TYR B 1 116 ? -1.805 12.773 13.375 1 96.31 116 TYR B C 1
ATOM 2702 O O . TYR B 1 116 ? -1.463 12.211 14.422 1 96.31 116 TYR B O 1
ATOM 2710 N N . LEU B 1 117 ? -2.672 13.734 13.312 1 93.44 117 LEU B N 1
ATOM 2711 C CA . LEU B 1 117 ? -3.422 14.156 14.492 1 93.44 117 LEU B CA 1
ATOM 2712 C C . LEU B 1 117 ? -4.836 13.578 14.477 1 93.44 117 LEU B C 1
ATOM 2714 O O . LEU B 1 117 ? -5.539 13.688 13.469 1 93.44 117 LEU B O 1
ATOM 2718 N N . GLY B 1 118 ? -5.184 12.852 15.523 1 93.06 118 GLY B N 1
ATOM 2719 C CA . GLY B 1 118 ? -6.52 12.297 15.656 1 93.06 118 GLY B CA 1
ATOM 2720 C C . GLY B 1 118 ? -7.125 12.523 17.031 1 93.06 118 GLY B C 1
ATOM 2721 O O . GLY B 1 118 ? -6.426 12.469 18.047 1 93.06 118 GLY B O 1
ATOM 2722 N N . TRP B 1 119 ? -8.398 12.844 17.078 1 92.06 119 TRP B N 1
ATOM 2723 C CA . TRP B 1 119 ? -9.102 12.938 18.359 1 92.06 119 TRP B CA 1
ATOM 2724 C C . TRP B 1 119 ? -10.602 12.703 18.172 1 92.06 119 TRP B C 1
ATOM 2726 O O . TRP B 1 119 ? -11.125 12.828 17.062 1 92.06 119 TRP B O 1
ATOM 2736 N N . ILE B 1 120 ? -11.219 12.344 19.234 1 91.94 120 ILE B N 1
ATOM 2737 C CA . ILE B 1 120 ? -12.648 12.039 19.219 1 91.94 120 ILE B CA 1
ATOM 2738 C C . ILE B 1 120 ? -13.414 13.102 20 1 91.94 120 ILE B C 1
ATOM 2740 O O . ILE B 1 120 ? -13.016 13.477 21.109 1 91.94 120 ILE B O 1
ATOM 2744 N N . ASP B 1 121 ? -14.406 13.633 19.359 1 90.56 121 ASP B N 1
ATOM 2745 C CA . ASP B 1 121 ? -15.414 14.43 20.047 1 90.56 121 ASP B CA 1
ATOM 2746 C C . ASP B 1 121 ? -16.594 13.555 20.484 1 90.56 121 ASP B C 1
ATOM 2748 O O . ASP B 1 121 ? -17.516 13.312 19.703 1 90.56 121 ASP B O 1
ATOM 2752 N N . GLU B 1 122 ? -16.625 13.242 21.703 1 88.75 122 GLU B N 1
ATOM 2753 C CA . GLU B 1 122 ? -17.578 12.25 22.219 1 88.75 122 GLU B CA 1
ATOM 2754 C C . GLU B 1 122 ? -19 12.773 22.141 1 88.75 122 GLU B C 1
ATOM 2756 O O . GLU B 1 122 ? -19.922 12.031 21.781 1 88.75 122 GLU B O 1
ATOM 2761 N N . PRO B 1 123 ? -19.281 13.938 22.469 1 87.38 123 PRO B N 1
ATOM 2762 C CA . PRO B 1 123 ? -20.656 14.438 22.453 1 87.38 123 PRO B CA 1
ATOM 2763 C C . PRO B 1 123 ? -21.312 14.312 21.078 1 87.38 123 PRO B C 1
ATOM 2765 O O . PRO B 1 123 ? -22.484 13.961 20.969 1 87.38 123 PRO B O 1
ATOM 2768 N N . ILE B 1 124 ? -20.547 14.539 20.031 1 87.88 124 ILE B N 1
ATOM 2769 C CA . ILE B 1 124 ? -21.141 14.508 18.703 1 87.88 124 ILE B CA 1
ATOM 2770 C C . ILE B 1 124 ? -20.766 13.203 18 1 87.88 124 ILE B C 1
ATOM 2772 O O . ILE B 1 124 ? -21.188 12.945 16.875 1 87.88 124 ILE B O 1
ATOM 2776 N N . LYS B 1 125 ? -19.938 12.383 18.578 1 90.81 125 LYS B N 1
ATOM 2777 C CA . LYS B 1 125 ? -19.531 11.07 18.094 1 90.81 125 LYS B CA 1
ATOM 2778 C C . LYS B 1 125 ? -18.844 11.164 16.734 1 90.81 125 LYS B C 1
ATOM 2780 O O . LYS B 1 125 ? -19.234 10.477 15.797 1 90.81 125 LYS B O 1
ATOM 2785 N N . LYS B 1 126 ? -17.859 12.016 16.75 1 93.75 126 LYS B N 1
ATOM 2786 C CA . LYS B 1 126 ? -17.062 12.188 15.539 1 93.75 126 LYS B CA 1
ATOM 2787 C C . LYS B 1 126 ? -15.57 12.055 15.828 1 93.75 126 LYS B C 1
ATOM 2789 O O . LYS B 1 126 ? -15.094 12.484 16.891 1 93.75 126 LYS B O 1
ATOM 2794 N N . LEU B 1 127 ? -14.93 11.414 14.891 1 94.69 127 LEU B N 1
ATOM 2795 C CA . LEU B 1 127 ? -13.477 11.344 14.891 1 94.69 127 LEU B CA 1
ATOM 2796 C C . LEU B 1 127 ? -12.883 12.344 13.914 1 94.69 127 LEU B C 1
ATOM 2798 O O . LEU B 1 127 ? -13.289 12.398 12.75 1 94.69 127 LEU B O 1
ATOM 2802 N N . PHE B 1 128 ? -11.969 13.164 14.43 1 94.44 128 PHE B N 1
ATOM 2803 C CA . PHE B 1 128 ? -11.266 14.141 13.602 1 94.44 128 PHE B CA 1
ATOM 2804 C C . PHE B 1 128 ? -9.844 13.68 13.312 1 94.44 128 PHE B C 1
ATOM 2806 O O . PHE B 1 128 ? -9.156 13.172 14.203 1 94.44 128 PHE B O 1
ATOM 2813 N N . VAL B 1 129 ? -9.461 13.812 12.031 1 95.31 129 VAL B N 1
ATOM 2814 C CA . VAL B 1 129 ? -8.117 13.469 11.594 1 95.31 129 VAL B CA 1
ATOM 2815 C C . VAL B 1 129 ? -7.508 14.641 10.828 1 95.31 129 VAL B C 1
ATOM 2817 O O . VAL B 1 129 ? -8.164 15.234 9.969 1 95.31 129 VAL B O 1
ATOM 2820 N N . ALA B 1 130 ? -6.316 15.039 11.195 1 94.88 130 ALA B N 1
ATOM 2821 C CA . ALA B 1 130 ? -5.535 16.031 10.469 1 94.88 130 ALA B CA 1
ATOM 2822 C C . ALA B 1 130 ? -4.152 15.5 10.109 1 94.88 130 ALA B C 1
ATOM 2824 O O . ALA B 1 130 ? -3.529 14.797 10.914 1 94.88 130 ALA B O 1
ATOM 2825 N N . TYR B 1 131 ? -3.709 15.742 8.906 1 96.56 131 TYR B N 1
ATOM 2826 C CA . TYR B 1 131 ? -2.463 15.219 8.359 1 96.56 131 TYR B CA 1
ATOM 2827 C C . TYR B 1 131 ? -1.786 16.234 7.457 1 96.56 131 TYR B C 1
ATOM 2829 O O . TYR B 1 131 ? -2.453 16.922 6.676 1 96.56 131 TYR B O 1
ATOM 2837 N N . ASN B 1 132 ? -0.463 16.438 7.738 1 96 132 ASN B N 1
ATOM 2838 C CA . ASN B 1 132 ? 0.335 17.281 6.852 1 96 132 ASN B CA 1
ATOM 2839 C C . ASN B 1 132 ? 0.784 16.5 5.609 1 96 132 ASN B C 1
ATOM 2841 O O . ASN B 1 132 ? 1.767 15.766 5.656 1 96 132 ASN B O 1
ATOM 2845 N N . MET B 1 133 ? 0.106 16.719 4.504 1 95.12 133 MET B N 1
ATOM 2846 C CA . MET B 1 133 ? 0.441 16.062 3.246 1 95.12 133 MET B CA 1
ATOM 2847 C C . MET B 1 133 ? 1.252 16.984 2.346 1 95.12 133 MET B C 1
ATOM 2849 O O . MET B 1 133 ? 0.688 17.844 1.657 1 95.12 133 MET B O 1
ATOM 2853 N N . ASN B 1 134 ? 2.533 16.75 2.264 1 89.56 134 ASN B N 1
ATOM 2854 C CA . ASN B 1 134 ? 3.434 17.547 1.434 1 89.56 134 ASN B CA 1
ATOM 2855 C C . ASN B 1 134 ? 3.307 19.047 1.736 1 89.56 134 ASN B C 1
ATOM 2857 O O . ASN B 1 134 ? 3.139 19.859 0.824 1 89.56 134 ASN B O 1
ATOM 2861 N N . GLY B 1 135 ? 3.18 19.359 2.963 1 91.69 135 GLY B N 1
ATOM 2862 C CA . GLY B 1 135 ? 3.166 20.75 3.393 1 91.69 135 GLY B CA 1
ATOM 2863 C C . GLY B 1 135 ? 1.767 21.328 3.504 1 91.69 135 GLY B C 1
ATOM 2864 O O . GLY B 1 135 ? 1.585 22.438 3.998 1 91.69 135 GLY B O 1
ATOM 2865 N N . ASN B 1 136 ? 0.783 20.594 3.107 1 94.56 136 ASN B N 1
ATOM 2866 C CA . ASN B 1 136 ? -0.606 21.031 3.182 1 94.56 136 ASN B CA 1
ATOM 2867 C C . ASN B 1 136 ? -1.377 20.281 4.258 1 94.56 136 ASN B C 1
ATOM 2869 O O . ASN B 1 136 ? -1.385 19.047 4.27 1 94.56 136 ASN B O 1
ATOM 2873 N N . LEU B 1 137 ? -1.979 21.078 5.117 1 95.44 137 LEU B N 1
ATOM 2874 C CA . LEU B 1 137 ? -2.799 20.469 6.16 1 95.44 137 LEU B CA 1
ATOM 2875 C C . LEU B 1 137 ? -4.148 20.031 5.602 1 95.44 137 LEU B C 1
ATOM 2877 O O . LEU B 1 137 ? -4.918 20.859 5.109 1 95.44 137 LEU B O 1
ATOM 2881 N N . ILE B 1 138 ? -4.383 18.734 5.633 1 96.5 138 ILE B N 1
ATOM 2882 C CA . ILE B 1 138 ? -5.617 18.141 5.125 1 96.5 138 ILE B CA 1
ATOM 2883 C C . ILE B 1 138 ? -6.324 17.391 6.25 1 96.5 138 ILE B C 1
ATOM 2885 O O . ILE B 1 138 ? -5.68 16.766 7.094 1 96.5 138 ILE B O 1
ATOM 2889 N N . GLY B 1 139 ? -7.652 17.469 6.285 1 95.12 139 GLY B N 1
ATOM 2890 C CA . GLY B 1 139 ? -8.391 16.828 7.363 1 95.12 139 GLY B CA 1
ATOM 2891 C C . GLY B 1 139 ? -9.609 16.062 6.883 1 95.12 139 GLY B C 1
ATOM 2892 O O . GLY B 1 139 ? -9.984 16.156 5.711 1 95.12 139 GLY B O 1
ATOM 2893 N N . MET B 1 140 ? -10.141 15.258 7.723 1 95.88 140 MET B N 1
ATOM 2894 C CA . MET B 1 140 ? -11.422 14.586 7.508 1 95.88 140 MET B CA 1
ATOM 2895 C C . MET B 1 140 ? -12.18 14.43 8.828 1 95.88 140 MET B C 1
ATOM 2897 O O . MET B 1 140 ? -11.562 14.297 9.883 1 95.88 140 MET B O 1
ATOM 2901 N N . THR B 1 141 ? -13.461 14.523 8.758 1 95.12 141 THR B N 1
ATOM 2902 C CA . THR B 1 141 ? -14.375 14.25 9.859 1 95.12 141 THR B CA 1
ATOM 2903 C C . THR B 1 141 ? -15.117 12.938 9.633 1 95.12 141 THR B C 1
ATOM 2905 O O . THR B 1 141 ? -15.766 12.75 8.602 1 95.12 141 THR B O 1
ATOM 2908 N N . CYS B 1 142 ? -14.969 12.078 10.602 1 95.75 142 CYS B N 1
ATOM 2909 C CA . CYS B 1 142 ? -15.555 10.75 10.477 1 95.75 142 CYS B CA 1
ATOM 2910 C C . CYS B 1 142 ? -16.719 10.57 11.445 1 95.75 142 CYS B C 1
ATOM 2912 O O . CYS B 1 142 ? -16.562 10.766 12.648 1 95.75 142 CYS B O 1
ATOM 2914 N N . ARG B 1 143 ? -17.844 10.148 10.945 1 94.25 143 ARG B N 1
ATOM 2915 C CA . ARG B 1 143 ? -18.922 9.719 11.812 1 94.25 143 ARG B CA 1
ATOM 2916 C C . ARG B 1 143 ? -18.609 8.375 12.469 1 94.25 143 ARG B C 1
ATOM 2918 O O . ARG B 1 143 ? -18 7.504 11.844 1 94.25 143 ARG B O 1
ATOM 2925 N N . MET B 1 144 ? -18.953 8.242 13.664 1 93.62 144 MET B N 1
ATOM 2926 C CA . MET B 1 144 ? -18.766 6.996 14.406 1 93.62 144 MET B CA 1
ATOM 2927 C C . MET B 1 144 ? -20.109 6.387 14.789 1 93.62 144 MET B C 1
ATOM 2929 O O . MET B 1 144 ? -20.656 6.676 15.859 1 93.62 144 MET B O 1
ATOM 2933 N N . PRO B 1 145 ? -20.625 5.59 13.953 1 87.56 145 PRO B N 1
ATOM 2934 C CA . PRO B 1 145 ? -21.906 4.984 14.312 1 87.56 145 PRO B CA 1
ATOM 2935 C C . PRO B 1 145 ? -21.797 4.051 15.516 1 87.56 145 PRO B C 1
ATOM 2937 O O . PRO B 1 145 ? -20.719 3.545 15.82 1 87.56 145 PRO B O 1
ATOM 2940 N N . ASN B 1 146 ? -22.906 3.871 16.188 1 77.38 146 ASN B N 1
ATOM 2941 C CA . ASN B 1 146 ? -22.984 2.936 17.312 1 77.38 146 ASN B CA 1
ATOM 2942 C C . ASN B 1 146 ? -23.047 1.489 16.828 1 77.38 146 ASN B C 1
ATOM 2944 O O . ASN B 1 146 ? -23.984 1.109 16.125 1 77.38 146 ASN B O 1
ATOM 2948 N N . HIS B 1 147 ? -21.938 1.02 16.422 1 66.19 147 HIS B N 1
ATOM 2949 C CA . HIS B 1 147 ? -22.047 -0.38 16.031 1 66.19 147 HIS B CA 1
ATOM 2950 C C . HIS B 1 147 ? -21.625 -1.309 17.156 1 66.19 147 HIS B C 1
ATOM 2952 O O . HIS B 1 147 ? -20.641 -1.046 17.844 1 66.19 147 HIS B O 1
ATOM 2958 N N . SER B 1 148 ? -22.578 -2.162 17.562 1 60.62 148 SER B N 1
ATOM 2959 C CA . SER B 1 148 ? -22.484 -3.104 18.672 1 60.62 148 SER B CA 1
ATOM 2960 C C . SER B 1 148 ? -21.75 -4.371 18.266 1 60.62 148 SER B C 1
ATOM 2962 O O . SER B 1 148 ? -21.938 -5.43 18.859 1 60.62 148 SER B O 1
ATOM 2964 N N . SER B 1 149 ? -20.844 -4.293 17.328 1 67.31 149 SER B N 1
ATOM 2965 C CA . SER B 1 149 ? -20.297 -5.629 17.109 1 67.31 149 SER B CA 1
ATOM 2966 C C . SER B 1 149 ? -19.188 -5.938 18.109 1 67.31 149 SER B C 1
ATOM 2968 O O . SER B 1 149 ? -18.344 -5.09 18.375 1 67.31 149 SER B O 1
ATOM 2970 N N . ASN B 1 150 ? -19.344 -7.055 18.734 1 74.19 150 ASN B N 1
ATOM 2971 C CA . ASN B 1 150 ? -18.328 -7.566 19.641 1 74.19 150 ASN B CA 1
ATOM 2972 C C . ASN B 1 150 ? -17.156 -8.172 18.875 1 74.19 150 ASN B C 1
ATOM 2974 O O . ASN B 1 150 ? -16.203 -8.672 19.469 1 74.19 150 ASN B O 1
ATOM 2978 N N . ASN B 1 151 ? -17.203 -7.941 17.641 1 83.31 151 ASN B N 1
ATOM 2979 C CA . ASN B 1 151 ? -16.188 -8.578 16.812 1 83.31 151 ASN B CA 1
ATOM 2980 C C . ASN B 1 151 ? -14.906 -7.754 16.781 1 83.31 151 ASN B C 1
ATOM 2982 O O . ASN B 1 151 ? -14.914 -6.566 17.109 1 83.31 151 ASN B O 1
ATOM 2986 N N . THR B 1 152 ? -13.836 -8.445 16.516 1 92.81 152 THR B N 1
ATOM 2987 C CA . THR B 1 152 ? -12.531 -7.82 16.344 1 92.81 152 THR B CA 1
ATOM 2988 C C . THR B 1 152 ? -12.344 -7.359 14.898 1 92.81 152 THR B C 1
ATOM 2990 O O . THR B 1 152 ? -12.875 -7.969 13.969 1 92.81 152 THR B O 1
ATOM 2993 N N . HIS B 1 153 ? -11.688 -6.273 14.742 1 95.44 153 HIS B N 1
ATOM 2994 C CA . HIS B 1 153 ? -11.398 -5.707 13.43 1 95.44 153 HIS B CA 1
ATOM 2995 C C . HIS B 1 153 ? -9.93 -5.309 13.312 1 95.44 153 HIS B C 1
ATOM 2997 O O . HIS B 1 153 ? -9.203 -5.285 14.312 1 95.44 153 HIS B O 1
ATOM 3003 N N . ILE B 1 154 ? -9.523 -5.133 12.125 1 96.81 154 ILE B N 1
ATOM 3004 C CA . ILE B 1 154 ? -8.148 -4.723 11.883 1 96.81 154 ILE B CA 1
ATOM 3005 C C . ILE B 1 154 ? -8.109 -3.262 11.438 1 96.81 154 ILE B C 1
ATOM 3007 O O . ILE B 1 154 ? -8.906 -2.842 10.594 1 96.81 154 ILE B O 1
ATOM 3011 N N . CYS B 1 155 ? -7.25 -2.465 12.062 1 98.19 155 CYS B N 1
ATOM 3012 C CA . CYS B 1 155 ? -7.09 -1.052 11.734 1 98.19 155 CYS B CA 1
ATOM 3013 C C . CYS B 1 155 ? -6.559 -0.87 10.32 1 98.19 155 CYS B C 1
ATOM 3015 O O . CYS B 1 155 ? -5.602 -1.535 9.922 1 98.19 155 CYS B O 1
ATOM 3017 N N . SER B 1 156 ? -7.152 0.044 9.609 1 97.88 156 SER B N 1
ATOM 3018 C CA . SER B 1 156 ? -6.762 0.309 8.227 1 97.88 156 SER B CA 1
ATOM 3019 C C . SER B 1 156 ? -5.375 0.945 8.156 1 97.88 156 SER B C 1
ATOM 3021 O O . SER B 1 156 ? -4.656 0.774 7.168 1 97.88 156 SER B O 1
ATOM 3023 N N . LEU B 1 157 ? -4.957 1.629 9.188 1 98.19 157 LEU B N 1
ATOM 3024 C CA . LEU B 1 157 ? -3.74 2.428 9.102 1 98.19 157 LEU B CA 1
ATOM 3025 C C . LEU B 1 157 ? -2.549 1.664 9.664 1 98.19 157 LEU B C 1
ATOM 3027 O O . LEU B 1 157 ? -1.46 1.686 9.086 1 98.19 157 LEU B O 1
ATOM 3031 N N . CYS B 1 158 ? -2.736 1.022 10.789 1 98.12 158 CYS B N 1
ATOM 3032 C CA . CYS B 1 158 ? -1.575 0.452 11.469 1 98.12 158 CYS B CA 1
ATOM 3033 C C . CYS B 1 158 ? -1.674 -1.067 11.531 1 98.12 158 CYS B C 1
ATOM 3035 O O . CYS B 1 158 ? -0.771 -1.732 12.039 1 98.12 158 CYS B O 1
ATOM 3037 N N . ASN B 1 159 ? -2.75 -1.663 11.141 1 96.44 159 ASN B N 1
ATOM 3038 C CA . ASN B 1 159 ? -2.98 -3.102 11.062 1 96.44 159 ASN B CA 1
ATOM 3039 C C . ASN B 1 159 ? -3.125 -3.725 12.445 1 96.44 159 ASN B C 1
ATOM 3041 O O . ASN B 1 159 ? -3.008 -4.941 12.602 1 96.44 159 ASN B O 1
ATOM 3045 N N . HIS B 1 160 ? -3.322 -2.934 13.477 1 96.44 160 HIS B N 1
ATOM 3046 C CA . HIS B 1 160 ? -3.625 -3.471 14.797 1 96.44 160 HIS B CA 1
ATOM 3047 C C . HIS B 1 160 ? -4.992 -4.148 14.812 1 96.44 160 HIS B C 1
ATOM 3049 O O . HIS B 1 160 ? -5.957 -3.627 14.258 1 96.44 160 HIS B O 1
ATOM 3055 N N . VAL B 1 161 ? -5.027 -5.32 15.367 1 94.94 161 VAL B N 1
ATOM 3056 C CA . VAL B 1 161 ? -6.285 -6.039 15.562 1 94.94 161 VAL B CA 1
ATOM 3057 C C . VAL B 1 161 ? -6.82 -5.777 16.969 1 94.94 161 VAL B C 1
ATOM 3059 O O . VAL B 1 161 ? -6.102 -5.953 17.953 1 94.94 161 VAL B O 1
ATOM 3062 N N . GLY B 1 162 ? -8.008 -5.328 17.047 1 93.69 162 GLY B N 1
ATOM 3063 C CA . GLY B 1 162 ? -8.586 -5.039 18.359 1 93.69 162 GLY B CA 1
ATOM 3064 C C . GLY B 1 162 ? -10.102 -5.113 18.375 1 93.69 162 GLY B C 1
ATOM 3065 O O . GLY B 1 162 ? -10.734 -5.152 17.312 1 93.69 162 GLY B O 1
ATOM 3066 N N . ARG 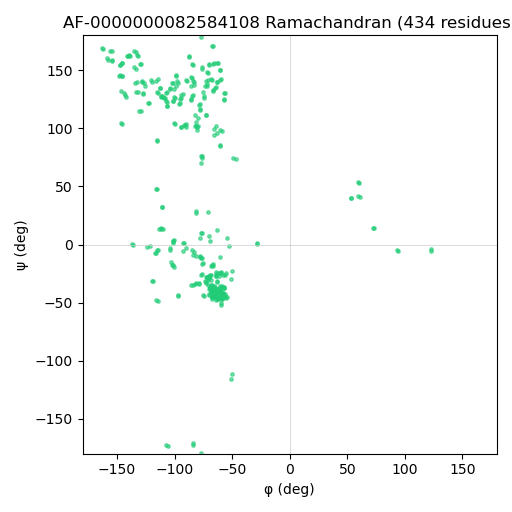B 1 163 ? -10.664 -5.141 19.625 1 92.94 163 ARG B N 1
ATOM 3067 C CA . ARG B 1 163 ? -12.109 -5.137 19.812 1 92.94 163 ARG B CA 1
ATOM 3068 C C . ARG B 1 163 ? -12.688 -3.742 19.594 1 92.94 163 ARG B C 1
ATOM 3070 O O . ARG B 1 163 ? -11.961 -2.818 19.219 1 92.94 163 ARG B O 1
ATOM 3077 N N . LYS B 1 164 ? -13.977 -3.654 19.75 1 90.06 164 LYS B N 1
ATOM 3078 C CA . LYS B 1 164 ? -14.719 -2.438 19.422 1 90.06 164 LYS B CA 1
ATOM 3079 C C . LYS B 1 164 ? -14.211 -1.253 20.25 1 90.06 164 LYS B C 1
ATOM 3081 O O . LYS B 1 164 ? -14.352 -0.1 19.828 1 90.06 164 LYS B O 1
ATOM 3086 N N . ASP B 1 165 ? -13.625 -1.491 21.391 1 91.81 165 ASP B N 1
ATOM 3087 C CA . ASP B 1 165 ? -13.133 -0.415 22.234 1 91.81 165 ASP B CA 1
ATOM 3088 C C . ASP B 1 165 ? -11.734 0.026 21.812 1 91.81 165 ASP B C 1
ATOM 3090 O O . ASP B 1 165 ? -11.219 1.034 22.297 1 91.81 165 ASP B O 1
ATOM 3094 N N . GLU B 1 166 ? -11.141 -0.629 20.875 1 94.94 166 GLU B N 1
ATOM 3095 C CA . GLU B 1 166 ? -9.812 -0.295 20.359 1 94.94 166 GLU B CA 1
ATOM 3096 C C . GLU B 1 166 ? -9.875 0.119 18.891 1 94.94 166 GLU B C 1
ATOM 3098 O O . GLU B 1 166 ? -9.219 1.079 18.484 1 94.94 166 GLU B O 1
ATOM 3103 N N . VAL B 1 167 ? -10.555 -0.658 18.109 1 96.25 167 VAL B N 1
ATOM 3104 C CA . VAL B 1 167 ? -10.703 -0.441 16.672 1 96.25 167 VAL B CA 1
ATOM 3105 C C . VAL B 1 167 ? -12.18 -0.347 16.312 1 96.25 167 VAL B C 1
ATOM 3107 O O . VAL B 1 167 ? -12.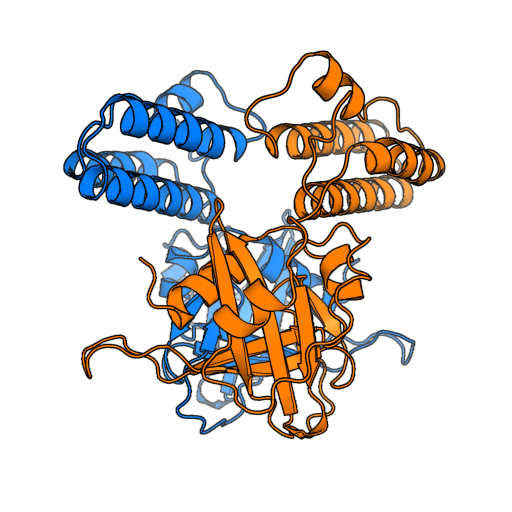961 -1.26 16.609 1 96.25 167 VAL B O 1
ATOM 3110 N N . ALA B 1 168 ? -12.602 0.781 15.703 1 94.94 168 ALA B N 1
ATOM 3111 C CA . ALA B 1 168 ? -14.016 1.021 15.438 1 94.94 168 ALA B CA 1
ATOM 3112 C C . ALA B 1 168 ? -14.242 1.434 13.984 1 94.94 168 ALA B C 1
ATOM 3114 O O . ALA B 1 168 ? -13.32 1.932 13.328 1 94.94 168 ALA B O 1
ATOM 3115 N N . PHE B 1 169 ? -15.438 1.174 13.555 1 95.06 169 PHE B N 1
ATOM 3116 C CA . PHE B 1 169 ? -15.875 1.624 12.242 1 95.06 169 PHE B CA 1
ATOM 3117 C C . PHE B 1 169 ? -16.078 3.135 12.227 1 95.06 169 PHE B C 1
ATOM 3119 O O . PHE B 1 169 ? -16.641 3.701 13.164 1 95.06 169 PHE B O 1
ATOM 3126 N N . VAL B 1 170 ? -15.602 3.744 11.156 1 95.44 170 VAL B N 1
ATOM 3127 C CA . VAL B 1 170 ? -15.844 5.168 10.953 1 95.44 170 VAL B CA 1
ATOM 3128 C C . VAL B 1 170 ? -16.172 5.438 9.484 1 95.44 170 VAL B C 1
ATOM 3130 O O . VAL B 1 170 ? -15.883 4.609 8.617 1 95.44 170 VAL B O 1
ATOM 3133 N N . SER B 1 171 ? -16.75 6.594 9.273 1 94.69 171 SER B N 1
ATOM 3134 C CA . SER B 1 171 ? -17.125 6.98 7.918 1 94.69 171 SER B CA 1
ATOM 3135 C C . SER B 1 171 ? -16.984 8.484 7.711 1 94.69 171 SER B C 1
ATOM 3137 O O . SER B 1 171 ? -17.844 9.258 8.141 1 94.69 171 SER B O 1
ATOM 3139 N N . PRO B 1 172 ? -15.945 8.828 7.043 1 93.81 172 PRO B N 1
ATOM 3140 C CA . PRO B 1 172 ? -15.805 10.258 6.738 1 93.81 172 PRO B CA 1
ATOM 3141 C C . PRO B 1 172 ? -16.812 10.742 5.699 1 93.81 172 PRO B C 1
ATOM 3143 O O . PRO B 1 172 ? -17.156 10 4.77 1 93.81 172 PRO B O 1
ATOM 3146 N N . VAL B 1 173 ? -17.156 11.992 5.906 1 86.19 173 VAL B N 1
ATOM 3147 C CA . VAL B 1 173 ? -18.016 12.656 4.934 1 86.19 173 VAL B CA 1
ATOM 3148 C C . VAL B 1 173 ? -17.172 13.242 3.809 1 86.19 173 VAL B C 1
ATOM 3150 O O . VAL B 1 173 ? -16.234 14 4.059 1 86.19 173 VAL B O 1
ATOM 3153 N N . CYS B 1 174 ? -17.484 12.867 2.598 1 87.12 174 CYS B N 1
ATOM 3154 C CA . CYS B 1 174 ? -16.703 13.328 1.461 1 87.12 174 CYS B CA 1
ATOM 3155 C C . CYS B 1 174 ? -17.156 14.711 1.008 1 87.12 174 CYS B C 1
ATOM 3157 O O . CYS B 1 174 ? -18.344 15.031 1.063 1 87.12 174 CYS B O 1
ATOM 3159 N N . LYS B 1 175 ? -16.141 15.562 0.65 1 80.81 175 LYS B N 1
ATOM 3160 C CA . LYS B 1 175 ? -16.422 16.891 0.109 1 80.81 175 LYS B CA 1
ATOM 3161 C C . LYS B 1 175 ? -16.875 16.797 -1.346 1 80.81 175 LYS B C 1
ATOM 3163 O O . LYS B 1 175 ? -16.234 16.141 -2.164 1 80.81 175 LYS B O 1
ATOM 3168 N N . THR B 1 176 ? -18.203 16.328 -1.687 1 64.62 176 THR B N 1
ATOM 3169 C CA . THR B 1 176 ? -18.719 16.047 -3.02 1 64.62 176 THR B CA 1
ATOM 3170 C C . THR B 1 176 ? -18.812 17.328 -3.84 1 64.62 176 THR B C 1
ATOM 3172 O O . THR B 1 176 ? -19.328 18.344 -3.359 1 64.62 176 THR B O 1
ATOM 3175 N N . SER B 1 177 ? -17.828 17.594 -4.574 1 56.22 177 SER B N 1
ATOM 3176 C CA . SER B 1 177 ? -18.25 18.641 -5.492 1 56.22 177 SER B CA 1
ATOM 3177 C C . SER B 1 177 ? -19.562 18.281 -6.18 1 56.22 177 SER B C 1
ATOM 3179 O O . SER B 1 177 ? -20.516 19.062 -6.156 1 56.22 177 SER B O 1
ATOM 3181 N N . ASN B 1 178 ? -19.5 17.984 -7.648 1 48.53 178 ASN B N 1
ATOM 3182 C CA . ASN B 1 178 ? -20.547 17.719 -8.625 1 48.53 178 ASN B CA 1
ATOM 3183 C C . ASN B 1 178 ? -21.125 16.312 -8.477 1 48.53 178 ASN B C 1
ATOM 3185 O O . ASN B 1 178 ? -20.438 15.414 -8.008 1 48.53 178 ASN B O 1
ATOM 3189 N N . SER B 1 179 ? -22.469 16.125 -8.445 1 49.56 179 SER B N 1
ATOM 3190 C CA . SER B 1 179 ? -23.359 14.984 -8.586 1 49.56 179 SER B CA 1
ATOM 3191 C C . SER B 1 179 ? -22.75 13.906 -9.461 1 49.56 179 SER B C 1
ATOM 3193 O O . SER B 1 179 ? -23.391 12.906 -9.773 1 49.56 179 SER B O 1
ATOM 3195 N N . GLY B 1 180 ? -21.469 14.125 -9.984 1 46.84 180 GLY B N 1
ATOM 3196 C CA . GLY B 1 180 ? -21.188 13.188 -11.062 1 46.84 180 GLY B CA 1
ATOM 3197 C C . GLY B 1 180 ? -20.672 11.844 -10.562 1 46.84 180 GLY B C 1
ATOM 3198 O O . GLY B 1 180 ? -20.625 11.602 -9.359 1 46.84 180 GLY B O 1
ATOM 3199 N N . GLU B 1 181 ? -20.203 10.961 -11.484 1 46.81 181 GLU B N 1
ATOM 3200 C CA . GLU B 1 181 ? -19.656 9.609 -11.492 1 46.81 181 GLU B CA 1
ATOM 3201 C C . GLU B 1 181 ? -18.375 9.539 -10.664 1 46.81 181 GLU B C 1
ATOM 3203 O O . GLU B 1 181 ? -17.438 10.305 -10.898 1 46.81 181 GLU B O 1
ATOM 3208 N N . GLY B 1 182 ? -18.406 9.07 -9.344 1 54.81 182 GLY B N 1
ATOM 3209 C CA . GLY B 1 182 ? -17.266 8.898 -8.453 1 54.81 182 GLY B CA 1
ATOM 3210 C C . GLY B 1 182 ? -17.406 9.68 -7.156 1 54.81 182 GLY B C 1
ATOM 3211 O O . GLY B 1 182 ? -16.484 9.688 -6.34 1 54.81 182 GLY B O 1
ATOM 3212 N N . ALA B 1 183 ? -18.328 10.383 -7.066 1 62.62 183 ALA B N 1
ATOM 3213 C CA . ALA B 1 183 ? -18.531 11.164 -5.848 1 62.62 183 ALA B CA 1
ATOM 3214 C C . ALA B 1 183 ? -19.172 10.32 -4.746 1 62.62 183 ALA B C 1
ATOM 3216 O O . ALA B 1 183 ? -20.266 9.789 -4.926 1 62.62 183 ALA B O 1
ATOM 3217 N N . TYR B 1 184 ? -18.297 9.914 -3.969 1 74.06 184 TYR B N 1
ATOM 3218 C CA . TYR B 1 184 ? -18.797 9.172 -2.814 1 74.06 184 TYR B CA 1
ATOM 3219 C C . TYR B 1 184 ? -19.234 10.117 -1.704 1 74.06 184 TYR B C 1
ATOM 3221 O O . TYR B 1 184 ? -18.625 11.172 -1.502 1 74.06 184 TYR B O 1
ATOM 3229 N N . LYS B 1 185 ? -20.438 9.711 -1.128 1 80.25 185 LYS B N 1
ATOM 3230 C CA . LYS B 1 185 ? -20.906 10.492 0.011 1 80.25 185 LYS B CA 1
ATOM 3231 C C . LYS B 1 185 ? -20.062 10.227 1.252 1 80.25 185 LYS B C 1
ATOM 3233 O O . LYS B 1 185 ? -19.797 11.148 2.037 1 80.25 185 LYS B O 1
ATOM 3238 N N . SER B 1 186 ? -19.625 9.023 1.315 1 90.56 186 SER B N 1
ATOM 3239 C CA . SER B 1 186 ? -18.812 8.617 2.465 1 90.56 186 SER B CA 1
ATOM 3240 C C . SER B 1 186 ? -17.969 7.387 2.15 1 90.56 186 SER B C 1
ATOM 3242 O O . SER B 1 186 ? -18.219 6.695 1.162 1 90.56 186 SER B O 1
ATOM 3244 N N . ILE B 1 187 ? -16.984 7.188 2.91 1 94.06 187 ILE B N 1
ATOM 3245 C CA . ILE B 1 187 ? -16.094 6.031 2.781 1 94.06 187 ILE B CA 1
ATOM 3246 C C . ILE B 1 187 ? -15.906 5.371 4.145 1 94.06 187 ILE B C 1
ATOM 3248 O O . ILE B 1 187 ? -15.297 5.949 5.043 1 94.06 187 ILE B O 1
ATOM 3252 N N . GLY B 1 188 ? -16.359 4.16 4.312 1 94.5 188 GLY B N 1
ATOM 3253 C CA . GLY B 1 188 ? -16.266 3.453 5.582 1 94.5 188 GLY B CA 1
ATOM 3254 C C . GLY B 1 188 ? -14.984 2.65 5.727 1 94.5 188 GLY B C 1
ATOM 3255 O O . GLY B 1 188 ? -14.5 2.061 4.758 1 94.5 188 GLY B O 1
ATOM 3256 N N . PHE B 1 189 ? -14.406 2.623 6.914 1 96.19 189 PHE B N 1
ATOM 3257 C CA . PHE B 1 189 ? -13.242 1.813 7.246 1 96.19 189 PHE B CA 1
ATOM 3258 C C . PHE B 1 189 ? -13.078 1.692 8.758 1 96.19 189 PHE B C 1
ATOM 3260 O O . PHE B 1 189 ? -13.812 2.328 9.516 1 96.19 189 PHE B O 1
ATOM 3267 N N . TYR B 1 190 ? -12.195 0.801 9.219 1 96.69 190 TYR B N 1
ATOM 3268 C CA . TYR B 1 190 ? -11.914 0.617 10.641 1 96.69 190 TYR B CA 1
ATOM 3269 C C . TYR B 1 190 ? -10.602 1.293 11.023 1 96.69 190 TYR B C 1
ATOM 3271 O O . TYR B 1 190 ? -9.633 1.259 10.266 1 96.69 190 TYR B O 1
ATOM 3279 N N . ILE B 1 191 ? -10.641 1.912 12.172 1 97.62 191 ILE B N 1
ATOM 3280 C CA . ILE B 1 191 ? -9.453 2.641 12.617 1 97.62 191 ILE B CA 1
ATOM 3281 C C . ILE B 1 191 ? -9.336 2.551 14.133 1 97.62 191 ILE B C 1
ATOM 3283 O O . ILE B 1 191 ? -10.328 2.322 14.828 1 97.62 191 ILE B O 1
ATOM 3287 N N . CYS B 1 192 ? -8.141 2.709 14.633 1 97.56 192 CYS B N 1
ATOM 3288 C CA . CYS B 1 192 ? -7.91 2.766 16.078 1 97.56 192 CYS B CA 1
ATOM 3289 C C . CYS B 1 192 ? -8.617 3.969 16.688 1 97.56 192 CYS B C 1
ATOM 3291 O O . CYS B 1 192 ? -8.539 5.078 16.156 1 97.56 192 CYS B O 1
ATOM 3293 N N . LEU B 1 193 ? -9.188 3.725 17.859 1 95.25 193 LEU B N 1
ATOM 3294 C CA . LEU B 1 193 ? -9.812 4.82 18.594 1 95.25 193 LEU B CA 1
ATOM 3295 C C . LEU B 1 193 ? -8.758 5.668 19.312 1 95.25 193 LEU B C 1
ATOM 3297 O O . LEU B 1 193 ? -8.938 6.875 19.469 1 95.25 193 LEU B O 1
ATOM 3301 N N . ASP B 1 194 ? -7.711 5.094 19.75 1 95.19 194 ASP B N 1
ATOM 3302 C CA . ASP B 1 194 ? -6.578 5.785 20.359 1 95.19 194 ASP B CA 1
ATOM 3303 C C . ASP B 1 194 ? -5.535 6.16 19.312 1 95.19 194 ASP B C 1
ATOM 3305 O O . ASP B 1 194 ? -4.691 5.336 18.953 1 95.19 194 ASP B O 1
ATOM 3309 N N . SER B 1 195 ? -5.531 7.391 18.969 1 94.19 195 SER B N 1
ATOM 3310 C CA . SER B 1 195 ? -4.645 7.832 17.891 1 94.19 195 SER B CA 1
ATOM 3311 C C . SER B 1 195 ? -3.186 7.785 18.328 1 94.19 195 SER B C 1
ATOM 3313 O O . SER B 1 195 ? -2.289 7.625 17.5 1 94.19 195 SER B O 1
ATOM 3315 N N . LYS B 1 196 ? -2.889 7.941 19.578 1 93.38 196 LYS B N 1
ATOM 3316 C CA . LYS B 1 196 ? -1.516 7.852 20.062 1 93.38 196 LYS B CA 1
ATOM 3317 C C . LYS B 1 196 ? -0.935 6.461 19.828 1 93.38 196 LYS B C 1
ATOM 3319 O O . LYS B 1 196 ? 0.197 6.328 19.359 1 93.38 196 LYS B O 1
ATOM 3324 N N . LYS B 1 197 ? -1.759 5.48 20.172 1 96.25 197 LYS B N 1
ATOM 3325 C CA . LYS B 1 197 ? -1.314 4.105 19.953 1 96.25 197 LYS B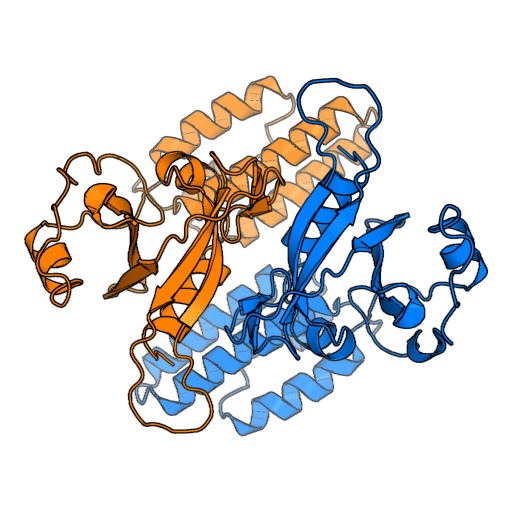 CA 1
ATOM 3326 C C . LYS B 1 197 ? -1.17 3.809 18.469 1 96.25 197 LYS B C 1
ATOM 3328 O O . LYS B 1 197 ? -0.237 3.117 18.047 1 96.25 197 LYS B O 1
ATOM 3333 N N . CYS B 1 198 ? -2.047 4.309 17.703 1 97.31 198 CYS B N 1
ATOM 3334 C CA . CYS B 1 198 ? -1.983 4.117 16.266 1 97.31 198 CYS B CA 1
ATOM 3335 C C . CYS B 1 198 ? -0.729 4.762 15.68 1 97.31 198 CYS B C 1
ATOM 3337 O O . CYS B 1 198 ? -0.063 4.172 14.828 1 97.31 198 CYS B O 1
ATOM 3339 N N . ASN B 1 199 ? -0.409 5.961 16.156 1 96.69 199 ASN B N 1
ATOM 3340 C CA . ASN B 1 199 ? 0.786 6.68 15.727 1 96.69 199 ASN B CA 1
ATOM 3341 C C . ASN B 1 199 ? 2.057 5.902 16.062 1 96.69 199 ASN B C 1
ATOM 3343 O O . ASN B 1 199 ? 3.055 6 15.344 1 96.69 199 ASN B O 1
ATOM 3347 N N . ASP B 1 200 ? 1.997 5.121 17.031 1 96.19 200 ASP B N 1
ATOM 3348 C CA . ASP B 1 200 ? 3.164 4.352 17.453 1 96.19 200 ASP B CA 1
ATOM 3349 C C . ASP B 1 200 ? 3.332 3.1 16.594 1 96.19 200 ASP B C 1
ATOM 3351 O O . ASP B 1 200 ? 4.375 2.447 16.641 1 96.19 200 ASP B O 1
ATOM 3355 N N . ARG B 1 201 ? 2.322 2.779 15.75 1 97.62 201 ARG B N 1
ATOM 3356 C CA . ARG B 1 201 ? 2.365 1.516 15.023 1 97.62 201 ARG B CA 1
ATOM 3357 C C . ARG B 1 201 ? 2.383 1.751 13.516 1 97.62 201 ARG B C 1
ATOM 3359 O O . ARG B 1 201 ? 2.891 0.922 12.758 1 97.62 201 ARG B O 1
ATOM 3366 N N . ILE B 1 202 ? 1.769 2.807 13.07 1 98.12 202 ILE B N 1
ATOM 3367 C CA . ILE B 1 202 ? 1.599 3.057 11.641 1 98.12 202 ILE B CA 1
ATOM 3368 C C . ILE B 1 202 ? 2.963 3.084 10.953 1 98.12 202 ILE B C 1
ATOM 3370 O O . ILE B 1 202 ? 3.84 3.863 11.336 1 98.12 202 ILE B O 1
ATOM 3374 N N . ALA B 1 203 ? 3.131 2.283 9.961 1 97.81 203 ALA B N 1
ATOM 3375 C CA . ALA B 1 203 ? 4.438 2.127 9.328 1 97.81 203 ALA B CA 1
ATOM 3376 C C . ALA B 1 203 ? 4.414 2.621 7.887 1 97.81 203 ALA B C 1
ATOM 3378 O O . ALA B 1 203 ? 5.434 2.596 7.199 1 97.81 203 ALA B O 1
ATOM 3379 N N . SER B 1 204 ? 3.283 3.006 7.391 1 96.69 204 SER B N 1
ATOM 3380 C CA . SER B 1 204 ? 3.109 3.564 6.055 1 96.69 204 SER B CA 1
ATOM 3381 C C . SER B 1 204 ? 1.979 4.586 6.027 1 96.69 204 SER B C 1
ATOM 3383 O O . SER B 1 204 ? 0.967 4.422 6.707 1 96.69 204 SER B O 1
ATOM 3385 N N . THR B 1 205 ? 2.166 5.59 5.207 1 96.94 205 THR B N 1
ATOM 3386 C CA . THR B 1 205 ? 1.152 6.637 5.137 1 96.94 205 THR B CA 1
ATOM 3387 C C . THR B 1 205 ? 0.266 6.457 3.91 1 96.94 205 THR B C 1
ATOM 3389 O O . THR B 1 205 ? -0.644 7.254 3.67 1 96.94 205 THR B O 1
ATOM 3392 N N . GLU B 1 206 ? 0.471 5.43 3.18 1 94.69 206 GLU B N 1
ATOM 3393 C CA . GLU B 1 206 ? -0.218 5.246 1.905 1 94.69 206 GLU B CA 1
ATOM 3394 C C . GLU B 1 206 ? -1.731 5.207 2.098 1 94.69 206 GLU B C 1
ATOM 3396 O O . GLU B 1 206 ? -2.469 5.918 1.41 1 94.69 206 GLU B O 1
ATOM 3401 N N . LYS B 1 207 ? -2.215 4.387 2.982 1 96.5 207 LYS B N 1
ATOM 3402 C CA . LYS B 1 207 ? -3.648 4.25 3.221 1 96.5 207 LYS B CA 1
ATOM 3403 C C . LYS B 1 207 ? -4.25 5.559 3.721 1 96.5 207 LYS B C 1
ATOM 3405 O O . LYS B 1 207 ? -5.312 5.977 3.254 1 96.5 207 LYS B O 1
ATOM 3410 N N . LEU B 1 208 ? -3.568 6.168 4.637 1 97.75 208 LEU B N 1
ATOM 3411 C CA . LEU B 1 208 ? -4.016 7.445 5.18 1 97.75 208 LEU B CA 1
ATOM 3412 C C . LEU B 1 208 ? -4.16 8.484 4.074 1 97.75 208 LEU B C 1
ATOM 3414 O O . LEU B 1 208 ? -5.184 9.164 3.986 1 97.75 208 LEU B O 1
ATOM 3418 N N . GLU B 1 209 ? -3.191 8.547 3.244 1 96.69 209 GLU B N 1
ATOM 3419 C CA . GLU B 1 209 ? -3.189 9.547 2.18 1 96.69 209 GLU B CA 1
ATOM 3420 C C . GLU B 1 209 ? -4.254 9.234 1.13 1 96.69 209 GLU B C 1
ATOM 3422 O O . GLU B 1 209 ? -4.898 10.148 0.605 1 96.69 209 GLU B O 1
ATOM 3427 N N . ARG B 1 210 ? -4.43 8.016 0.837 1 94.5 210 ARG B N 1
ATOM 3428 C CA . ARG B 1 210 ? -5.457 7.621 -0.123 1 94.5 210 ARG B CA 1
ATOM 3429 C C . ARG B 1 210 ? -6.848 7.988 0.384 1 94.5 210 ARG B C 1
ATOM 3431 O O . ARG B 1 210 ? -7.672 8.508 -0.372 1 94.5 210 ARG B O 1
ATOM 3438 N N . ILE B 1 211 ? -7.137 7.73 1.623 1 96.44 211 ILE B N 1
ATOM 3439 C CA . ILE B 1 211 ? -8.43 8.062 2.207 1 96.44 211 ILE B CA 1
ATOM 3440 C C . ILE B 1 211 ? -8.648 9.57 2.17 1 96.44 211 ILE B C 1
ATOM 3442 O O . ILE B 1 211 ? -9.688 10.047 1.715 1 96.44 211 ILE B O 1
ATOM 3446 N N . LEU B 1 212 ? -7.621 10.305 2.564 1 96.44 212 LEU B N 1
ATOM 3447 C CA . LEU B 1 212 ? -7.73 11.758 2.637 1 96.44 212 LEU B CA 1
ATOM 3448 C C . LEU B 1 212 ? -7.922 12.359 1.247 1 96.44 212 LEU B C 1
ATOM 3450 O O . LEU B 1 212 ? -8.672 13.32 1.082 1 96.44 212 LEU B O 1
ATOM 3454 N N . LYS B 1 213 ? -7.223 11.797 0.278 1 93.44 213 LYS B N 1
ATOM 3455 C CA . LYS B 1 213 ? -7.375 12.281 -1.089 1 93.44 213 LYS B CA 1
ATOM 3456 C C . LYS B 1 213 ? -8.805 12.07 -1.592 1 93.44 213 LYS B C 1
ATOM 3458 O O . LYS B 1 213 ? -9.391 12.961 -2.203 1 93.44 213 LYS B O 1
ATOM 3463 N N . ASN B 1 214 ? -9.344 10.914 -1.393 1 92.12 214 ASN B N 1
ATOM 3464 C CA . ASN B 1 214 ? -10.703 10.617 -1.827 1 92.12 214 ASN B CA 1
ATOM 3465 C C . ASN B 1 214 ? -11.727 11.477 -1.09 1 92.12 214 ASN B C 1
ATOM 3467 O O . ASN B 1 214 ? -12.656 12 -1.702 1 92.12 214 ASN B O 1
ATOM 3471 N N . VAL B 1 215 ? -11.57 11.656 0.191 1 93.38 215 VAL B N 1
ATOM 3472 C CA . VAL B 1 215 ? -12.508 12.406 1.032 1 93.38 215 VAL B CA 1
ATOM 3473 C C . VAL B 1 215 ? -12.508 13.875 0.622 1 93.38 215 VAL B C 1
ATOM 3475 O O . VAL B 1 215 ? -13.555 14.523 0.634 1 93.38 215 VAL B O 1
ATOM 3478 N N . ASN B 1 216 ? -11.312 14.383 0.233 1 92.81 216 ASN B N 1
ATOM 3479 C CA . ASN B 1 216 ? -11.18 15.805 -0.065 1 92.81 216 ASN B CA 1
ATOM 3480 C C . ASN B 1 216 ? -11.18 16.062 -1.568 1 92.81 216 ASN B C 1
ATOM 3482 O O . ASN B 1 216 ? -10.898 17.188 -2.01 1 92.81 216 ASN B O 1
ATOM 3486 N N . ASN B 1 217 ? -11.352 15.031 -2.34 1 88.94 217 ASN B N 1
ATOM 3487 C CA . ASN B 1 217 ? -11.391 15.133 -3.795 1 88.94 217 ASN B CA 1
ATOM 3488 C C . ASN B 1 217 ? -10.094 15.727 -4.352 1 88.94 217 ASN B C 1
ATOM 3490 O O . ASN B 1 217 ? -10.125 16.672 -5.129 1 88.94 217 ASN B O 1
ATOM 3494 N N . ILE B 1 218 ? -9.062 15.242 -3.76 1 83.56 218 ILE B N 1
ATOM 3495 C CA . ILE B 1 218 ? -7.734 15.633 -4.234 1 83.56 218 ILE B CA 1
ATOM 3496 C C . ILE B 1 218 ? -7.227 14.602 -5.238 1 83.56 218 ILE B C 1
ATOM 3498 O O . ILE B 1 218 ? -7.332 13.391 -5.004 1 83.56 218 ILE B O 1
ATOM 3502 N N . LYS B 1 219 ? -6.828 15.055 -6.297 1 70.88 219 LYS B N 1
ATOM 3503 C CA . LYS B 1 219 ? -6.281 14.18 -7.324 1 70.88 219 LYS B CA 1
ATOM 3504 C C . LYS B 1 219 ? -4.84 13.789 -7.012 1 70.88 219 LYS B C 1
ATOM 3506 O O . LYS B 1 219 ? -4.094 14.578 -6.422 1 70.88 219 LYS B O 1
#

Foldseek 3Di:
DAQDAELLLLLQLLVLVVVLQVCLVPPDDPVVSQVSLVVSLVVSVVVDDDDDPVRNVLSDCNPPDHNVVSVVSSVVSVRNYAADDDDDPVRVCVQPVVDPPDDDPPSVVVVDRFQWDWAADVVQQKIKIWHQDPNDIFIWIKHFDPDPDQDWDAAQFQRDIDGCQFKGKIKTAAPADDPDDLQDRIDIDIHTNDRVVSRNRGNDCVSVVVRRCSRDVND/DAADAELLLLLQLLVLVVVLQVCLVPPDDPVVSQVSLVVSLVVSVVVDDDDDPVRNVLSDCNPPDHNVVSVVSSVVSVRRYAADDQDDPVRVCVQPVVDPPDDDPPSVVVPDRFQWDWAADVVQQKIKIWHQDPNDIFIWIKHFDPDPDQDWDAAQFQRDIDGCQFKGKIKTAAPADDPDDLRDRIDIDIHTNDRVVSRNRGNDCVSVVVRRCSRDVND

Solvent-accessible surface area (backbone atoms only — not comparable to full-atom values): 24567 Å² total; per-residue (Å²): 132,75,62,78,35,46,30,28,55,49,28,38,44,52,52,48,50,50,52,48,40,52,43,64,71,74,47,84,50,63,65,60,50,51,50,49,50,52,52,46,44,43,56,54,56,39,75,48,87,77,74,54,72,68,54,49,58,72,66,55,55,85,82,58,84,49,70,74,47,50,60,56,51,50,60,62,51,52,76,28,46,37,36,49,80,80,74,51,71,67,55,50,47,64,68,45,59,87,47,85,80,67,75,79,62,81,59,71,70,50,78,47,58,25,57,54,48,56,52,72,44,72,92,79,36,32,39,40,39,38,33,66,58,93,86,39,82,45,64,48,50,18,42,44,67,89,69,83,56,81,53,27,23,42,16,65,55,43,61,53,70,28,41,51,90,42,20,35,59,34,32,30,58,27,59,55,82,67,96,50,96,83,55,46,67,35,47,33,49,36,32,53,68,51,41,68,62,38,40,64,44,18,43,55,61,62,57,56,50,52,51,48,25,62,32,60,64,49,129,132,75,61,79,35,44,32,28,53,50,27,39,45,52,51,48,49,51,53,49,40,49,43,62,73,74,47,84,50,62,66,59,51,52,50,49,50,53,53,45,43,44,55,55,56,37,75,49,86,77,72,54,73,69,54,47,58,72,69,54,55,84,81,60,84,49,70,75,47,51,61,57,50,49,59,63,50,53,74,26,45,38,37,49,79,84,70,49,71,67,56,49,48,63,70,43,58,86,46,84,80,66,76,79,63,83,53,78,72,52,79,51,59,25,56,55,47,56,52,72,44,71,94,78,36,32,38,40,38,39,34,67,58,91,86,39,82,46,63,49,52,19,42,44,68,92,69,84,56,83,52,26,23,41,15,64,55,44,61,51,71,27,40,52,88,40,21,36,60,33,33,30,58,27,58,56,80,66,97,52,98,82,55,46,67,35,45,35,48,35,33,54,68,50,40,69,64,37,38,65,44,19,44,56,62,63,56,55,50,51,51,50,24,62,32,59,64,49,130

Nearest PDB structures (foldseek):
  4adn-assembly1_A  TM=8.119E-01  e=7.968E-15  Staphylococcus aureus
  4adn-assembly1_B  TM=8.190E-01  e=8.043E-14  Staphylococcus aureus
  4ado-assembly1_A  TM=8.115E-01  e=1.738E-13  Staphylococcus aureus
  2yb5-assembly2_F  TM=7.990E-01  e=3.337E-13  Staphylococcus aureus
  2yb5-assembly1_A  TM=8.155E-01  e=4.023E-12  Staphylococcus aureus

Organism: NCBI:txid2716538

pLDDT: mean 89.71, std 11.6, range [46.47, 98.44]